Protein AF-0000000072572241 (afdb_homodimer)

InterPro domains:
  IPR006343 DnaB/C, C-terminal domain [PF07261] (126-196)
  IPR006343 DnaB/C, C-terminal domain [TIGR01446] (124-194)
  IPR034829 DnaD-like domain superfamily [G3DSA:1.10.10.630] (121-194)
  IPR034829 DnaD-like domain superfamily [SSF158499] (127-188)
  IPR036388 Winged helix-like DNA-binding domain superfamily [G3DSA:1.10.10.10] (2-120)
  IPR053162 DnaD [PTHR37293] (94-210)

Sequence (444 aa):
MNYYDEYSKGHLVLPNVILAHFSKLFPSAFDFLIWLYFFENQDIAPSEIAEKTGKKLSEVNLAIDNLSKFGAMKVTLIEIDGDMETFFDISPAFKHLDEILGGAVASSTPENEKVQEEGQLKELVSMFEAEMGMISPVQMEELRAWLFEDGYDFSLIKQALREAVLNRKVSLNYIKAILRNWKNDGVNSLQAIESRQMEREEAKRKKPQEDFYIPLDGPWNSMNYYDEYSKGHLVLPNVILAHFSKLFPSAFDFLIWLYFFENQDIAPSEIAEKTGKKLSEVNLAIDNLSKFGAMKVTLIEIDGDMETFFDISPAFKHLDEILGGAVASSTPENEKVQEEGQLKELVSMFEAEMGMISPVQMEELRAWLFEDGYDFSLIKQALREAVLNRKVSLNYIKAILRNWKNDGVNSLQAIESRQMEREEAKRKKPQEDFYIPLDGPWNS

Solvent-accessible surface area (backbone atoms only — not comparable to full-atom values): 23978 Å² total; per-residue (Å²): 40,19,55,24,56,48,49,60,62,34,67,37,75,40,52,38,52,54,61,63,40,30,48,82,54,36,96,41,44,55,34,42,50,55,51,47,50,39,70,69,34,57,81,64,50,62,63,56,51,12,62,30,55,69,48,51,51,67,56,45,51,48,31,52,51,49,32,37,74,73,47,24,26,45,70,35,39,34,77,56,97,87,38,80,44,82,44,63,35,59,62,40,32,55,52,50,48,35,51,65,40,34,71,52,49,60,84,23,55,75,60,47,59,41,44,58,51,40,45,52,50,49,52,50,50,52,57,49,30,75,74,68,40,86,75,48,73,68,53,48,51,51,55,47,35,38,56,73,68,68,70,41,46,69,69,55,53,52,47,32,49,49,53,20,54,75,68,72,45,79,44,71,69,52,31,50,51,48,48,53,55,35,54,58,40,16,64,47,33,56,55,44,53,53,46,50,53,51,44,50,54,48,46,60,68,60,49,68,80,74,75,79,75,74,79,75,80,68,83,64,79,122,35,22,55,18,51,47,50,62,62,34,66,36,74,40,51,38,52,54,60,61,40,29,47,81,53,37,94,40,44,53,34,41,51,56,50,48,51,39,70,69,35,58,79,65,48,64,62,56,52,12,63,32,55,70,47,52,51,67,57,45,52,50,31,52,50,50,32,36,73,74,48,25,26,46,71,35,38,33,78,57,96,88,38,81,44,81,45,63,35,58,61,41,31,54,52,51,48,34,51,64,40,30,68,52,60,53,84,28,59,76,59,46,61,39,44,60,52,38,44,51,49,49,52,51,49,52,58,48,29,75,73,69,40,85,74,48,73,68,54,48,51,50,54,47,35,38,56,74,67,68,70,41,47,69,68,56,54,51,48,31,49,50,52,20,54,75,68,71,46,76,44,71,69,52,32,50,52,49,47,53,54,35,54,59,39,16,63,46,32,55,54,44,52,52,46,51,52,50,45,53,53,48,46,60,67,60,50,69,79,73,75,78,75,74,76,73,75,64,80,63,80,115

pLDDT: mean 77.42, std 22.73, range [24.11, 98.69]

Nearest PDB structures (foldseek):
  1ub9-assembly1_A-2  TM=6.187E-01  e=2.017E-01  Pyrococcus horikoshii OT3
  3voe-assembly1_B  TM=4.696E-01  e=1.806E-01  Escherichia coli K-12
  3vod-assembly1_A  TM=4.590E-01  e=2.973E-01  Escherichia coli K-12
  5hli-assembly1_A  TM=5.088E-01  e=6.825E-01  Staphylococcus epidermidis
  1lnw-assembly7_A  TM=4.613E-01  e=9.515E-01  Pseudomonas aeruginosa

Secondary structure (DSSP, 8-state):
--HHHHHTT-EEEEEHHHHHTHHHH-S-HHHHHHHHHHHH-TT--HHHHHHHHT--HHHHHHHHHHHHHHTS-EEEEEEETTEEEEEEE-HHHHHHHHHHHHTT-S---TTSHHHHHHHHHHHHHHHHHHHH-SPPHHHHHHHHHHHHTS---HHHHHHHHHHHHHTT---HHHHHHHHHHHHHHHHHHHHHHHHHHHHHHHHHHHS---------------/--HHHHHTT-EEEEEHHHHHTHHHH-S-HHHHHHHHHHHH-TT--HHHHHHHHT--HHHHHHHHHHHHHHTS-EEEEEEETTEEEEEEE-HHHHHHHHHHHHSS-S---TTTHHHHHHHHHHHHHHHHHHHH-SPPHHHHHHHHHHHHTS---HHHHHHHHHHHHHTT---HHHHHHHHHHHHHHHHHHHHHHHHHHHHHHHHHHHS---------------

Structure (mmCIF, N/CA/C/O backbone):
data_AF-0000000072572241-model_v1
#
loop_
_entity.id
_entity.type
_entity.pdbx_description
1 polymer 'DNA replication protein DnaD'
#
loop_
_atom_site.group_PDB
_atom_site.id
_atom_site.type_symbol
_atom_site.label_atom_id
_atom_site.label_alt_id
_atom_site.label_comp_id
_atom_site.label_asym_id
_atom_site.label_entity_id
_atom_site.label_seq_id
_atom_site.pdbx_PDB_ins_code
_atom_site.Cartn_x
_atom_site.Cartn_y
_atom_site.Cartn_z
_atom_site.occupancy
_atom_site.B_iso_or_equiv
_atom_site.auth_seq_id
_atom_site.auth_comp_id
_atom_site.auth_asym_id
_atom_site.auth_atom_id
_atom_site.pdbx_PDB_model_num
ATOM 1 N N . MET A 1 1 ? 7.102 -11.891 20.156 1 24.27 1 MET A N 1
ATOM 2 C CA . MET A 1 1 ? 6.211 -10.82 19.734 1 24.27 1 MET A CA 1
ATOM 3 C C . MET A 1 1 ? 5.672 -11.086 18.328 1 24.27 1 MET A C 1
ATOM 5 O O . MET A 1 1 ? 6.445 -11.273 17.391 1 24.27 1 MET A O 1
ATOM 9 N N . ASN A 1 2 ? 4.477 -11.789 18.094 1 28.72 2 ASN A N 1
ATOM 10 C CA . ASN A 1 2 ? 3.883 -12.484 16.953 1 28.72 2 ASN A CA 1
ATOM 11 C C . ASN A 1 2 ? 3.588 -11.531 15.812 1 28.72 2 ASN A C 1
ATOM 13 O O . ASN A 1 2 ? 3.514 -10.312 16.016 1 28.72 2 ASN A O 1
ATOM 17 N N . TYR A 1 3 ? 3.865 -11.945 14.672 1 32.03 3 TYR A N 1
ATOM 18 C CA . TYR A 1 3 ? 3.482 -11.164 13.5 1 32.03 3 TYR A CA 1
ATOM 19 C C . TYR A 1 3 ? 2.137 -10.484 13.719 1 32.03 3 TYR A C 1
ATOM 21 O O . TYR A 1 3 ? 1.912 -9.367 13.242 1 32.03 3 TYR A O 1
ATOM 29 N N . TYR A 1 4 ? 1.261 -11.219 14.508 1 33.28 4 TYR A N 1
ATOM 30 C CA . TYR A 1 4 ? -0.062 -10.688 14.82 1 33.28 4 TYR A CA 1
ATOM 31 C C . TYR A 1 4 ? 0.042 -9.398 15.617 1 33.28 4 TYR A C 1
ATOM 33 O O . TYR A 1 4 ? -0.735 -8.461 15.406 1 33.28 4 TYR A O 1
ATOM 41 N N . ASP A 1 5 ? 0.922 -9.492 16.516 1 38.06 5 ASP A N 1
ATOM 42 C CA . ASP A 1 5 ? 0.99 -8.281 17.328 1 38.06 5 ASP A CA 1
ATOM 43 C C . ASP A 1 5 ? 1.421 -7.082 16.5 1 38.06 5 ASP A C 1
ATOM 45 O O . ASP A 1 5 ? 0.924 -5.973 16.688 1 38.06 5 ASP A O 1
ATOM 49 N N . GLU A 1 6 ? 2.285 -7.328 15.664 1 40.53 6 GLU A N 1
ATOM 50 C CA . GLU A 1 6 ? 2.746 -6.203 14.859 1 40.53 6 GLU A CA 1
ATOM 51 C C . GLU A 1 6 ? 1.791 -5.93 13.695 1 40.53 6 GLU A C 1
ATOM 53 O O . GLU A 1 6 ? 1.682 -4.797 13.227 1 40.53 6 GLU A O 1
ATOM 58 N N . TYR A 1 7 ? 1.025 -7.016 13.141 1 44.81 7 TYR A N 1
ATOM 59 C CA . TYR A 1 7 ? -0.105 -6.699 12.273 1 44.81 7 TYR A CA 1
ATOM 60 C C . TYR A 1 7 ? -1.14 -5.859 13.008 1 44.81 7 TYR A C 1
ATOM 62 O O . TYR A 1 7 ? -2.064 -5.32 12.398 1 44.81 7 TYR A O 1
ATOM 70 N N . SER A 1 8 ? -0.99 -5.996 14.32 1 44.56 8 SER A N 1
ATOM 71 C CA . SER A 1 8 ? -1.854 -5.125 15.109 1 44.56 8 SER A CA 1
ATOM 72 C C . SER A 1 8 ? -1.535 -3.654 14.859 1 44.56 8 SER A C 1
ATOM 74 O O . SER A 1 8 ? -2.271 -2.768 15.305 1 44.56 8 SER A O 1
ATOM 76 N N . LYS A 1 9 ? -0.398 -3.582 14.289 1 58.34 9 LYS A N 1
ATOM 77 C CA . LYS A 1 9 ? -0.035 -2.172 14.172 1 58.34 9 LYS A CA 1
ATOM 78 C C . LYS A 1 9 ? -0.797 -1.497 13.039 1 58.34 9 LYS A C 1
ATOM 80 O O . LYS A 1 9 ? -0.426 -0.408 12.594 1 58.34 9 LYS A O 1
ATOM 85 N N . GLY A 1 10 ? -1.725 -2.209 12.656 1 78.31 10 GLY A N 1
ATOM 86 C CA . GLY A 1 10 ? -2.639 -1.534 11.75 1 78.31 10 GLY A CA 1
ATOM 87 C C . GLY A 1 10 ? -2.352 -1.823 10.289 1 78.31 10 GLY A C 1
ATOM 88 O O . GLY A 1 10 ? -1.48 -2.635 9.969 1 78.31 10 GLY A O 1
ATOM 89 N N . HIS A 1 11 ? -3.203 -1.576 9.539 1 84 11 HIS A N 1
ATOM 90 C CA . HIS A 1 11 ? -3.113 -1.797 8.102 1 84 11 HIS A CA 1
ATOM 91 C C . HIS A 1 11 ? -3.238 -0.485 7.332 1 84 11 HIS A C 1
ATOM 93 O O . HIS A 1 11 ? -3.896 0.45 7.793 1 84 11 HIS A O 1
ATOM 99 N N . LEU A 1 12 ? -2.406 -0.467 6.309 1 87.06 12 LEU A N 1
ATOM 100 C CA . LEU A 1 12 ? -2.57 0.578 5.305 1 87.06 12 LEU A CA 1
ATOM 101 C C . LEU A 1 12 ? -3.553 0.143 4.223 1 87.06 12 LEU A C 1
ATOM 103 O O . LEU A 1 12 ? -3.383 -0.915 3.611 1 87.06 12 LEU A O 1
ATOM 107 N N . VAL A 1 13 ? -4.625 0.849 4.078 1 85.38 13 VAL A N 1
ATOM 108 C CA . VAL A 1 13 ? -5.633 0.531 3.07 1 85.38 13 VAL A CA 1
ATOM 109 C C . VAL A 1 13 ? -5.48 1.462 1.871 1 85.38 13 VAL A C 1
ATOM 111 O O . VAL A 1 13 ? -5.895 2.623 1.92 1 85.38 13 VAL A O 1
ATOM 114 N N . LEU A 1 14 ? -4.898 0.996 0.832 1 89.38 14 LEU A N 1
ATOM 115 C CA . LEU A 1 14 ? -4.574 1.768 -0.364 1 89.38 14 LEU A CA 1
ATOM 116 C C . LEU A 1 14 ? -5.551 1.452 -1.493 1 89.38 14 LEU A C 1
ATOM 118 O O . LEU A 1 14 ? -5.727 0.288 -1.86 1 89.38 14 LEU A O 1
ATOM 122 N N . PRO A 1 15 ? -6.203 2.436 -2.018 1 86.31 15 PRO A N 1
ATOM 123 C CA . PRO A 1 15 ? -7.039 2.154 -3.189 1 86.31 15 PRO A CA 1
ATOM 124 C C . PRO A 1 15 ? -6.242 1.55 -4.348 1 86.31 15 PRO A C 1
ATOM 126 O O . PRO A 1 15 ? -5.172 2.053 -4.695 1 86.31 15 PRO A O 1
ATOM 129 N N . ASN A 1 16 ? -6.762 0.508 -4.953 1 89.62 16 ASN A N 1
ATOM 130 C CA . ASN A 1 16 ? -6.051 -0.196 -6.02 1 89.62 16 ASN A CA 1
ATOM 131 C C . ASN A 1 16 ? -5.77 0.72 -7.207 1 89.62 16 ASN A C 1
ATOM 133 O O . ASN A 1 16 ? -4.785 0.528 -7.922 1 89.62 16 ASN A O 1
ATOM 137 N N . VAL A 1 17 ? -6.645 1.709 -7.348 1 90.69 17 VAL A N 1
ATOM 138 C CA . VAL A 1 17 ? -6.562 2.6 -8.5 1 90.69 17 VAL A CA 1
ATOM 139 C C . VAL A 1 17 ? -5.273 3.412 -8.438 1 90.69 17 VAL A C 1
ATOM 141 O O . VAL A 1 17 ? -4.805 3.928 -9.453 1 90.69 17 VAL A O 1
ATOM 144 N N . ILE A 1 18 ? -4.73 3.566 -7.254 1 93.44 18 ILE A N 1
ATOM 145 C CA . ILE A 1 18 ? -3.461 4.273 -7.102 1 93.44 18 ILE A CA 1
ATOM 146 C C . ILE A 1 18 ? -2.371 3.547 -7.887 1 93.44 18 ILE A C 1
ATOM 148 O O . ILE A 1 18 ? -1.65 4.164 -8.68 1 93.44 18 ILE A O 1
ATOM 152 N N . LEU A 1 19 ? -2.357 2.211 -7.773 1 96.06 19 LEU A N 1
ATOM 153 C CA . LEU A 1 19 ? -1.348 1.429 -8.477 1 96.06 19 LEU A CA 1
ATOM 154 C C . LEU A 1 19 ? -1.651 1.367 -9.969 1 96.06 19 LEU A C 1
ATOM 156 O O . LEU A 1 19 ? -0.734 1.372 -10.797 1 96.06 19 LEU A O 1
ATOM 160 N N . ALA A 1 20 ? -2.926 1.369 -10.266 1 94.19 20 ALA A N 1
ATOM 161 C CA . ALA A 1 20 ? -3.355 1.303 -11.656 1 94.19 20 ALA A CA 1
ATOM 162 C C . ALA A 1 20 ? -2.916 2.545 -12.43 1 94.19 20 ALA A C 1
ATOM 164 O O . ALA A 1 20 ? -2.664 2.479 -13.633 1 94.19 20 ALA A O 1
ATOM 165 N N . HIS A 1 21 ? -2.801 3.662 -11.727 1 94.12 21 HIS A N 1
ATOM 166 C CA . HIS A 1 21 ? -2.459 4.93 -12.359 1 94.12 21 HIS A CA 1
ATOM 167 C C . HIS A 1 21 ? -1.164 5.5 -11.789 1 94.12 21 HIS A C 1
ATOM 169 O O . HIS A 1 21 ? -0.988 6.719 -11.742 1 94.12 21 HIS A O 1
ATOM 175 N N . PHE A 1 22 ? -0.322 4.578 -11.375 1 97.38 22 PHE A N 1
ATOM 176 C CA . PHE A 1 22 ? 0.932 4.953 -10.734 1 97.38 22 PHE A CA 1
ATOM 177 C C . PHE A 1 22 ? 1.683 5.98 -11.578 1 97.38 22 PHE A C 1
ATOM 179 O O . PHE A 1 22 ? 2.084 7.027 -11.07 1 97.38 22 PHE A O 1
ATOM 186 N N . SER A 1 23 ? 1.847 5.723 -12.891 1 96.38 23 SER A N 1
ATOM 187 C CA . SER A 1 23 ? 2.709 6.531 -13.75 1 96.38 23 SER A CA 1
ATOM 188 C C . SER A 1 23 ? 2.156 7.945 -13.914 1 96.38 23 SER A C 1
ATOM 190 O O . SER A 1 23 ? 2.906 8.883 -14.195 1 96.38 23 SER A O 1
ATOM 192 N N . LYS A 1 24 ? 0.932 8.164 -13.703 1 95.56 24 LYS A N 1
ATOM 193 C CA . LYS A 1 24 ? 0.309 9.477 -13.836 1 95.56 24 LYS A CA 1
ATOM 194 C C . LYS A 1 24 ? 0.299 10.211 -12.5 1 95.56 24 LYS A C 1
ATOM 196 O O . LYS A 1 24 ? 0.096 11.43 -12.461 1 95.56 24 LYS A O 1
ATOM 201 N N . LEU A 1 25 ? 0.528 9.5 -11.414 1 96.25 25 LEU A N 1
ATOM 202 C CA . LEU A 1 25 ? 0.332 10.086 -10.094 1 96.25 25 LEU A CA 1
ATOM 203 C C . LEU A 1 25 ? 1.671 10.375 -9.422 1 96.25 25 LEU A C 1
ATOM 205 O O . LEU A 1 25 ? 1.752 11.227 -8.539 1 96.25 25 LEU A O 1
ATOM 209 N N . PHE A 1 26 ? 2.691 9.609 -9.852 1 97.5 26 PHE A N 1
ATOM 210 C CA . PHE A 1 26 ? 3.959 9.711 -9.141 1 97.5 26 PHE A CA 1
ATOM 211 C C . PHE A 1 26 ? 5.129 9.758 -10.109 1 97.5 26 PHE A C 1
ATOM 213 O O . PHE A 1 26 ? 5.113 9.078 -11.141 1 97.5 26 PHE A O 1
ATOM 220 N N . PRO A 1 27 ? 6.141 10.547 -9.773 1 96.06 27 PRO A N 1
ATOM 221 C CA . PRO A 1 27 ? 7.293 10.68 -10.672 1 96.06 27 PRO A CA 1
ATOM 222 C C . PRO A 1 27 ? 8.227 9.469 -10.617 1 96.06 27 PRO A C 1
ATOM 224 O O . PRO A 1 27 ? 8.938 9.195 -11.586 1 96.06 27 PRO A O 1
ATOM 227 N N . SER A 1 28 ? 8.312 8.82 -9.453 1 97.44 28 SER A N 1
ATOM 228 C CA . SER A 1 28 ? 9.188 7.656 -9.312 1 97.44 28 SER A CA 1
ATOM 229 C C . SER A 1 28 ? 8.672 6.711 -8.227 1 97.44 28 SER A C 1
ATOM 231 O O . SER A 1 28 ? 7.809 7.082 -7.434 1 97.44 28 SER A O 1
ATOM 233 N N . ALA A 1 29 ? 9.25 5.516 -8.211 1 98.5 29 ALA A N 1
ATOM 234 C CA . ALA A 1 29 ? 8.898 4.539 -7.18 1 98.5 29 ALA A CA 1
ATOM 235 C C . ALA A 1 29 ? 9.305 5.035 -5.793 1 98.5 29 ALA A C 1
ATOM 237 O O . ALA A 1 29 ? 8.594 4.812 -4.812 1 98.5 29 ALA A O 1
ATOM 238 N N . PHE A 1 30 ? 10.445 5.707 -5.77 1 98.62 30 PHE A N 1
ATOM 239 C CA . PHE A 1 30 ? 10.898 6.211 -4.477 1 98.62 30 PHE A CA 1
ATOM 240 C C . PHE A 1 30 ? 9.992 7.328 -3.984 1 98.62 30 PHE A C 1
ATOM 242 O O . PHE A 1 30 ? 9.648 7.383 -2.803 1 98.62 30 PHE A O 1
ATOM 249 N N . ASP A 1 31 ? 9.602 8.188 -4.863 1 98.56 31 ASP A N 1
ATOM 250 C CA . ASP A 1 31 ? 8.664 9.242 -4.496 1 98.56 31 ASP A CA 1
ATOM 251 C C . ASP A 1 31 ? 7.344 8.664 -3.992 1 98.56 31 ASP A C 1
ATOM 253 O O . ASP A 1 31 ? 6.789 9.133 -3 1 98.56 31 ASP A O 1
ATOM 257 N N . PHE A 1 32 ? 6.898 7.645 -4.66 1 98.69 32 PHE A N 1
ATOM 258 C CA . PHE A 1 32 ? 5.691 6.941 -4.234 1 98.69 32 PHE A CA 1
ATOM 259 C C . PHE A 1 32 ? 5.875 6.344 -2.844 1 98.69 32 PHE A C 1
ATOM 261 O O . PHE A 1 32 ? 4.973 6.422 -2.006 1 98.69 32 PHE A O 1
ATOM 268 N N . LEU A 1 33 ? 6.988 5.738 -2.59 1 98.69 33 LEU A N 1
ATOM 269 C CA . LEU A 1 33 ? 7.27 5.156 -1.282 1 98.69 33 LEU A CA 1
ATOM 270 C C . LEU A 1 33 ? 7.168 6.211 -0.186 1 98.69 33 LEU A C 1
ATOM 272 O O . LEU A 1 33 ? 6.562 5.969 0.859 1 98.69 33 LEU A O 1
ATOM 276 N N . ILE A 1 34 ? 7.789 7.406 -0.458 1 98.62 34 ILE A N 1
ATOM 277 C CA . ILE A 1 34 ? 7.738 8.508 0.496 1 98.62 34 ILE A CA 1
ATOM 278 C C . ILE A 1 34 ? 6.289 8.945 0.704 1 98.62 34 ILE A C 1
ATOM 280 O O . ILE A 1 34 ? 5.852 9.156 1.839 1 98.62 34 ILE A O 1
ATOM 284 N N . TRP A 1 35 ? 5.566 9.047 -0.398 1 97.94 35 TRP A N 1
ATOM 285 C CA . TRP A 1 35 ? 4.148 9.383 -0.349 1 97.94 35 TRP A CA 1
ATOM 286 C C . TRP A 1 35 ? 3.381 8.383 0.512 1 97.94 35 TRP A C 1
ATOM 288 O O . TRP A 1 35 ? 2.521 8.773 1.308 1 97.94 35 TRP A O 1
ATOM 298 N N . LEU A 1 36 ? 3.715 7.094 0.437 1 97.69 36 LEU A N 1
ATOM 299 C CA . LEU A 1 36 ? 3.051 6.023 1.177 1 97.69 36 LEU A CA 1
ATOM 300 C C . LEU A 1 36 ? 3.264 6.191 2.678 1 97.69 36 LEU A C 1
ATOM 302 O O . LEU A 1 36 ? 2.357 5.926 3.471 1 97.69 36 LEU A O 1
ATOM 306 N N . TYR A 1 37 ? 4.43 6.594 3.053 1 97.69 37 TYR A N 1
ATOM 307 C CA . TYR A 1 37 ? 4.707 6.809 4.469 1 97.69 37 TYR A CA 1
ATOM 308 C C . TYR A 1 37 ? 3.812 7.898 5.039 1 97.69 37 TYR A C 1
ATOM 310 O O . TYR A 1 37 ? 3.285 7.766 6.148 1 97.69 37 TYR A O 1
ATOM 318 N N . PHE A 1 38 ? 3.629 8.938 4.254 1 94.38 38 PHE A N 1
ATOM 319 C CA . PHE A 1 38 ? 2.746 10.008 4.691 1 94.38 38 PHE A CA 1
ATOM 320 C C . PHE A 1 38 ? 1.291 9.562 4.664 1 94.38 38 PHE A C 1
ATOM 322 O O . PHE A 1 38 ? 0.486 9.992 5.492 1 94.38 38 PHE A O 1
ATOM 329 N N . PHE A 1 39 ? 0.998 8.719 3.713 1 93.44 39 PHE A N 1
ATOM 330 C CA . PHE A 1 39 ? -0.343 8.148 3.641 1 93.44 39 PHE A CA 1
ATOM 331 C C . PHE A 1 39 ? -0.652 7.332 4.891 1 93.44 39 PHE A C 1
ATOM 333 O O . PHE A 1 39 ? -1.762 7.398 5.422 1 93.44 39 PHE A O 1
ATOM 340 N N . GLU A 1 40 ? 0.336 6.625 5.316 1 91.56 40 GLU A N 1
ATOM 341 C CA . GLU A 1 40 ? 0.192 5.816 6.523 1 91.56 40 GLU A CA 1
ATOM 342 C C . GLU A 1 40 ? 0.105 6.695 7.77 1 91.56 40 GLU A C 1
ATOM 344 O O . GLU A 1 40 ? -0.698 6.434 8.664 1 91.56 40 GLU A O 1
ATOM 349 N N . ASN A 1 41 ? 0.985 7.664 7.844 1 90.62 41 ASN A N 1
ATOM 350 C CA . ASN A 1 41 ? 1.089 8.57 8.977 1 90.62 41 ASN A CA 1
ATOM 351 C C . ASN A 1 41 ? 1.421 9.992 8.531 1 90.62 41 ASN A C 1
ATOM 353 O O . ASN A 1 41 ? 2.584 10.312 8.281 1 90.62 41 ASN A O 1
ATOM 357 N N . GLN A 1 42 ? 0.434 10.836 8.547 1 84.56 42 GLN A N 1
ATOM 358 C CA . GLN A 1 42 ? 0.583 12.195 8.039 1 84.56 42 GLN A CA 1
ATOM 359 C C . GLN A 1 42 ? 1.562 13 8.898 1 84.56 42 GLN A C 1
ATOM 361 O O . GLN A 1 42 ? 2.094 14.016 8.445 1 84.56 42 GLN A O 1
ATOM 366 N N . ASP A 1 43 ? 1.778 12.547 10.102 1 85.81 43 ASP A N 1
ATOM 367 C CA . ASP A 1 43 ? 2.586 13.32 11.039 1 85.81 43 ASP A CA 1
ATOM 368 C C . ASP A 1 43 ? 4.02 12.797 11.086 1 85.81 43 ASP A C 1
ATOM 370 O O . ASP A 1 43 ? 4.832 13.273 11.883 1 85.81 43 ASP A O 1
ATOM 374 N N . ILE A 1 44 ? 4.324 11.859 10.281 1 93.25 44 ILE A N 1
ATOM 375 C CA . ILE A 1 44 ? 5.652 11.258 10.336 1 93.25 44 ILE A CA 1
ATOM 376 C C . ILE A 1 44 ? 6.699 12.281 9.906 1 93.25 44 ILE A C 1
ATOM 378 O O . ILE A 1 44 ? 6.488 13.031 8.953 1 93.25 44 ILE A O 1
ATOM 382 N N . ALA A 1 45 ? 7.863 12.297 10.516 1 93.44 45 ALA A N 1
ATOM 383 C CA . ALA A 1 45 ? 8.961 13.203 10.172 1 93.44 45 ALA A CA 1
ATOM 384 C C . ALA A 1 45 ? 9.797 12.633 9.031 1 93.44 45 ALA A C 1
ATOM 386 O O . ALA A 1 45 ? 10.062 11.43 8.984 1 93.44 45 ALA A O 1
ATOM 387 N N . PRO A 1 46 ? 10.227 13.531 8.148 1 96.38 46 PRO A N 1
ATOM 388 C CA . PRO A 1 46 ? 11.117 13.07 7.078 1 96.38 46 PRO A CA 1
ATOM 389 C C . PRO A 1 46 ? 12.32 12.297 7.602 1 96.38 46 PRO A C 1
ATOM 391 O O . PRO A 1 46 ? 12.758 11.328 6.977 1 96.38 46 PRO A O 1
ATOM 394 N N . SER A 1 47 ? 12.836 12.695 8.773 1 96.94 47 SER A N 1
ATOM 395 C CA . SER A 1 47 ? 13.977 12 9.367 1 96.94 47 SER A CA 1
ATOM 396 C C . SER A 1 47 ? 13.617 10.562 9.734 1 96.94 47 SER A C 1
ATOM 398 O O . SER A 1 47 ? 14.438 9.656 9.594 1 96.94 47 SER A O 1
ATOM 400 N N . GLU A 1 48 ? 12.414 10.367 10.211 1 97.5 48 GLU A N 1
ATOM 401 C CA . GLU A 1 48 ? 11.945 9.023 10.547 1 97.5 48 GLU A CA 1
ATOM 402 C C . GLU A 1 48 ? 11.797 8.164 9.289 1 97.5 48 GLU A C 1
ATOM 404 O O . GLU A 1 48 ? 12.117 6.977 9.312 1 97.5 48 GLU A O 1
ATOM 409 N N . ILE A 1 49 ? 11.281 8.742 8.219 1 98 49 ILE A N 1
ATOM 410 C CA . ILE A 1 49 ? 11.156 8.031 6.953 1 98 49 ILE A CA 1
ATOM 411 C C . ILE A 1 49 ? 12.539 7.594 6.469 1 98 49 ILE A C 1
ATOM 413 O O . ILE A 1 49 ? 12.711 6.461 6.012 1 98 49 ILE A O 1
ATOM 417 N N . ALA A 1 50 ? 13.523 8.523 6.637 1 98.12 50 ALA A N 1
ATOM 418 C CA . ALA A 1 50 ? 14.898 8.211 6.25 1 98.12 50 ALA A CA 1
ATOM 419 C C . ALA A 1 50 ? 15.422 6.992 7.004 1 98.12 50 ALA A C 1
ATOM 421 O O . ALA A 1 50 ? 16.016 6.098 6.41 1 98.12 50 ALA A O 1
ATOM 422 N N . GLU A 1 51 ? 15.141 6.914 8.219 1 97.31 51 GLU A N 1
ATOM 423 C CA . GLU A 1 51 ? 15.578 5.797 9.047 1 97.31 51 GLU A CA 1
ATOM 424 C C . GLU A 1 51 ? 14.922 4.492 8.609 1 97.31 51 GLU A C 1
ATOM 426 O O . GLU A 1 51 ? 15.602 3.473 8.445 1 97.31 51 GLU A O 1
ATOM 431 N N . LYS A 1 52 ? 13.641 4.516 8.375 1 96.12 52 LYS A N 1
ATOM 432 C CA . LYS A 1 52 ? 12.883 3.318 8.023 1 96.12 52 LYS A CA 1
ATOM 433 C C . LYS A 1 52 ? 13.266 2.803 6.641 1 96.12 52 LYS A C 1
ATOM 435 O O . LYS A 1 52 ? 13.227 1.597 6.391 1 96.12 52 LYS A O 1
ATOM 440 N N . THR A 1 53 ? 13.625 3.701 5.727 1 97.88 53 THR A N 1
ATOM 441 C CA . THR A 1 53 ? 13.93 3.324 4.352 1 97.88 53 THR A CA 1
ATOM 442 C C . THR A 1 53 ? 15.414 3.023 4.188 1 97.88 53 THR A C 1
ATOM 444 O O . THR A 1 53 ? 15.836 2.453 3.178 1 97.88 53 THR A O 1
ATOM 447 N N . GLY A 1 54 ? 16.219 3.455 5.141 1 96.38 54 GLY A N 1
ATOM 448 C CA . GLY A 1 54 ? 17.656 3.303 5.031 1 96.38 54 GLY A CA 1
ATOM 449 C C . GLY A 1 54 ? 18.281 4.27 4.047 1 96.38 54 GLY A C 1
ATOM 450 O O . GLY A 1 54 ? 19.344 3.982 3.471 1 96.38 54 GLY A O 1
ATOM 451 N N . LYS A 1 55 ? 17.578 5.371 3.789 1 97.81 55 LYS A N 1
ATOM 452 C CA . LYS A 1 55 ? 18.078 6.391 2.869 1 97.81 55 LYS A CA 1
ATOM 453 C C . LYS A 1 55 ? 18.5 7.645 3.619 1 97.81 55 LYS A C 1
ATOM 455 O O . LYS A 1 55 ? 18.297 7.758 4.828 1 97.81 55 LYS A O 1
ATOM 460 N N . LYS A 1 56 ? 19.203 8.516 2.908 1 97.38 56 LYS A N 1
ATOM 461 C CA . LYS A 1 56 ? 19.609 9.789 3.492 1 97.38 56 LYS A CA 1
ATOM 462 C C . LYS A 1 56 ? 18.438 10.758 3.586 1 97.38 56 LYS A C 1
ATOM 464 O O . LYS A 1 56 ? 17.547 10.75 2.729 1 97.38 56 LYS A O 1
ATOM 469 N N . LEU A 1 57 ? 18.484 11.547 4.621 1 97.38 57 LEU A N 1
ATOM 470 C CA . LEU A 1 57 ? 17.453 12.562 4.785 1 97.38 57 LEU A CA 1
ATOM 471 C C . LEU A 1 57 ? 17.375 13.453 3.549 1 97.38 57 LEU A C 1
ATOM 473 O O . LEU A 1 57 ? 16.281 13.875 3.154 1 97.38 57 LEU A O 1
ATOM 477 N N . SER A 1 58 ? 18.469 13.703 2.924 1 97.38 58 SER A N 1
ATOM 478 C CA . SER A 1 58 ? 18.5 14.531 1.724 1 97.38 58 SER A CA 1
ATOM 479 C C . SER A 1 58 ? 17.703 13.891 0.591 1 97.38 58 SER A C 1
ATOM 481 O O . SER A 1 58 ? 17.031 14.594 -0.171 1 97.38 58 SER A O 1
ATOM 483 N N . GLU A 1 59 ? 17.75 12.586 0.49 1 97.44 59 GLU A N 1
ATOM 484 C CA . GLU A 1 59 ? 17.016 11.867 -0.537 1 97.44 59 GLU A CA 1
ATOM 485 C C . GLU A 1 59 ? 15.508 11.93 -0.28 1 97.44 59 GLU A C 1
ATOM 487 O O . GLU A 1 59 ? 14.719 12.086 -1.215 1 97.44 59 GLU A O 1
ATOM 492 N N . VAL A 1 60 ? 15.18 11.805 0.989 1 98.19 60 VAL A N 1
ATOM 493 C CA . VAL A 1 60 ? 13.773 11.891 1.367 1 98.19 60 VAL A CA 1
ATOM 494 C C . VAL A 1 60 ? 13.234 13.281 1.051 1 98.19 60 VAL A C 1
ATOM 496 O O . VAL A 1 60 ? 12.156 13.422 0.475 1 98.19 60 VAL A O 1
ATOM 499 N N . ASN A 1 61 ? 13.992 14.273 1.353 1 96.81 61 ASN A N 1
ATOM 500 C CA . ASN A 1 61 ? 13.578 15.648 1.087 1 96.81 61 ASN A CA 1
ATOM 501 C C . ASN A 1 61 ? 13.469 15.914 -0.41 1 96.81 61 ASN A C 1
ATOM 503 O O . ASN A 1 61 ? 12.594 16.672 -0.845 1 96.81 61 ASN A O 1
ATOM 507 N N . LEU A 1 62 ? 14.391 15.367 -1.091 1 97.44 62 LEU A N 1
ATOM 508 C CA . LEU A 1 62 ? 14.305 15.5 -2.541 1 97.44 62 LEU A CA 1
ATOM 509 C C . LEU A 1 62 ? 13.023 14.867 -3.072 1 97.44 62 LEU A C 1
ATOM 511 O O . LEU A 1 62 ? 12.383 15.422 -3.971 1 97.44 62 LEU A O 1
ATOM 515 N N . ALA A 1 63 ? 12.664 13.711 -2.566 1 98 63 ALA A N 1
ATOM 516 C CA . ALA A 1 63 ? 11.422 13.055 -2.969 1 98 63 ALA A CA 1
ATOM 517 C C . ALA A 1 63 ? 10.211 13.914 -2.633 1 98 63 ALA A C 1
ATOM 519 O O . ALA A 1 63 ? 9.273 14.023 -3.43 1 98 63 ALA A O 1
ATOM 520 N N . ILE A 1 64 ? 10.227 14.5 -1.504 1 97.25 64 ILE A N 1
ATOM 521 C CA . ILE A 1 64 ? 9.148 15.391 -1.078 1 97.25 64 ILE A CA 1
ATOM 522 C C . ILE A 1 64 ? 9.031 16.562 -2.055 1 97.25 64 ILE A C 1
ATOM 524 O O . ILE A 1 64 ? 7.93 16.906 -2.479 1 97.25 64 ILE A O 1
ATOM 528 N N . ASP A 1 65 ? 10.141 17.109 -2.455 1 95.75 65 ASP A N 1
ATOM 529 C CA . ASP A 1 65 ? 10.164 18.188 -3.434 1 95.75 65 ASP A CA 1
ATOM 530 C C . ASP A 1 65 ? 9.586 17.734 -4.77 1 95.75 65 ASP A C 1
ATOM 532 O O . ASP A 1 65 ? 8.781 18.438 -5.383 1 95.75 65 ASP A O 1
ATOM 536 N N . ASN A 1 66 ? 10.016 16.594 -5.18 1 97.12 66 ASN A N 1
ATOM 537 C CA . ASN A 1 66 ? 9.516 16.031 -6.43 1 97.12 66 ASN A CA 1
ATOM 538 C C . ASN A 1 66 ? 8 15.852 -6.395 1 97.12 66 ASN A C 1
ATOM 540 O O . ASN A 1 66 ? 7.309 16.203 -7.355 1 97.12 66 ASN A O 1
ATOM 544 N N . LEU A 1 67 ? 7.512 15.305 -5.316 1 97.06 67 LEU A N 1
ATOM 545 C CA . LEU A 1 67 ? 6.082 15.078 -5.148 1 97.06 67 LEU A CA 1
ATOM 546 C C . LEU A 1 67 ? 5.312 16.391 -5.195 1 97.06 67 LEU A C 1
ATOM 548 O O . LEU A 1 67 ? 4.238 16.469 -5.793 1 97.06 67 LEU A O 1
ATOM 552 N N . SER A 1 68 ? 5.863 17.359 -4.555 1 94.19 68 SER A N 1
ATOM 553 C CA . SER A 1 68 ? 5.25 18.688 -4.543 1 94.19 68 SER A CA 1
ATOM 554 C C . SER A 1 68 ? 5.203 19.281 -5.941 1 94.19 68 SER A C 1
ATOM 556 O O . SER A 1 68 ? 4.16 19.781 -6.379 1 94.19 68 SER A O 1
ATOM 558 N N . LYS A 1 69 ? 6.266 19.172 -6.672 1 94.62 69 LYS A N 1
ATOM 559 C CA . LYS A 1 69 ? 6.359 19.734 -8.016 1 94.62 69 LYS A CA 1
ATOM 560 C C . LYS A 1 69 ? 5.438 18.984 -8.984 1 94.62 69 LYS A C 1
ATOM 562 O O . LYS A 1 69 ? 4.832 19.609 -9.859 1 94.62 69 LYS A O 1
ATOM 567 N N . PHE A 1 70 ? 5.344 17.75 -8.797 1 94.81 70 PHE A N 1
ATOM 568 C CA . PHE A 1 70 ? 4.531 16.906 -9.672 1 94.81 70 PHE A CA 1
ATOM 569 C C . PHE A 1 70 ? 3.049 17.094 -9.375 1 94.81 70 PHE A C 1
ATOM 571 O O . PHE A 1 70 ? 2.199 16.703 -10.18 1 94.81 70 PHE A O 1
ATOM 578 N N . GLY A 1 71 ? 2.699 17.609 -8.164 1 92.25 71 GLY A N 1
ATOM 579 C CA . GLY A 1 71 ? 1.314 17.875 -7.793 1 92.25 71 GLY A CA 1
ATOM 580 C C . GLY A 1 71 ? 0.681 16.734 -7.02 1 92.25 71 GLY A C 1
ATOM 581 O O . GLY A 1 71 ? -0.545 16.625 -6.949 1 92.25 71 GLY A O 1
ATOM 582 N N . ALA A 1 72 ? 1.567 15.875 -6.41 1 94.31 72 ALA A N 1
ATOM 583 C CA . ALA A 1 72 ? 1.051 14.734 -5.664 1 94.31 72 ALA A CA 1
ATOM 584 C C . ALA A 1 72 ? 1.003 15.031 -4.168 1 94.31 72 ALA A C 1
ATOM 586 O O . ALA A 1 72 ? 0.386 14.281 -3.4 1 94.31 72 ALA A O 1
ATOM 587 N N . MET A 1 73 ? 1.632 16.141 -3.801 1 93.5 73 MET A N 1
ATOM 588 C CA . MET A 1 73 ? 1.662 16.547 -2.398 1 93.5 73 MET A CA 1
ATOM 589 C C . MET A 1 73 ? 1.792 18.062 -2.271 1 93.5 73 MET A C 1
ATOM 591 O O . MET A 1 73 ? 2.254 18.734 -3.199 1 93.5 73 MET A O 1
ATOM 595 N N . LYS A 1 74 ? 1.328 18.516 -1.167 1 89.81 74 LYS A N 1
ATOM 596 C CA . LYS A 1 74 ? 1.494 19.922 -0.833 1 89.81 74 LYS A CA 1
ATOM 597 C C . LYS A 1 74 ? 2.201 20.094 0.51 1 89.81 74 LYS A C 1
ATOM 599 O O . LYS A 1 74 ? 1.832 19.453 1.496 1 89.81 74 LYS A O 1
ATOM 604 N N . VAL A 1 75 ? 3.258 20.859 0.493 1 89.38 75 VAL A N 1
ATOM 605 C CA . VAL A 1 75 ? 3.99 21.156 1.718 1 89.38 75 VAL A CA 1
ATOM 606 C C . VAL A 1 75 ? 3.637 22.562 2.199 1 89.38 75 VAL A C 1
ATOM 608 O O . VAL A 1 75 ? 3.721 23.531 1.436 1 89.38 75 VAL A O 1
ATOM 611 N N . THR A 1 76 ? 3.189 22.672 3.422 1 86.5 76 THR A N 1
ATOM 612 C CA . THR A 1 76 ? 2.836 23.953 4.004 1 86.5 76 THR A CA 1
ATOM 613 C C . THR A 1 76 ? 3.689 24.25 5.238 1 86.5 76 THR A C 1
ATOM 615 O O . THR A 1 76 ? 3.869 23.375 6.094 1 86.5 76 THR A O 1
ATOM 618 N N . LEU A 1 77 ? 4.289 25.391 5.188 1 83.75 77 LEU A N 1
ATOM 619 C CA . LEU A 1 77 ? 5.039 25.859 6.352 1 83.75 77 LEU A CA 1
ATOM 620 C C . LEU A 1 77 ? 4.215 26.844 7.172 1 83.75 77 LEU A C 1
ATOM 622 O O . LEU A 1 77 ? 3.668 27.812 6.625 1 83.75 77 LEU A O 1
ATOM 626 N N . ILE A 1 78 ? 4.117 26.562 8.445 1 82.5 78 ILE A N 1
ATOM 627 C CA . ILE A 1 78 ? 3.379 27.484 9.305 1 82.5 78 ILE A CA 1
ATOM 628 C C . ILE A 1 78 ? 4.242 27.891 10.5 1 82.5 78 ILE A C 1
ATOM 630 O O . ILE A 1 78 ? 5.188 27.172 10.852 1 82.5 78 ILE A O 1
ATOM 634 N N . GLU A 1 79 ? 3.953 29.109 10.906 1 81.81 79 GLU A N 1
ATOM 635 C CA . GLU A 1 79 ? 4.641 29.609 12.094 1 81.81 79 GLU A CA 1
ATOM 636 C C . GLU A 1 79 ? 3.768 29.469 13.336 1 81.81 79 GLU A C 1
ATOM 638 O O . GLU A 1 79 ? 2.633 29.938 13.367 1 81.81 79 GLU A O 1
ATOM 643 N N . ILE A 1 80 ? 4.223 28.641 14.289 1 77 80 ILE A N 1
ATOM 644 C CA . ILE A 1 80 ? 3.543 28.469 15.57 1 77 80 ILE A CA 1
ATOM 645 C C . ILE A 1 80 ? 4.461 28.922 16.703 1 77 80 ILE A C 1
ATOM 647 O O . ILE A 1 80 ? 5.48 28.281 16.984 1 77 80 ILE A O 1
ATOM 651 N N . ASP A 1 81 ? 4.016 30 17.438 1 80.12 81 ASP A N 1
ATOM 652 C CA . ASP A 1 81 ? 4.777 30.547 18.562 1 80.12 81 ASP A CA 1
ATOM 653 C C . ASP A 1 81 ? 6.223 30.828 18.172 1 80.12 81 ASP A C 1
ATOM 655 O O . ASP A 1 81 ? 7.152 30.438 18.875 1 80.12 81 ASP A O 1
ATOM 659 N N . GLY A 1 82 ? 6.516 31.203 17 1 79.5 82 GLY A N 1
ATOM 660 C CA . GLY A 1 82 ? 7.84 31.594 16.547 1 79.5 82 GLY A CA 1
ATOM 661 C C . GLY A 1 82 ? 8.594 30.469 15.859 1 79.5 82 GLY A C 1
ATOM 662 O O . GLY A 1 82 ? 9.648 30.703 15.266 1 79.5 82 GLY A O 1
ATOM 663 N N . ASP A 1 83 ? 8.07 29.297 15.969 1 83.44 83 ASP A N 1
ATOM 664 C CA . ASP A 1 83 ? 8.727 28.156 15.344 1 83.44 83 ASP A CA 1
ATOM 665 C C . ASP A 1 83 ? 8.031 27.766 14.031 1 83.44 83 ASP A C 1
ATOM 667 O O . ASP A 1 83 ? 6.812 27.906 13.906 1 83.44 83 ASP A O 1
ATOM 671 N N . MET A 1 84 ? 8.914 27.375 13.133 1 84.38 84 MET A N 1
ATOM 672 C CA . MET A 1 84 ? 8.367 26.938 11.852 1 84.38 84 MET A CA 1
ATOM 673 C C . MET A 1 84 ? 8.062 25.453 11.867 1 84.38 84 MET A C 1
ATOM 675 O O . MET A 1 84 ? 8.898 24.641 12.297 1 84.38 84 MET A O 1
ATOM 679 N N . GLU A 1 85 ? 6.844 25.141 11.523 1 83.38 85 GLU A N 1
ATOM 680 C CA . GLU A 1 85 ? 6.445 23.75 11.406 1 83.38 85 GLU A CA 1
ATOM 681 C C . GLU A 1 85 ? 6.004 23.406 9.984 1 83.38 85 GLU A C 1
ATOM 683 O O . GLU A 1 85 ? 5.336 24.219 9.328 1 83.38 85 GLU A O 1
ATOM 688 N N . THR A 1 86 ? 6.453 22.203 9.562 1 87.06 86 THR A N 1
ATOM 689 C CA . THR A 1 86 ? 6.102 21.781 8.203 1 87.06 86 THR A CA 1
ATOM 690 C C . THR A 1 86 ? 4.98 20.75 8.234 1 87.06 86 THR A C 1
ATOM 692 O O . THR A 1 86 ? 5 19.828 9.047 1 87.06 86 THR A O 1
ATOM 695 N N . PHE A 1 87 ? 3.973 20.953 7.332 1 84.62 87 PHE A N 1
ATOM 696 C CA . PHE A 1 87 ? 2.877 20.016 7.152 1 84.62 87 PHE A CA 1
ATOM 697 C C . PHE A 1 87 ? 2.895 19.422 5.746 1 84.62 87 PHE A C 1
ATOM 699 O O . PHE A 1 87 ? 3.127 20.141 4.77 1 84.62 87 PHE A O 1
ATOM 706 N N . PHE A 1 88 ? 2.684 18.078 5.715 1 90.19 88 PHE A N 1
ATOM 707 C CA . PHE A 1 88 ? 2.707 17.344 4.449 1 90.19 88 PHE A CA 1
ATOM 708 C C . PHE A 1 88 ? 1.315 16.844 4.09 1 90.19 88 PHE A C 1
ATOM 710 O O . PHE A 1 88 ? 0.755 16 4.797 1 90.19 88 PHE A O 1
ATOM 717 N N . ASP A 1 89 ? 0.765 17.375 3.02 1 87.44 89 ASP A N 1
ATOM 718 C CA . ASP A 1 89 ? -0.567 17 2.549 1 87.44 89 ASP A CA 1
ATOM 719 C C . ASP A 1 89 ? -0.485 16.141 1.292 1 87.44 89 ASP A C 1
ATOM 721 O O . ASP A 1 89 ? -0.019 16.594 0.247 1 87.44 89 ASP A O 1
ATOM 725 N N . ILE A 1 90 ? -0.995 14.906 1.391 1 90.31 90 ILE A N 1
ATOM 726 C CA . ILE A 1 90 ? -0.882 14 0.25 1 90.31 90 ILE A CA 1
ATOM 727 C C . ILE A 1 90 ? -2.191 14 -0.536 1 90.31 90 ILE A C 1
ATOM 729 O O . ILE A 1 90 ? -2.316 13.297 -1.542 1 90.31 90 ILE A O 1
ATOM 733 N N . SER A 1 91 ? -3.215 14.789 -0.212 1 85.19 91 SER A N 1
ATOM 734 C CA . SER A 1 91 ? -4.551 14.773 -0.798 1 85.19 91 SER A CA 1
ATOM 735 C C . SER A 1 91 ? -4.512 15.148 -2.275 1 85.19 91 SER A C 1
ATOM 737 O O . SER A 1 91 ? -5.355 14.711 -3.057 1 85.19 91 SER A O 1
ATOM 739 N N . PRO A 1 92 ? -3.551 15.961 -2.686 1 88.25 92 PRO A N 1
ATOM 740 C CA . PRO A 1 92 ? -3.523 16.328 -4.105 1 88.25 92 PRO A CA 1
ATOM 741 C C . PRO A 1 92 ? -3.443 15.109 -5.023 1 88.25 92 PRO A C 1
ATOM 743 O O . PRO A 1 92 ? -3.977 15.133 -6.137 1 88.25 92 PRO A O 1
ATOM 746 N N . ALA A 1 93 ? -2.752 14.039 -4.605 1 90 93 ALA A N 1
ATOM 747 C CA . ALA A 1 93 ? -2.688 12.828 -5.422 1 90 93 ALA A CA 1
ATOM 748 C C . ALA A 1 93 ? -4.082 12.258 -5.668 1 90 93 ALA A C 1
ATOM 750 O O . ALA A 1 93 ? -4.387 11.805 -6.77 1 90 93 ALA A O 1
ATOM 751 N N . PHE A 1 94 ? -4.855 12.281 -4.684 1 85.81 94 PHE A N 1
ATOM 752 C CA . PHE A 1 94 ? -6.215 11.766 -4.805 1 85.81 94 PHE A CA 1
ATOM 753 C C . PHE A 1 94 ? -7.051 12.672 -5.707 1 85.81 94 PHE A C 1
ATOM 755 O O . PHE A 1 94 ? -7.891 12.188 -6.469 1 85.81 94 PHE A O 1
ATOM 762 N N . LYS A 1 95 ? -6.836 13.906 -5.535 1 82 95 LYS A N 1
ATOM 763 C CA . LYS A 1 95 ? -7.531 14.852 -6.41 1 82 95 LYS A CA 1
ATOM 764 C C . LYS A 1 95 ? -7.172 14.609 -7.875 1 82 95 LYS A C 1
ATOM 766 O O . LYS A 1 95 ? -8.047 14.609 -8.742 1 82 95 LYS A O 1
ATOM 771 N N . HIS A 1 96 ? -5.906 14.414 -8.078 1 87.88 96 HIS A N 1
ATOM 772 C CA . HIS A 1 96 ? -5.445 14.094 -9.43 1 87.88 96 HIS A CA 1
ATOM 773 C C . HIS A 1 96 ? -6.062 12.789 -9.922 1 87.88 96 HIS A C 1
ATOM 775 O O . HIS A 1 96 ? -6.438 12.688 -11.094 1 87.88 96 HIS A O 1
ATOM 781 N N . LEU A 1 97 ? -6.09 11.883 -9.102 1 87.5 97 LEU A N 1
ATOM 782 C CA . LEU A 1 97 ? -6.691 10.594 -9.438 1 87.5 97 LEU A CA 1
ATOM 783 C C . LEU A 1 97 ? -8.148 10.773 -9.844 1 87.5 97 LEU A C 1
ATOM 785 O O . LEU A 1 97 ? -8.602 10.172 -10.82 1 87.5 97 LEU A O 1
ATOM 789 N N . ASP A 1 98 ? -8.859 11.633 -9.117 1 81.81 98 ASP A N 1
ATOM 790 C CA . ASP A 1 98 ? -10.25 11.93 -9.445 1 81.81 98 ASP A CA 1
ATOM 791 C C . ASP A 1 98 ? -10.367 12.547 -10.828 1 81.81 98 ASP A C 1
ATOM 793 O O . ASP A 1 98 ? -11.305 12.242 -11.578 1 81.81 98 ASP A O 1
ATOM 797 N N . GLU A 1 99 ? -9.508 13.406 -11.094 1 84.62 99 GLU A N 1
ATOM 798 C CA . GLU A 1 99 ? -9.5 14.055 -12.398 1 84.62 99 GLU A CA 1
ATOM 799 C C . GLU A 1 99 ? -9.289 13.039 -13.523 1 84.62 99 GLU A C 1
ATOM 801 O O . GLU A 1 99 ? -9.914 13.133 -14.578 1 84.62 99 GLU A O 1
ATOM 806 N N . ILE A 1 100 ? -8.43 12.117 -13.219 1 85.38 100 ILE A N 1
ATOM 807 C CA . ILE A 1 100 ? -8.125 11.078 -14.203 1 85.38 100 ILE A CA 1
ATOM 808 C C . ILE A 1 100 ? -9.352 10.195 -14.414 1 85.38 100 ILE A C 1
ATOM 810 O O . ILE A 1 100 ? -9.672 9.82 -15.547 1 85.38 100 ILE A O 1
ATOM 814 N N . LEU A 1 101 ? -10 9.844 -13.305 1 79.81 101 LEU A N 1
ATOM 815 C CA . LEU A 1 101 ? -11.117 8.906 -13.352 1 79.81 101 LEU A CA 1
ATOM 816 C C . LEU A 1 101 ? -12.383 9.594 -13.852 1 79.81 101 LEU A C 1
ATOM 818 O O . LEU A 1 101 ? -13.281 8.945 -14.391 1 79.81 101 LEU A O 1
ATOM 822 N N . GLY A 1 102 ? -12.742 10.82 -13.148 1 68.25 102 GLY A N 1
ATOM 823 C CA . GLY A 1 102 ? -13.891 11.625 -13.547 1 68.25 102 GLY A CA 1
ATOM 824 C C . GLY A 1 102 ? -13.797 12.148 -14.969 1 68.25 102 GLY A C 1
ATOM 825 O O . GLY A 1 102 ? -14.781 12.609 -15.531 1 68.25 102 GLY A O 1
ATOM 826 N N . GLY A 1 103 ? -12.742 12.477 -15.367 1 49.41 103 GLY A N 1
ATOM 827 C CA . GLY A 1 103 ? -12.906 12.836 -16.766 1 49.41 103 GLY A CA 1
ATOM 828 C C . GLY A 1 103 ? -13.602 11.766 -17.578 1 49.41 103 GLY A C 1
ATOM 829 O O . GLY A 1 103 ? -14.094 12.039 -18.688 1 49.41 103 GLY A O 1
ATOM 830 N N . ALA A 1 104 ? -13.453 10.469 -17.297 1 38.75 104 ALA A N 1
ATOM 831 C CA . ALA A 1 104 ? -14.531 9.602 -17.766 1 38.75 104 ALA A CA 1
ATOM 832 C C . ALA A 1 104 ? -15.758 9.719 -16.859 1 38.75 104 ALA A C 1
ATOM 834 O O . ALA A 1 104 ? -15.922 8.93 -15.922 1 38.75 104 ALA A O 1
ATOM 835 N N . VAL A 1 105 ? -16.047 10.633 -16.234 1 33.91 105 VAL A N 1
ATOM 836 C CA . VAL A 1 105 ? -17.203 10.859 -15.367 1 33.91 105 VAL A CA 1
ATOM 837 C C . VAL A 1 105 ? -18.484 10.5 -16.109 1 33.91 105 VAL A C 1
ATOM 839 O O . VAL A 1 105 ? -19.016 11.297 -16.875 1 33.91 105 VAL A O 1
ATOM 842 N N . ALA A 1 106 ? -18.891 9.586 -16.734 1 31.72 106 ALA A N 1
ATOM 843 C CA . ALA A 1 106 ? -20.266 9.234 -16.438 1 31.72 106 ALA A CA 1
ATOM 844 C C . ALA A 1 106 ? -20.469 9.062 -14.93 1 31.72 106 ALA A C 1
ATOM 846 O O . ALA A 1 106 ? -19.5 8.969 -14.172 1 31.72 106 ALA A O 1
ATOM 847 N N . SER A 1 107 ? -21.469 8.164 -14.172 1 28.84 107 SER A N 1
ATOM 848 C CA . SER A 1 107 ? -22.156 7.938 -12.898 1 28.84 107 SER A CA 1
ATOM 849 C C . SER A 1 107 ? -21.172 7.48 -11.828 1 28.84 107 SER A C 1
ATOM 851 O O . SER A 1 107 ? -20.891 6.285 -11.695 1 28.84 107 SER A O 1
ATOM 853 N N . SER A 1 108 ? -20.047 7.809 -11.625 1 33.16 108 SER A N 1
ATOM 854 C CA . SER A 1 108 ? -19.281 7.344 -10.469 1 33.16 108 SER A CA 1
ATOM 855 C C . SER A 1 108 ? -20.094 7.465 -9.18 1 33.16 108 SER A C 1
ATOM 857 O O . SER A 1 108 ? -20.656 8.523 -8.891 1 33.16 108 SER A O 1
ATOM 859 N N . THR A 1 109 ? -20.734 6.531 -8.648 1 31.41 109 THR A N 1
ATOM 860 C CA . THR A 1 109 ? -21.656 6.605 -7.527 1 31.41 109 THR A CA 1
ATOM 861 C C . THR A 1 109 ? -21.016 7.305 -6.332 1 31.41 109 THR A C 1
ATOM 863 O O . THR A 1 109 ? -19.875 6.988 -5.961 1 31.41 109 THR A O 1
ATOM 866 N N . PRO A 1 110 ? -21.438 8.422 -5.715 1 34.38 110 PRO A N 1
ATOM 867 C CA . PRO A 1 110 ? -21.344 9.234 -4.5 1 34.38 110 PRO A CA 1
ATOM 868 C C . PRO A 1 110 ? -20.844 8.438 -3.295 1 34.38 110 PRO A C 1
ATOM 870 O O . PRO A 1 110 ? -20.438 9.031 -2.289 1 34.38 110 PRO A O 1
ATOM 873 N N . GLU A 1 111 ? -20.734 7.242 -3.232 1 34.16 111 GLU A N 1
ATOM 874 C CA . GLU A 1 111 ? -20.766 6.551 -1.948 1 34.16 111 GLU A CA 1
ATOM 875 C C . GLU A 1 111 ? -19.359 6.332 -1.399 1 34.16 111 GLU A C 1
ATOM 877 O O . GLU A 1 111 ? -19.125 6.484 -0.198 1 34.16 111 GLU A O 1
ATOM 882 N N . ASN A 1 112 ? -18.328 5.902 -2.197 1 37.69 112 ASN A N 1
ATOM 883 C CA . ASN A 1 112 ? -17.078 5.52 -1.557 1 37.69 112 ASN A CA 1
ATOM 884 C C . ASN A 1 112 ? -16.234 6.742 -1.195 1 37.69 112 ASN A C 1
ATOM 886 O O . ASN A 1 112 ? -15.586 6.766 -0.145 1 37.69 112 ASN A O 1
ATOM 890 N N . GLU A 1 113 ? -15.891 7.695 -2.176 1 43.22 113 GLU A N 1
ATOM 891 C CA . GLU A 1 113 ? -15.281 8.961 -1.761 1 43.22 113 GLU A CA 1
ATOM 892 C C . GLU A 1 113 ? -15.969 9.516 -0.518 1 43.22 113 GLU A C 1
ATOM 894 O O . GLU A 1 113 ? -15.328 10.164 0.315 1 43.22 113 GLU A O 1
ATOM 899 N N . LYS A 1 114 ? -17.172 9.133 -0.417 1 46.16 114 LYS A N 1
ATOM 900 C CA . LYS A 1 114 ? -17.969 9.57 0.735 1 46.16 114 LYS A CA 1
ATOM 901 C C . LYS A 1 114 ? -17.516 8.844 2.006 1 46.16 114 LYS A C 1
ATOM 903 O O . LYS A 1 114 ? -17.641 9.383 3.105 1 46.16 114 LYS A O 1
ATOM 908 N N . VAL A 1 115 ? -16.844 7.629 1.648 1 48.06 115 VAL A N 1
ATOM 909 C CA . VAL A 1 115 ? -16.547 6.891 2.869 1 48.06 115 VAL A CA 1
ATOM 910 C C . VAL A 1 115 ? -15.273 7.461 3.512 1 48.06 115 VAL A C 1
ATOM 912 O O . VAL A 1 115 ? -15.234 7.668 4.727 1 48.06 115 VAL A O 1
ATOM 915 N N . GLN A 1 116 ? -14.078 7.59 2.604 1 54.06 116 GLN A N 1
ATOM 916 C CA . GLN A 1 116 ? -12.906 8.172 3.238 1 54.06 116 GLN A CA 1
ATOM 917 C C . GLN A 1 116 ? -13.188 9.602 3.703 1 54.06 116 GLN A C 1
ATOM 919 O O . GLN A 1 116 ? -12.773 9.992 4.797 1 54.06 116 GLN A O 1
ATOM 924 N N . GLU A 1 117 ? -13.844 10.258 2.715 1 59.88 117 GLU A N 1
ATOM 925 C CA . GLU A 1 117 ? -14.242 11.609 3.09 1 59.88 117 GLU A CA 1
ATOM 926 C C . GLU A 1 117 ? -15.125 11.602 4.332 1 59.88 117 GLU A C 1
ATOM 928 O O . GLU A 1 117 ? -14.953 12.43 5.23 1 59.88 117 GLU A O 1
ATOM 933 N N . GLU A 1 118 ? -15.852 10.516 4.18 1 65.75 118 GLU A N 1
ATOM 934 C CA . GLU A 1 118 ? -16.766 10.43 5.312 1 65.75 118 GLU A CA 1
ATOM 935 C C . GLU A 1 118 ? -16.031 10.039 6.59 1 65.75 118 GLU A C 1
ATOM 937 O O . GLU A 1 118 ? -16.359 10.523 7.676 1 65.75 118 GLU A O 1
ATOM 942 N N . GLY A 1 119 ? -14.938 9.25 6.219 1 74.94 119 GLY A N 1
ATOM 943 C CA . GLY A 1 119 ? -14.172 8.852 7.387 1 74.94 119 GLY A CA 1
ATOM 944 C C . GLY A 1 119 ? -13.406 10 8.023 1 74.94 119 GLY A C 1
ATOM 945 O O . GLY A 1 119 ? -13.453 10.18 9.242 1 74.94 119 GLY A O 1
ATOM 946 N N . GLN A 1 120 ? -12.789 10.773 7.215 1 77.81 120 GLN A N 1
ATOM 947 C CA . GLN A 1 120 ? -12.039 11.914 7.73 1 77.81 120 GLN A CA 1
ATOM 948 C C . GLN A 1 120 ? -12.977 12.93 8.383 1 77.81 120 GLN A C 1
ATOM 950 O O . GLN A 1 120 ? -12.648 13.508 9.422 1 77.81 120 GLN A O 1
ATOM 955 N N . LEU A 1 121 ? -14.102 13.156 7.688 1 86.88 121 LEU A N 1
ATOM 956 C CA . LEU A 1 121 ? -15.062 14.102 8.242 1 86.88 121 LEU A CA 1
ATOM 957 C C . LEU A 1 121 ? -15.57 13.625 9.602 1 86.88 121 LEU A C 1
ATOM 959 O O . LEU A 1 121 ? -15.68 14.414 10.539 1 86.88 121 LEU A O 1
ATOM 963 N N . LYS A 1 122 ? -15.828 12.336 9.641 1 88.25 122 LYS A N 1
ATOM 964 C CA . LYS A 1 122 ? -16.297 11.758 10.898 1 88.25 122 LYS A CA 1
ATOM 965 C C . LYS A 1 122 ? -15.266 11.945 12.008 1 88.25 122 LYS A C 1
ATOM 967 O O . LYS A 1 122 ? -15.609 12.312 13.133 1 88.25 122 LYS A O 1
ATOM 972 N N . GLU A 1 123 ? -14.062 11.68 11.672 1 87.69 123 GLU A N 1
ATOM 973 C CA . GLU A 1 123 ? -12.984 11.852 12.641 1 87.69 123 GLU A CA 1
ATOM 974 C C . GLU A 1 123 ? -12.852 13.305 13.062 1 87.69 123 GLU A C 1
ATOM 976 O O . GLU A 1 123 ? -12.68 13.602 14.25 1 87.69 123 GLU A O 1
ATOM 981 N N . LEU A 1 124 ? -12.883 14.148 12.141 1 91.88 124 LEU A N 1
ATOM 982 C CA . LEU A 1 124 ? -12.773 15.578 12.422 1 91.88 124 LEU A CA 1
ATOM 983 C C . LEU A 1 124 ? -13.914 16.047 13.328 1 91.88 124 LEU A C 1
ATOM 985 O O . LEU A 1 124 ? -13.688 16.781 14.289 1 91.88 124 LEU A O 1
ATOM 989 N N . VAL A 1 125 ? -15.086 15.602 13.031 1 93.81 125 VAL A N 1
ATOM 990 C CA . VAL A 1 125 ? -16.266 15.961 13.805 1 93.81 125 VAL A CA 1
ATOM 991 C C . VAL A 1 125 ? -16.094 15.492 15.25 1 93.81 125 VAL A C 1
ATOM 993 O O . VAL A 1 125 ? -16.406 16.234 16.188 1 93.81 125 VAL A O 1
ATOM 996 N N . SER A 1 126 ? -15.602 14.336 15.375 1 94.62 126 SER A N 1
ATOM 997 C CA . SER A 1 126 ? -15.375 13.781 16.703 1 94.62 126 SER A CA 1
ATOM 998 C C . SER A 1 126 ? -14.391 14.633 17.5 1 94.62 126 SER A C 1
ATOM 1000 O O . SER A 1 126 ? -14.602 14.906 18.688 1 94.62 126 SER A O 1
ATOM 1002 N N . MET A 1 127 ? -13.383 15.062 16.891 1 94.38 127 MET A N 1
ATOM 1003 C CA . MET A 1 127 ? -12.359 15.883 17.531 1 94.38 127 MET A CA 1
ATOM 1004 C C . MET A 1 127 ? -12.922 17.234 17.953 1 94.38 127 MET A C 1
ATOM 1006 O O . MET A 1 127 ? -12.641 17.719 19.047 1 94.38 127 MET A O 1
ATOM 1010 N N . PHE A 1 128 ? -13.695 17.828 17.156 1 96.19 128 PHE A N 1
ATOM 1011 C CA . PHE A 1 128 ? -14.273 19.141 17.438 1 96.19 128 PHE A CA 1
ATOM 1012 C C . PHE A 1 128 ? -15.328 19.031 18.547 1 96.19 128 PHE A C 1
ATOM 1014 O O . PHE A 1 128 ? -15.406 19.906 19.406 1 96.19 128 PHE A O 1
ATOM 1021 N N . GLU A 1 129 ? -16.062 17.938 18.453 1 96.38 129 GLU A N 1
ATOM 1022 C CA . GLU A 1 129 ? -17.094 17.734 19.469 1 96.38 129 GLU A CA 1
ATOM 1023 C C . GLU A 1 129 ? -16.484 17.578 20.859 1 96.38 129 GLU A C 1
ATOM 1025 O O . GLU A 1 129 ? -17.062 18.016 21.859 1 96.38 129 GLU A O 1
ATOM 1030 N N . ALA A 1 130 ? -15.414 16.984 20.875 1 95.75 130 ALA A N 1
ATOM 1031 C CA . ALA A 1 130 ? -14.719 16.781 22.156 1 95.75 130 ALA A CA 1
ATOM 1032 C C . ALA A 1 130 ? -14.312 18.125 22.766 1 95.75 130 ALA A C 1
ATOM 1034 O O . ALA A 1 130 ? -14.211 18.234 24 1 95.75 130 ALA A O 1
ATOM 1035 N N . GLU A 1 131 ? -14.156 19.141 21.953 1 94.88 131 GLU A N 1
ATOM 1036 C CA . GLU A 1 131 ? -13.641 20.406 22.453 1 94.88 131 GLU A CA 1
ATOM 1037 C C . GLU A 1 131 ? -14.75 21.453 22.562 1 94.88 131 GLU A C 1
ATOM 1039 O O . GLU A 1 131 ? -14.688 22.344 23.422 1 94.88 131 GLU A O 1
ATOM 1044 N N . MET A 1 132 ? -15.766 21.391 21.734 1 94.69 132 MET A N 1
ATOM 1045 C CA . MET A 1 132 ? -16.703 22.516 21.703 1 94.69 132 MET A CA 1
ATOM 1046 C C . MET A 1 132 ? -18.141 22.016 21.844 1 94.69 132 MET A C 1
ATOM 1048 O O . MET A 1 132 ? -19.078 22.812 21.812 1 94.69 132 MET A O 1
ATOM 1052 N N . GLY A 1 133 ? -18.344 20.656 22.016 1 93.31 133 GLY A N 1
ATOM 1053 C CA . GLY A 1 133 ? -19.672 20.094 22.172 1 93.31 133 GLY A CA 1
ATOM 1054 C C . GLY A 1 133 ? -20.297 19.656 20.859 1 93.31 133 GLY A C 1
ATOM 1055 O O . GLY A 1 133 ? -19.609 19.516 19.844 1 93.31 133 GLY A O 1
ATOM 1056 N N . MET A 1 134 ? -21.578 19.484 20.844 1 94.56 134 MET A N 1
ATOM 1057 C CA . MET A 1 134 ? -22.328 18.969 19.688 1 94.56 134 MET A CA 1
ATOM 1058 C C . MET A 1 134 ? -22.141 19.844 18.469 1 94.56 134 MET A C 1
ATOM 1060 O O . MET A 1 134 ? -22.141 21.078 18.578 1 94.56 134 MET A O 1
ATOM 1064 N N . ILE A 1 135 ? -21.922 19.203 17.406 1 95.31 135 ILE A N 1
ATOM 1065 C CA . ILE A 1 135 ? -21.719 19.906 16.141 1 95.31 135 ILE A CA 1
ATOM 1066 C C . ILE A 1 135 ? -23.062 20.047 15.414 1 95.31 135 ILE A C 1
ATOM 1068 O O . ILE A 1 135 ? -23.688 19.047 15.062 1 95.31 135 ILE A O 1
ATOM 1072 N N . SER A 1 136 ? -23.469 21.297 15.18 1 94.69 136 SER A N 1
ATOM 1073 C CA . SER A 1 136 ? -24.719 21.578 14.477 1 94.69 136 SER A CA 1
ATOM 1074 C C . SER A 1 136 ? -24.578 21.297 12.984 1 94.69 136 SER A C 1
ATOM 1076 O O . SER A 1 136 ? -23.469 21.203 12.461 1 94.69 136 SER A O 1
ATOM 1078 N N . PRO A 1 137 ? -25.688 21.156 12.266 1 95.56 137 PRO A N 1
ATOM 1079 C CA . PRO A 1 137 ? -25.656 20.938 10.82 1 95.56 137 PRO A CA 1
ATOM 1080 C C . PRO A 1 137 ? -24.844 22 10.078 1 95.56 137 PRO A C 1
ATOM 1082 O O . PRO A 1 137 ? -24.094 21.672 9.156 1 95.56 137 PRO A O 1
ATOM 1085 N N . VAL A 1 138 ? -25.031 23.188 10.523 1 94.81 138 VAL A N 1
ATOM 1086 C CA . VAL A 1 138 ? -24.297 24.281 9.898 1 94.81 138 VAL A CA 1
ATOM 1087 C C . VAL A 1 138 ? -22.797 24.094 10.125 1 94.81 138 VAL A C 1
ATOM 1089 O O . VAL A 1 138 ? -22 24.297 9.203 1 94.81 138 VAL A O 1
ATOM 1092 N N . GLN A 1 139 ? -22.453 23.766 11.352 1 96.19 139 GLN A N 1
ATOM 1093 C CA . GLN A 1 139 ? -21.047 23.531 11.688 1 96.19 139 GLN A CA 1
ATOM 1094 C C . GLN A 1 139 ? -20.484 22.359 10.898 1 96.19 139 GLN A C 1
ATOM 1096 O O . GLN A 1 139 ? -19.328 22.391 10.477 1 96.19 139 GLN A O 1
ATOM 1101 N N . MET A 1 140 ? -21.25 21.406 10.766 1 94.69 140 MET A N 1
ATOM 1102 C CA . MET A 1 140 ? -20.844 20.234 9.984 1 94.69 140 MET A CA 1
ATOM 1103 C C . MET A 1 140 ? -20.516 20.625 8.547 1 94.69 140 MET A C 1
ATOM 1105 O O . MET A 1 140 ? -19.531 20.141 7.984 1 94.69 140 MET A O 1
ATOM 1109 N N . GLU A 1 141 ? -21.312 21.406 7.977 1 94.31 141 GLU A N 1
ATOM 1110 C CA . GLU A 1 141 ? -21.094 21.875 6.617 1 94.31 141 GLU A CA 1
ATOM 1111 C C . GLU A 1 141 ? -19.797 22.688 6.516 1 94.31 141 GLU A C 1
ATOM 1113 O O . GLU A 1 141 ? -19.109 22.656 5.492 1 94.31 141 GLU A O 1
ATOM 1118 N N . GLU A 1 142 ? -19.516 23.453 7.539 1 95.12 142 GLU A N 1
ATOM 1119 C CA . GLU A 1 142 ? -18.297 24.25 7.559 1 95.12 142 GLU A CA 1
ATOM 1120 C C . GLU A 1 142 ? -17.062 23.344 7.609 1 95.12 142 GLU A C 1
ATOM 1122 O O . GLU A 1 142 ? -16.094 23.578 6.875 1 95.12 142 GLU A O 1
ATOM 1127 N N . LEU A 1 143 ? -17.109 22.359 8.422 1 94.62 143 LEU A N 1
ATOM 1128 C CA . LEU A 1 143 ? -16 21.406 8.516 1 94.62 143 LEU A CA 1
ATOM 1129 C C . LEU A 1 143 ? -15.797 20.672 7.195 1 94.62 143 LEU A C 1
ATOM 1131 O O . LEU A 1 143 ? -14.656 20.469 6.77 1 94.62 143 LEU A O 1
ATOM 1135 N N . ARG A 1 144 ? -16.938 20.359 6.633 1 90.62 144 ARG A N 1
ATOM 1136 C CA . ARG A 1 144 ? -16.891 19.703 5.328 1 90.62 144 ARG A CA 1
ATOM 1137 C C . ARG A 1 144 ? -16.234 20.594 4.285 1 90.62 144 ARG A C 1
ATOM 1139 O O . ARG A 1 144 ? -15.422 20.141 3.479 1 90.62 144 ARG A O 1
ATOM 1146 N N . ALA A 1 145 ? -16.609 21.828 4.316 1 90.75 145 ALA A N 1
ATOM 1147 C CA . ALA A 1 145 ? -16.062 22.781 3.363 1 90.75 145 ALA A CA 1
ATOM 1148 C C . ALA A 1 145 ? -14.555 22.938 3.553 1 90.75 145 ALA A C 1
ATOM 1150 O O . ALA A 1 145 ? -13.812 23.031 2.578 1 90.75 145 ALA A O 1
ATOM 1151 N N . TRP A 1 146 ? -14.094 23 4.781 1 90.44 146 TRP A N 1
ATOM 1152 C CA . TRP A 1 146 ? -12.664 23.109 5.059 1 90.44 146 TRP A CA 1
ATOM 1153 C C . TRP A 1 146 ? -11.906 21.938 4.457 1 90.44 146 TRP A C 1
ATOM 1155 O O . TRP A 1 146 ? -10.883 22.125 3.797 1 90.44 146 TRP A O 1
ATOM 1165 N N . LEU A 1 147 ? -12.461 20.766 4.605 1 84.31 147 LEU A N 1
ATOM 1166 C CA . LEU A 1 147 ? -11.781 19.531 4.234 1 84.31 147 LEU A CA 1
ATOM 1167 C C . LEU A 1 147 ? -11.82 19.312 2.727 1 84.31 147 LEU A C 1
ATOM 1169 O O . LEU A 1 147 ? -10.852 18.828 2.137 1 84.31 147 LEU A O 1
ATOM 1173 N N . PHE A 1 148 ? -12.961 19.719 2.094 1 79.06 148 PHE A N 1
ATOM 1174 C CA . PHE A 1 148 ? -13.156 19.203 0.746 1 79.06 148 PHE A CA 1
ATOM 1175 C C . PHE A 1 148 ? -13.242 20.328 -0.267 1 79.06 148 PHE A C 1
ATOM 1177 O O . PHE A 1 148 ? -13.117 20.109 -1.473 1 79.06 148 PHE A O 1
ATOM 1184 N N . GLU A 1 149 ? -13.43 21.516 0.181 1 82.06 149 GLU A N 1
ATOM 1185 C CA . GLU A 1 149 ? -13.617 22.625 -0.752 1 82.06 149 GLU A CA 1
ATOM 1186 C C . GLU A 1 149 ? -12.516 23.672 -0.6 1 82.06 149 GLU A C 1
ATOM 1188 O O . GLU A 1 149 ? -11.977 24.156 -1.593 1 82.06 149 GLU A O 1
ATOM 1193 N N . ASP A 1 150 ? -12.125 24 0.624 1 84.94 150 ASP A N 1
ATOM 1194 C CA . ASP A 1 150 ? -11.234 25.125 0.894 1 84.94 150 ASP A CA 1
ATOM 1195 C C . ASP A 1 150 ? -9.773 24.703 0.759 1 84.94 150 ASP A C 1
ATOM 1197 O O . ASP A 1 150 ? -8.875 25.547 0.808 1 84.94 150 ASP A O 1
ATOM 1201 N N . GLY A 1 151 ? -9.508 23.453 0.727 1 76.12 151 GLY A N 1
ATOM 1202 C CA . GLY A 1 151 ? -8.164 23 0.45 1 76.12 151 GLY A CA 1
ATOM 1203 C C . GLY A 1 151 ? -7.328 22.812 1.702 1 76.12 151 GLY A C 1
ATOM 1204 O O . GLY A 1 151 ? -6.102 22.703 1.628 1 76.12 151 GLY A O 1
ATOM 1205 N N . TYR A 1 152 ? -7.973 22.844 2.844 1 83.56 152 TYR A N 1
ATOM 1206 C CA . TYR A 1 152 ? -7.242 22.547 4.07 1 83.56 152 TYR A CA 1
ATOM 1207 C C . TYR A 1 152 ? -7.141 21.031 4.285 1 83.56 152 TYR A C 1
ATOM 1209 O O . TYR A 1 152 ? -8.117 20.312 4.086 1 83.56 152 TYR A O 1
ATOM 1217 N N . ASP A 1 153 ? -5.949 20.641 4.602 1 79.75 153 ASP A N 1
ATOM 1218 C CA . ASP A 1 153 ? -5.832 19.203 4.875 1 79.75 153 ASP A CA 1
ATOM 1219 C C . ASP A 1 153 ? -6.223 18.891 6.316 1 79.75 153 ASP A C 1
ATOM 1221 O O . ASP A 1 153 ? -6.242 19.781 7.172 1 79.75 153 ASP A O 1
ATOM 1225 N N . PHE A 1 154 ? -6.543 17.734 6.555 1 83.31 154 PHE A N 1
ATOM 1226 C CA . PHE A 1 154 ? -7.008 17.234 7.844 1 83.31 154 PHE A CA 1
ATOM 1227 C C . PHE A 1 154 ? -6.039 17.625 8.953 1 83.31 154 PHE A C 1
ATOM 1229 O O . PHE A 1 154 ? -6.457 18.109 10.008 1 83.31 154 PHE A O 1
ATOM 1236 N N . SER A 1 155 ? -4.762 17.453 8.703 1 82.94 155 SER A N 1
ATOM 1237 C CA . SER A 1 155 ? -3.744 17.703 9.719 1 82.94 155 SER A CA 1
ATOM 1238 C C . SER A 1 155 ? -3.658 19.188 10.07 1 82.94 155 SER A C 1
ATOM 1240 O O . SER A 1 155 ? -3.445 19.547 11.234 1 82.94 155 SER A O 1
ATOM 1242 N N . LEU A 1 156 ? -3.834 20.016 9.141 1 85.94 156 LEU A N 1
ATOM 1243 C CA . LEU A 1 156 ? -3.811 21.453 9.383 1 85.94 156 LEU A CA 1
ATOM 1244 C C . LEU A 1 156 ? -4.996 21.875 10.242 1 85.94 156 LEU A C 1
ATOM 1246 O O . LEU A 1 156 ? -4.848 22.703 11.148 1 85.94 156 LEU A O 1
ATOM 1250 N N . ILE A 1 157 ? -6.121 21.344 9.891 1 90.75 157 ILE A N 1
ATOM 1251 C CA . ILE A 1 157 ? -7.324 21.672 10.648 1 90.75 157 ILE A CA 1
ATOM 1252 C C . ILE A 1 157 ? -7.176 21.188 12.086 1 90.75 157 ILE A C 1
ATOM 1254 O O . ILE A 1 157 ? -7.508 21.922 13.031 1 90.75 157 ILE A O 1
ATOM 1258 N N . LYS A 1 158 ? -6.645 20.016 12.18 1 90.12 158 LYS A N 1
ATOM 1259 C CA . LYS A 1 158 ? -6.383 19.453 13.508 1 90.12 158 LYS A CA 1
ATOM 1260 C C . LYS A 1 158 ? -5.434 20.359 14.297 1 90.12 158 LYS A C 1
ATOM 1262 O O . LYS A 1 158 ? -5.648 20.609 15.484 1 90.12 158 LYS A O 1
ATOM 1267 N N . GLN A 1 159 ? -4.469 20.812 13.672 1 89.06 159 GLN A N 1
ATOM 1268 C CA . GLN A 1 159 ? -3.494 21.688 14.328 1 89.06 159 GLN A CA 1
ATOM 1269 C C . GLN A 1 159 ? -4.125 23.016 14.727 1 89.06 159 GLN A C 1
ATOM 1271 O O . GLN A 1 159 ? -3.84 23.547 15.805 1 89.06 159 GLN A O 1
ATOM 1276 N N . ALA A 1 160 ? -4.879 23.578 13.867 1 92.94 160 ALA A N 1
ATOM 1277 C CA . ALA A 1 160 ? -5.566 24.828 14.18 1 92.94 160 ALA A CA 1
ATOM 1278 C C . ALA A 1 160 ? -6.473 24.672 15.391 1 92.94 160 ALA A C 1
ATOM 1280 O O . ALA A 1 160 ? -6.547 25.562 16.234 1 92.94 160 ALA A O 1
ATOM 1281 N N . LEU A 1 161 ? -7.16 23.547 15.453 1 94.88 161 LEU A N 1
ATOM 1282 C CA . LEU A 1 161 ? -7.977 23.25 16.625 1 94.88 161 LEU A CA 1
ATOM 1283 C C . LEU A 1 161 ? -7.121 23.203 17.891 1 94.88 161 LEU A C 1
ATOM 1285 O O . LEU A 1 161 ? -7.504 23.766 18.922 1 94.88 161 LEU A O 1
ATOM 1289 N N . ARG A 1 162 ? -6.039 22.578 17.734 1 92.44 162 ARG A N 1
ATOM 1290 C CA . ARG A 1 162 ? -5.125 22.484 18.875 1 92.44 162 ARG A CA 1
ATOM 1291 C C . ARG A 1 162 ? -4.68 23.875 19.312 1 92.44 162 ARG A C 1
ATOM 1293 O O . ARG A 1 162 ? -4.625 24.172 20.516 1 92.44 162 ARG A O 1
ATOM 1300 N N . GLU A 1 163 ? -4.336 24.719 18.422 1 91.69 163 GLU A N 1
ATOM 1301 C CA . GLU A 1 163 ? -3.941 26.094 18.734 1 91.69 163 GLU A CA 1
ATOM 1302 C C . GLU A 1 163 ? -5.062 26.844 19.438 1 91.69 163 GLU A C 1
ATOM 1304 O O . GLU A 1 163 ? -4.809 27.609 20.375 1 91.69 163 GLU A O 1
ATOM 1309 N N . ALA A 1 164 ? -6.234 26.641 18.969 1 95 164 ALA A N 1
ATOM 1310 C CA . ALA A 1 164 ? -7.387 27.297 19.578 1 95 164 ALA A CA 1
ATOM 1311 C 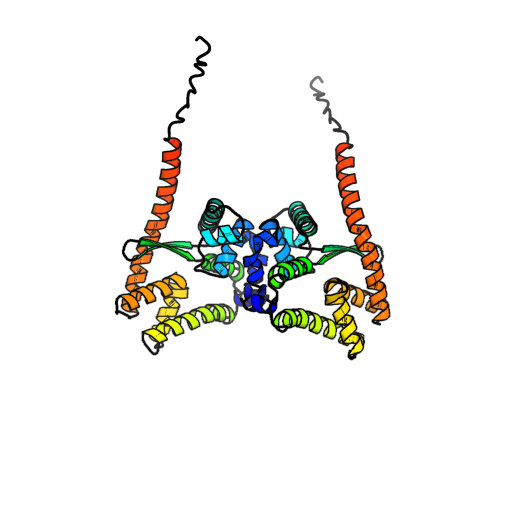C . ALA A 1 164 ? -7.586 26.828 21.016 1 95 164 ALA A C 1
ATOM 1313 O O . ALA A 1 164 ? -7.902 27.641 21.891 1 95 164 ALA A O 1
ATOM 1314 N N . VAL A 1 165 ? -7.367 25.562 21.219 1 94.44 165 VAL A N 1
ATOM 1315 C CA . VAL A 1 165 ? -7.488 24.984 22.547 1 94.44 165 VAL A CA 1
ATOM 1316 C C . VAL A 1 165 ? -6.43 25.594 23.469 1 94.44 165 VAL A C 1
ATOM 1318 O O . VAL A 1 165 ? -6.73 26 24.594 1 94.44 165 VAL A O 1
ATOM 1321 N N . LEU A 1 166 ? -5.297 25.688 22.984 1 91.81 166 LEU A N 1
ATOM 1322 C CA . LEU A 1 166 ? -4.188 26.234 23.766 1 91.81 166 LEU A CA 1
ATOM 1323 C C . LEU A 1 166 ? -4.438 27.703 24.109 1 91.81 166 LEU A C 1
ATOM 1325 O O . LEU A 1 166 ? -4.059 28.156 25.188 1 91.81 166 LEU A O 1
ATOM 1329 N N . ASN A 1 167 ? -5.039 28.359 23.297 1 92.38 167 ASN A N 1
ATOM 1330 C CA . ASN A 1 167 ? -5.355 29.766 23.484 1 92.38 167 ASN A CA 1
ATOM 1331 C C . ASN A 1 167 ? -6.672 29.953 24.25 1 92.38 167 ASN A C 1
ATOM 1333 O O . ASN A 1 167 ? -7.07 31.078 24.547 1 92.38 167 ASN A O 1
ATOM 1337 N N . ARG A 1 168 ? -7.32 28.859 24.484 1 94.5 168 ARG A N 1
ATOM 1338 C CA . ARG A 1 168 ? -8.594 28.828 25.203 1 94.5 168 ARG A CA 1
ATOM 1339 C C . ARG A 1 168 ? -9.664 29.594 24.438 1 94.5 168 ARG A C 1
ATOM 1341 O O . ARG A 1 168 ? -10.477 30.312 25.031 1 94.5 168 ARG A O 1
ATOM 1348 N N . LYS A 1 169 ? -9.578 29.578 23.141 1 94.81 169 LYS A N 1
ATOM 1349 C CA . LYS A 1 169 ? -10.547 30.203 22.234 1 94.81 169 LYS A CA 1
ATOM 1350 C C . LYS A 1 169 ? -10.977 29.219 21.156 1 94.81 169 LYS A C 1
ATOM 1352 O O . LYS A 1 169 ? -10.594 29.359 19.984 1 94.81 169 LYS A O 1
ATOM 1357 N N . VAL A 1 170 ? -11.977 28.391 21.547 1 94.88 170 VAL A N 1
ATOM 1358 C CA . VAL A 1 170 ? -12.383 27.359 20.594 1 94.88 170 VAL A CA 1
ATOM 1359 C C . VAL A 1 170 ? -13.703 27.766 19.938 1 94.88 170 VAL A C 1
ATOM 1361 O O . VAL A 1 170 ? -14.758 27.703 20.562 1 94.88 170 VAL A O 1
ATOM 1364 N N . SER A 1 171 ? -13.641 28.219 18.75 1 94.81 171 SER A N 1
ATOM 1365 C CA . SER A 1 171 ? -14.781 28.531 17.891 1 94.81 171 SER A CA 1
ATOM 1366 C C . SER A 1 171 ? -14.43 28.328 16.422 1 94.81 171 SER A C 1
ATOM 1368 O O . SER A 1 171 ? -13.273 28.469 16.031 1 94.81 171 SER A O 1
ATOM 1370 N N . LEU A 1 172 ? -15.398 27.969 15.664 1 96.44 172 LEU A N 1
ATOM 1371 C CA . LEU A 1 172 ? -15.133 27.766 14.242 1 96.44 172 LEU A CA 1
ATOM 1372 C C . LEU A 1 172 ? -14.594 29.031 13.602 1 96.44 172 LEU A C 1
ATOM 1374 O O . LEU A 1 172 ? -13.727 28.984 12.727 1 96.44 172 LEU A O 1
ATOM 1378 N N . ASN A 1 173 ? -15.117 30.125 14.086 1 96.06 173 ASN A N 1
ATOM 1379 C CA . ASN A 1 173 ? -14.664 31.406 13.555 1 96.06 173 ASN A CA 1
ATOM 1380 C C . ASN A 1 173 ? -13.188 31.641 13.859 1 96.06 173 ASN A C 1
ATOM 1382 O O . ASN A 1 173 ? -12.438 32.094 12.984 1 96.06 173 ASN A O 1
ATOM 1386 N N . TYR A 1 174 ? -12.812 31.359 15.023 1 96.62 174 TYR A N 1
ATOM 1387 C CA . TYR A 1 174 ? -11.422 31.562 15.422 1 96.62 174 TYR A CA 1
ATOM 1388 C C . TYR A 1 174 ? -10.508 30.578 14.695 1 96.62 174 TYR A C 1
ATOM 1390 O O . TYR A 1 174 ? -9.43 30.969 14.227 1 96.62 174 TYR A O 1
ATOM 1398 N N . ILE A 1 175 ? -10.945 29.406 14.586 1 96.31 175 ILE A N 1
ATOM 1399 C CA . ILE A 1 175 ? -10.148 28.391 13.914 1 96.31 175 ILE A CA 1
ATOM 1400 C C . ILE A 1 175 ? -10.008 28.734 12.43 1 96.31 175 ILE A C 1
ATOM 1402 O O . ILE A 1 175 ? -8.93 28.594 11.852 1 96.31 175 ILE A O 1
ATOM 1406 N N . LYS A 1 176 ? -11.094 29.219 11.891 1 95.19 176 LYS A N 1
ATOM 1407 C CA . LYS A 1 176 ? -11.062 29.688 10.508 1 95.19 176 LYS A CA 1
ATOM 1408 C C . LYS A 1 176 ? -10.031 30.797 10.312 1 95.19 176 LYS A C 1
ATOM 1410 O O . LYS A 1 176 ? -9.328 30.828 9.305 1 95.19 176 LYS A O 1
ATOM 1415 N N . ALA A 1 177 ? -9.883 31.656 11.234 1 93.81 177 ALA A N 1
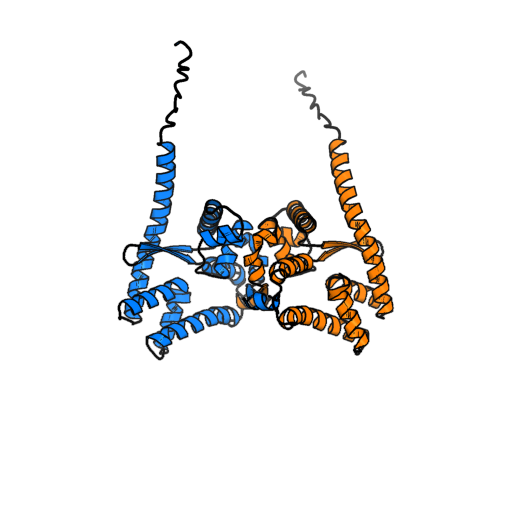ATOM 1416 C CA . ALA A 1 177 ? -8.914 32.75 11.18 1 93.81 177 ALA A CA 1
ATOM 1417 C C . ALA A 1 177 ? -7.484 32.219 11.227 1 93.81 177 ALA A C 1
ATOM 1419 O O . ALA A 1 177 ? -6.609 32.688 10.508 1 93.81 177 ALA A O 1
ATOM 1420 N N . ILE A 1 178 ? -7.309 31.25 12.062 1 91.69 178 ILE A N 1
ATOM 1421 C CA . ILE A 1 178 ? -6 30.609 12.18 1 91.69 178 ILE A CA 1
ATOM 1422 C C . ILE A 1 178 ? -5.613 29.984 10.844 1 91.69 178 ILE A C 1
ATOM 1424 O O . ILE A 1 178 ? -4.508 30.203 10.344 1 91.69 178 ILE A O 1
ATOM 1428 N N . LEU A 1 179 ? -6.578 29.312 10.297 1 91.44 179 LEU A N 1
ATOM 1429 C CA . LEU A 1 179 ? -6.355 28.625 9.031 1 91.44 179 LEU A CA 1
ATOM 1430 C C . LEU A 1 179 ? -6.043 29.609 7.918 1 91.44 179 LEU A C 1
ATOM 1432 O O . LEU A 1 179 ? -5.129 29.391 7.117 1 91.44 179 LEU A O 1
ATOM 1436 N N . ARG A 1 180 ? -6.742 30.641 7.867 1 89.19 180 ARG A N 1
ATOM 1437 C CA . ARG A 1 180 ?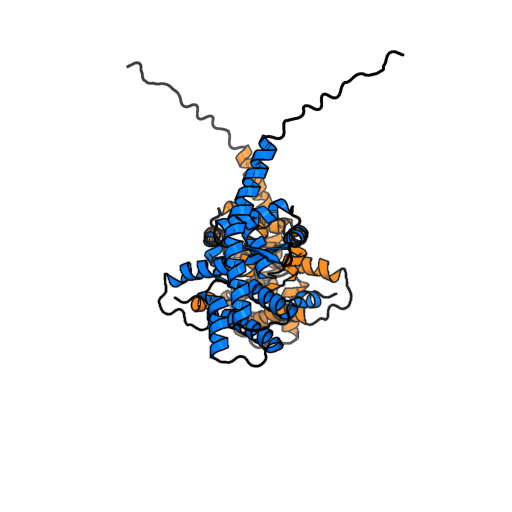 -6.535 31.656 6.852 1 89.19 180 ARG A CA 1
ATOM 1438 C C . ARG A 1 180 ? -5.148 32.281 6.973 1 89.19 180 ARG A C 1
ATOM 1440 O O . ARG A 1 180 ? -4.488 32.531 5.965 1 89.19 180 ARG A O 1
ATOM 1447 N N . ASN A 1 181 ? -4.742 32.531 8.203 1 86.12 181 ASN A N 1
ATOM 1448 C CA . ASN A 1 181 ? -3.412 33.062 8.445 1 86.12 181 ASN A CA 1
ATOM 1449 C C . ASN A 1 181 ? -2.318 32.125 7.957 1 86.12 181 ASN A C 1
ATOM 1451 O O . ASN A 1 181 ? -1.313 32.562 7.395 1 86.12 181 ASN A O 1
ATOM 1455 N N . TRP A 1 182 ? -2.541 30.922 8.188 1 81.81 182 TRP A N 1
ATOM 1456 C CA . TRP A 1 182 ? -1.57 29.906 7.781 1 81.81 182 TRP A CA 1
ATOM 1457 C C . TRP A 1 182 ? -1.527 29.766 6.266 1 81.81 182 TRP A C 1
ATOM 1459 O O . TRP A 1 182 ? -0.466 29.516 5.688 1 81.81 182 TRP A O 1
ATOM 1469 N N . LYS A 1 183 ? -2.623 29.672 5.676 1 76.38 183 LYS A N 1
ATOM 1470 C CA . LYS A 1 183 ? -2.682 29.594 4.219 1 76.38 183 LYS A CA 1
ATOM 1471 C C . LYS A 1 183 ? -1.914 30.75 3.574 1 76.38 183 LYS A C 1
ATOM 1473 O O . LYS A 1 183 ? -1.193 30.547 2.594 1 76.38 183 LYS A O 1
ATOM 1478 N N . ASN A 1 184 ? -2.031 31.797 4.094 1 65.81 184 ASN A N 1
ATOM 1479 C CA . ASN A 1 184 ? -1.331 33 3.6 1 65.81 184 ASN A CA 1
ATOM 1480 C C . ASN A 1 184 ? 0.173 32.875 3.836 1 65.81 184 ASN A C 1
ATOM 1482 O O . ASN A 1 184 ? 0.968 33.281 2.986 1 65.81 184 ASN A O 1
ATOM 1486 N N . ASP A 1 185 ? 0.477 32.281 4.875 1 59.31 185 ASP A N 1
ATOM 1487 C CA . ASP A 1 185 ? 1.888 32.094 5.211 1 59.31 185 ASP A CA 1
ATOM 1488 C C . ASP A 1 185 ? 2.518 30.984 4.371 1 59.31 185 ASP A C 1
ATOM 1490 O O . ASP A 1 185 ? 3.695 31.062 4.012 1 59.31 185 ASP A O 1
ATOM 1494 N N . GLY A 1 186 ? 1.894 29.797 4.188 1 55.62 186 GLY A N 1
ATOM 1495 C CA . GLY A 1 186 ? 2.334 28.688 3.363 1 55.62 186 GLY A CA 1
ATOM 1496 C C . GLY A 1 186 ? 2.674 29.094 1.941 1 55.62 186 GLY A C 1
ATOM 1497 O O . GLY A 1 186 ? 3.65 28.609 1.366 1 55.62 186 GLY A O 1
ATOM 1498 N N . VAL A 1 187 ? 1.796 29.906 1.325 1 50.22 187 VAL A N 1
ATOM 1499 C CA . VAL A 1 187 ? 2.104 30.516 0.034 1 50.22 187 VAL A CA 1
ATOM 1500 C C . VAL A 1 187 ? 3.434 31.25 0.116 1 50.22 187 VAL A C 1
ATOM 1502 O O . VAL A 1 187 ? 4.273 31.141 -0.782 1 50.22 187 VAL A O 1
ATOM 1505 N N . ASN A 1 188 ? 3.643 31.781 1.171 1 46.38 188 ASN A N 1
ATOM 1506 C CA . ASN A 1 188 ? 4.883 32.531 1.359 1 46.38 188 ASN A CA 1
ATOM 1507 C C . ASN A 1 188 ? 6.062 31.594 1.615 1 46.38 188 ASN A C 1
ATOM 1509 O O . ASN A 1 188 ? 7.184 31.859 1.177 1 46.38 188 ASN A O 1
ATOM 1513 N N . SER A 1 189 ? 5.809 30.547 2.236 1 48.41 189 SER A N 1
ATOM 1514 C CA . SER A 1 189 ? 6.875 29.625 2.613 1 48.41 189 SER A CA 1
ATOM 1515 C C . SER A 1 189 ? 7.375 28.844 1.405 1 48.41 189 SER A C 1
ATOM 1517 O O . SER A 1 189 ? 8.578 28.625 1.251 1 48.41 189 SER A O 1
ATOM 1519 N N . LEU A 1 190 ? 6.539 28.297 0.544 1 46.91 190 LEU A N 1
ATOM 1520 C CA . LEU A 1 190 ? 7.031 27.688 -0.684 1 46.91 190 LEU A CA 1
ATOM 1521 C C . LEU A 1 190 ? 7.934 28.641 -1.45 1 46.91 190 LEU A C 1
ATOM 1523 O O . LEU A 1 190 ? 8.984 28.234 -1.954 1 46.91 190 LEU A O 1
ATOM 1527 N N . GLN A 1 191 ? 7.594 29.859 -1.499 1 45.06 191 GLN A N 1
ATOM 1528 C CA . GLN A 1 191 ? 8.445 30.875 -2.105 1 45.06 191 GLN A CA 1
ATOM 1529 C C . GLN A 1 191 ? 9.734 31.062 -1.303 1 45.06 191 GLN A C 1
ATOM 1531 O O . GLN A 1 191 ? 10.812 31.219 -1.877 1 45.06 191 GLN A O 1
ATOM 1536 N N . ALA A 1 192 ? 9.617 30.922 -0.061 1 45.47 192 ALA A N 1
ATOM 1537 C CA . ALA A 1 192 ? 10.789 31.094 0.791 1 45.47 192 ALA A CA 1
ATOM 1538 C C . ALA A 1 192 ? 11.695 29.875 0.742 1 45.47 192 ALA A C 1
ATOM 1540 O O . ALA A 1 192 ? 12.922 30 0.714 1 45.47 192 ALA A O 1
ATOM 1541 N N . ILE A 1 193 ? 11.25 28.703 0.719 1 47.78 193 ILE A N 1
ATOM 1542 C CA . ILE A 1 193 ? 12.039 27.484 0.541 1 47.78 193 ILE A CA 1
ATOM 1543 C C . ILE A 1 193 ? 12.727 27.516 -0.824 1 47.78 193 ILE A C 1
ATOM 1545 O O . ILE A 1 193 ? 13.914 27.188 -0.937 1 47.78 193 ILE A O 1
ATOM 1549 N N . GLU A 1 194 ? 11.992 27.906 -1.809 1 45.81 194 GLU A N 1
ATOM 1550 C CA . GLU A 1 194 ? 12.625 28.094 -3.115 1 45.81 194 GLU A CA 1
ATOM 1551 C C . GLU A 1 194 ? 13.719 29.141 -3.055 1 45.81 194 GLU A C 1
ATOM 1553 O O . GLU A 1 194 ? 14.797 28.969 -3.621 1 45.81 194 GLU A O 1
ATOM 1558 N N . SER A 1 195 ? 13.461 30.109 -2.373 1 45.91 195 SER A N 1
ATOM 1559 C CA . SER A 1 195 ? 14.43 31.203 -2.268 1 45.91 195 SER A CA 1
ATOM 1560 C C . SER A 1 195 ? 15.633 30.781 -1.426 1 45.91 195 SER A C 1
ATOM 1562 O O . SER A 1 195 ? 16.766 31.109 -1.766 1 45.91 195 SER A O 1
ATOM 1564 N N . ARG A 1 196 ? 15.453 30.094 -0.358 1 46.94 196 ARG A N 1
ATOM 1565 C CA . ARG A 1 196 ? 16.562 29.625 0.473 1 46.94 196 ARG A CA 1
ATOM 1566 C C . ARG A 1 196 ? 17.359 28.547 -0.238 1 46.94 196 ARG A C 1
ATOM 1568 O O . ARG A 1 196 ? 18.578 28.469 -0.106 1 46.94 196 ARG A O 1
ATOM 1575 N N . GLN A 1 197 ? 16.734 27.719 -0.97 1 45.44 197 GLN A N 1
ATOM 1576 C CA . GLN A 1 197 ? 17.453 26.766 -1.813 1 45.44 197 GLN A CA 1
ATOM 1577 C C . GLN A 1 197 ? 18.281 27.484 -2.869 1 45.44 197 GLN A C 1
ATOM 1579 O O . GLN A 1 197 ? 19.422 27.094 -3.131 1 45.44 197 GLN A O 1
ATOM 1584 N N . MET A 1 198 ? 17.688 28.484 -3.432 1 45.97 198 MET A N 1
ATOM 1585 C CA . MET A 1 198 ? 18.438 29.297 -4.391 1 45.97 198 MET A CA 1
ATOM 1586 C C . MET A 1 198 ? 19.594 30.016 -3.709 1 45.97 198 MET A C 1
ATOM 1588 O O . MET A 1 198 ? 20.688 30.109 -4.266 1 45.97 198 MET A O 1
ATOM 1592 N N . GLU A 1 199 ? 19.438 30.438 -2.561 1 47.69 199 GLU A N 1
ATOM 1593 C CA . GLU A 1 199 ? 20.484 31.141 -1.816 1 47.69 199 GLU A CA 1
ATOM 1594 C C . GLU A 1 199 ? 21.562 30.172 -1.357 1 47.69 199 GLU A C 1
ATOM 1596 O O . GLU A 1 199 ? 22.75 30.5 -1.417 1 47.69 199 GLU A O 1
ATOM 1601 N N . ARG A 1 200 ? 21.188 29.062 -0.968 1 48.28 200 ARG A N 1
ATOM 1602 C CA . ARG A 1 200 ? 22.172 28.047 -0.583 1 48.28 200 ARG A CA 1
ATOM 1603 C C . ARG A 1 200 ? 22.953 27.547 -1.797 1 48.28 200 ARG A C 1
ATOM 1605 O O . ARG A 1 200 ? 24.156 27.281 -1.704 1 48.28 200 ARG A O 1
ATOM 1612 N N . GLU A 1 201 ? 22.297 27.406 -2.811 1 49.03 201 GLU A N 1
ATOM 1613 C CA . GLU A 1 201 ? 22.984 27.094 -4.062 1 49.03 201 GLU A CA 1
ATOM 1614 C C . GLU A 1 201 ? 23.891 28.234 -4.504 1 49.03 201 GLU A C 1
ATOM 1616 O O . GLU A 1 201 ? 25 28 -4.98 1 49.03 201 GLU A O 1
ATOM 1621 N N . GLU A 1 202 ? 23.484 29.422 -4.273 1 48.94 202 GLU A N 1
ATOM 1622 C CA . GLU A 1 202 ? 24.281 30.609 -4.605 1 48.94 202 GLU A CA 1
ATOM 1623 C C . GLU A 1 202 ? 25.422 30.797 -3.613 1 48.94 202 GLU A C 1
ATOM 1625 O O . GLU A 1 202 ? 26.516 31.203 -3.994 1 48.94 202 GLU A O 1
ATOM 1630 N N . ALA A 1 203 ? 25.188 30.562 -2.373 1 51.84 203 ALA A N 1
ATOM 1631 C CA . ALA A 1 203 ? 26.219 30.688 -1.349 1 51.84 203 ALA A CA 1
ATOM 1632 C C . ALA A 1 203 ? 27.297 29.609 -1.521 1 51.84 203 ALA A C 1
ATOM 1634 O O . ALA A 1 203 ? 28.484 29.859 -1.295 1 51.84 203 ALA A O 1
ATOM 1635 N N . LYS A 1 204 ? 26.953 28.438 -1.86 1 48.34 204 LYS A N 1
ATOM 1636 C CA . LYS A 1 204 ? 27.906 27.391 -2.188 1 48.34 204 LYS A CA 1
ATOM 1637 C C . LYS A 1 204 ? 28.703 27.734 -3.438 1 48.34 204 LYS A C 1
ATOM 1639 O O . LYS A 1 204 ? 29.859 27.312 -3.582 1 48.34 204 LYS A O 1
ATOM 1644 N N . ARG A 1 205 ? 28.062 28.359 -4.281 1 48.69 205 ARG A N 1
ATOM 1645 C CA . ARG A 1 205 ? 28.812 28.781 -5.453 1 48.69 205 ARG A CA 1
ATOM 1646 C C . ARG A 1 205 ? 29.828 29.859 -5.082 1 48.69 205 ARG A C 1
ATOM 1648 O O . ARG A 1 205 ? 30.844 30.031 -5.758 1 48.69 205 ARG A O 1
ATOM 1655 N N . LYS A 1 206 ? 29.328 30.641 -4.086 1 46.72 206 LYS A N 1
ATOM 1656 C CA . LYS A 1 206 ? 30.188 31.75 -3.678 1 46.72 206 LYS A CA 1
ATOM 1657 C C . LYS A 1 206 ? 31.203 31.297 -2.631 1 46.72 206 LYS A C 1
ATOM 1659 O O . LYS A 1 206 ? 32.062 32.062 -2.195 1 46.72 206 LYS A O 1
ATOM 1664 N N . LYS A 1 207 ? 30.859 30.25 -1.884 1 46.12 207 LYS A N 1
ATOM 1665 C CA . LYS A 1 207 ? 31.953 29.875 -0.972 1 46.12 207 LYS A CA 1
ATOM 1666 C C . LYS A 1 207 ? 33.25 29.594 -1.733 1 46.12 207 LYS A C 1
ATOM 1668 O O . LYS A 1 207 ? 33.25 28.766 -2.643 1 46.12 207 LYS A O 1
ATOM 1673 N N . PRO A 1 208 ? 34.094 30.422 -1.703 1 43.81 208 PRO A N 1
ATOM 1674 C CA . PRO A 1 208 ? 35.438 30.312 -2.271 1 43.81 208 PRO A CA 1
ATOM 1675 C C . PRO A 1 208 ? 36.125 29 -1.897 1 43.81 208 PRO A C 1
ATOM 1677 O O . PRO A 1 208 ? 35.844 28.438 -0.837 1 43.81 208 PRO A O 1
ATOM 1680 N N . GLN A 1 209 ? 36.406 28.094 -2.826 1 42.03 209 GLN A N 1
ATOM 1681 C CA . GLN A 1 209 ? 37.375 27.016 -2.748 1 42.03 209 GLN A CA 1
ATOM 1682 C C . GLN A 1 209 ? 38.594 27.406 -1.884 1 42.03 209 GLN A C 1
ATOM 1684 O O . GLN A 1 209 ? 39.375 28.25 -2.283 1 42.03 209 GLN A O 1
ATOM 1689 N N . GLU A 1 210 ? 38.406 27.812 -0.621 1 38.59 210 GLU A N 1
ATOM 1690 C CA . GLU A 1 210 ? 39.656 28.031 0.098 1 38.59 210 GLU A CA 1
ATOM 1691 C C . GLU A 1 210 ? 40.625 26.844 -0.082 1 38.59 210 GLU A C 1
ATOM 1693 O O . GLU A 1 210 ? 40.281 25.703 0.258 1 38.59 210 GLU A O 1
ATOM 1698 N N . ASP A 1 211 ? 41.438 26.875 -1.08 1 39.38 211 ASP A N 1
ATOM 1699 C CA . ASP A 1 211 ? 42.656 26.094 -1.337 1 39.38 211 ASP A CA 1
ATOM 1700 C C . ASP A 1 211 ? 43.469 25.922 -0.064 1 39.38 211 ASP A C 1
ATOM 1702 O O . ASP A 1 211 ? 43.938 26.906 0.509 1 39.38 211 ASP A O 1
ATOM 1706 N N . PHE A 1 212 ? 43.031 25.125 0.929 1 39.84 212 PHE A N 1
ATOM 1707 C CA . PHE A 1 212 ? 43.875 24.734 2.061 1 39.84 212 PHE A CA 1
ATOM 1708 C C . PHE A 1 212 ? 45.281 24.375 1.596 1 39.84 212 PHE A C 1
ATOM 1710 O O . PHE A 1 212 ? 45.469 23.344 0.944 1 39.84 212 PHE A O 1
ATOM 1717 N N . TYR A 1 213 ? 46.094 25.312 1.173 1 39.56 213 TYR A N 1
ATOM 1718 C CA . TYR A 1 213 ? 47.5 25.125 0.963 1 39.56 213 TYR A CA 1
ATOM 1719 C C . TYR A 1 213 ? 48.188 24.641 2.234 1 39.56 213 TYR A C 1
ATOM 1721 O O . TYR A 1 213 ? 48.25 25.359 3.236 1 39.56 213 TYR A O 1
ATOM 1729 N N . ILE A 1 214 ? 48.094 23.359 2.574 1 43.28 214 ILE A N 1
ATOM 1730 C CA . ILE A 1 214 ? 48.844 22.719 3.641 1 43.28 214 ILE A CA 1
ATOM 1731 C C . ILE A 1 214 ? 50.344 22.953 3.43 1 43.28 214 ILE A C 1
ATOM 1733 O O . ILE A 1 214 ? 50.906 22.531 2.412 1 43.28 214 ILE A O 1
ATOM 1737 N N . PRO A 1 215 ? 50.906 23.984 4.062 1 40.84 215 PRO A N 1
ATOM 1738 C CA . PRO A 1 215 ? 52.344 24.172 3.965 1 40.84 215 PRO A CA 1
ATOM 1739 C C . PRO A 1 215 ? 53.125 22.969 4.488 1 40.84 215 PRO A C 1
ATOM 1741 O O . PRO A 1 215 ? 52.781 22.406 5.535 1 40.84 215 PRO A O 1
ATOM 1744 N N . LEU A 1 216 ? 53.656 22.156 3.564 1 38.75 216 LEU A N 1
ATOM 1745 C CA . LEU A 1 216 ? 54.531 21 3.715 1 38.75 216 LEU A CA 1
ATOM 1746 C C . LEU A 1 216 ? 55.781 21.375 4.512 1 38.75 216 LEU A C 1
ATOM 1748 O O . LEU A 1 216 ? 56.781 20.641 4.5 1 38.75 216 LEU A O 1
ATOM 1752 N N . ASP A 1 217 ? 55.812 22.469 5.305 1 39.94 217 ASP A N 1
ATOM 1753 C CA . ASP A 1 217 ? 57.125 22.734 5.887 1 39.94 217 ASP A CA 1
ATOM 1754 C C . ASP A 1 217 ? 57.5 21.641 6.887 1 39.94 217 ASP A C 1
ATOM 1756 O O . ASP A 1 217 ? 56.812 21.422 7.871 1 39.94 217 ASP A O 1
ATOM 1760 N N . GLY A 1 218 ? 57.906 20.453 6.312 1 39.25 218 GLY A N 1
ATOM 1761 C CA . GLY A 1 218 ? 58.625 19.391 7.035 1 39.25 218 GLY A CA 1
ATOM 1762 C C . GLY A 1 218 ? 59.812 19.891 7.82 1 39.25 218 GLY A C 1
ATOM 1763 O O . GLY A 1 218 ? 60.625 20.672 7.309 1 39.25 218 GLY A O 1
ATOM 1764 N N . PRO A 1 219 ? 59.594 20.312 9.109 1 39.66 219 PRO A N 1
ATOM 1765 C CA . PRO A 1 219 ? 60.75 20.703 9.891 1 39.66 219 PRO A CA 1
ATOM 1766 C C . PRO A 1 219 ? 61.844 19.625 9.914 1 39.66 219 PRO A C 1
ATOM 1768 O O . PRO A 1 219 ? 61.656 18.562 10.523 1 39.66 219 PRO A O 1
ATOM 1771 N N . TRP A 1 220 ? 62.312 19.047 8.773 1 35.19 220 TRP A N 1
ATOM 1772 C CA . TRP A 1 220 ? 63.406 18.094 8.883 1 35.19 220 TRP A CA 1
ATOM 1773 C C . TRP A 1 220 ? 64.625 18.734 9.578 1 35.19 220 TRP A C 1
ATOM 1775 O O . TRP A 1 220 ? 65.438 18.031 10.172 1 35.19 220 TRP A O 1
ATOM 1785 N N . ASN A 1 221 ? 65.062 20.016 9.273 1 34.97 221 ASN A N 1
ATOM 1786 C CA . ASN A 1 221 ? 66.562 20.156 9.445 1 34.97 221 ASN A CA 1
ATOM 1787 C C . ASN A 1 221 ? 66.938 20.203 10.922 1 34.97 221 ASN A C 1
ATOM 1789 O O . ASN A 1 221 ? 68.062 20.047 11.266 1 34.97 221 ASN A O 1
ATOM 1793 N N . SER A 1 222 ? 66.125 20.453 11.906 1 26.86 222 SER A N 1
ATOM 1794 C CA . SER A 1 222 ? 67.125 20.578 13 1 26.86 222 SER A CA 1
ATOM 1795 C C . SER A 1 222 ? 67.625 19.203 13.414 1 26.86 222 SER A C 1
ATOM 1797 O O . SER A 1 222 ? 66.938 18.203 13.312 1 26.86 222 SER A O 1
ATOM 1799 N N . MET B 1 1 ? -17.656 8.594 -14.43 1 24.11 1 MET B N 1
ATOM 1800 C CA . MET B 1 1 ? -17.25 7.363 -13.758 1 24.11 1 MET B CA 1
ATOM 1801 C C . MET B 1 1 ? -16.547 7.668 -12.438 1 24.11 1 MET B C 1
ATOM 1803 O O . MET B 1 1 ? -15.578 8.422 -12.398 1 24.11 1 MET B O 1
ATOM 1807 N N . ASN B 1 2 ? -17.25 7.738 -11.219 1 28.17 2 ASN B N 1
ATOM 1808 C CA . ASN B 1 2 ? -17 8.32 -9.906 1 28.17 2 ASN B CA 1
ATOM 1809 C C . ASN B 1 2 ? -15.805 7.656 -9.219 1 28.17 2 ASN B C 1
ATOM 1811 O O . ASN B 1 2 ? -15.406 6.551 -9.586 1 28.17 2 ASN B O 1
ATOM 1815 N N . TYR B 1 3 ? -15 8.414 -8.648 1 31.42 3 TYR B N 1
ATOM 1816 C CA . TYR B 1 3 ? -13.93 7.855 -7.824 1 31.42 3 TYR B CA 1
ATOM 1817 C C . TYR B 1 3 ? -14.398 6.609 -7.086 1 31.42 3 TYR B C 1
ATOM 1819 O O . TYR B 1 3 ? -13.609 5.688 -6.844 1 31.42 3 TYR B O 1
ATOM 1827 N N . TYR B 1 4 ? -15.742 6.625 -6.734 1 32.88 4 TYR B N 1
ATOM 1828 C CA . TYR B 1 4 ? -16.359 5.488 -6.059 1 32.88 4 TYR B CA 1
ATOM 1829 C C . TYR B 1 4 ? -16.297 4.238 -6.926 1 32.88 4 TYR B C 1
ATOM 1831 O O . TYR B 1 4 ? -16.062 3.139 -6.422 1 32.88 4 TYR B O 1
ATOM 1839 N N . ASP B 1 5 ? -16.562 4.48 -8.109 1 37.06 5 ASP B N 1
ATOM 1840 C CA . ASP B 1 5 ? -16.578 3.281 -8.938 1 37.06 5 ASP B CA 1
ATOM 1841 C C . ASP B 1 5 ? -15.188 2.662 -9.039 1 37.06 5 ASP B C 1
ATOM 1843 O O . ASP B 1 5 ? -15.047 1.438 -9.055 1 37.06 5 ASP B O 1
ATOM 1847 N N . GLU B 1 6 ? -14.266 3.467 -9.117 1 39.38 6 GLU B N 1
ATOM 1848 C CA . GLU B 1 6 ? -12.914 2.918 -9.25 1 39.38 6 GLU B CA 1
ATOM 1849 C C . GLU B 1 6 ? -12.344 2.516 -7.895 1 39.38 6 GLU B C 1
ATOM 1851 O O . GLU B 1 6 ? -11.516 1.608 -7.809 1 39.38 6 GLU B O 1
ATOM 1856 N N . TYR B 1 7 ? -12.758 3.203 -6.695 1 44.16 7 TYR B N 1
ATOM 1857 C CA . TYR B 1 7 ? -12.484 2.609 -5.391 1 44.16 7 TYR B CA 1
ATOM 1858 C C . TYR B 1 7 ? -13.164 1.252 -5.254 1 44.16 7 TYR B C 1
ATOM 1860 O O . TYR B 1 7 ? -12.867 0.491 -4.332 1 44.16 7 TYR B O 1
ATOM 1868 N N . SER B 1 8 ? -14.172 1.118 -6.098 1 43.88 8 SER B N 1
ATOM 1869 C CA . SER B 1 8 ? -14.773 -0.208 -6.16 1 43.88 8 SER B CA 1
ATOM 1870 C C . SER B 1 8 ? -13.766 -1.259 -6.605 1 43.88 8 SER B C 1
ATOM 1872 O O . SER B 1 8 ? -14.039 -2.459 -6.535 1 43.88 8 SER B O 1
ATOM 1874 N N . LYS B 1 9 ? -12.773 -0.679 -7.145 1 58.22 9 LYS B N 1
ATOM 1875 C CA . LYS B 1 9 ? -11.875 -1.69 -7.691 1 58.22 9 LYS B CA 1
ATOM 1876 C C . LYS B 1 9 ? -11.039 -2.332 -6.594 1 58.22 9 LYS B C 1
ATOM 1878 O O . LYS B 1 9 ? -10.047 -3.008 -6.879 1 58.22 9 LYS B O 1
ATOM 1883 N N . GLY B 1 10 ? -11.484 -2.043 -5.477 1 78.44 10 GLY B N 1
ATOM 1884 C CA . GLY B 1 10 ? -10.898 -2.816 -4.395 1 78.44 10 GLY B CA 1
ATOM 1885 C C . GLY B 1 10 ? -9.758 -2.098 -3.697 1 78.44 10 GLY B C 1
ATOM 1886 O O . GLY B 1 10 ? -9.461 -0.941 -4.008 1 78.44 10 GLY B O 1
ATOM 1887 N N . HIS B 1 11 ? -9.453 -2.49 -2.654 1 84.06 11 HIS B N 1
ATOM 1888 C CA . HIS B 1 11 ? -8.391 -1.925 -1.831 1 84.06 11 HIS B CA 1
ATOM 1889 C C . HIS B 1 11 ? -7.277 -2.941 -1.59 1 84.06 11 HIS B C 1
ATOM 1891 O O . HIS B 1 11 ? -7.531 -4.148 -1.556 1 84.06 11 HIS B O 1
ATOM 1897 N N . LEU B 1 12 ? -6.105 -2.35 -1.638 1 87 12 LEU B N 1
ATOM 1898 C CA . LEU B 1 12 ? -4.941 -3.096 -1.166 1 87 12 LEU B CA 1
ATOM 1899 C C . LEU B 1 12 ? -4.734 -2.889 0.33 1 87 12 LEU B C 1
ATOM 1901 O O . LEU B 1 12 ? -4.641 -1.752 0.798 1 87 12 LEU B O 1
ATOM 1905 N N . VAL B 1 13 ? -4.809 -3.934 1.085 1 85.5 13 VAL B N 1
ATOM 1906 C CA . VAL B 1 13 ? -4.617 -3.859 2.529 1 85.5 13 VAL B CA 1
ATOM 1907 C C . VAL B 1 13 ? -3.211 -4.324 2.893 1 85.5 13 VAL B C 1
ATOM 1909 O O . VAL B 1 13 ? -2.934 -5.523 2.918 1 85.5 13 VAL B O 1
ATOM 1912 N N . LEU B 1 14 ? -2.34 -3.426 3.143 1 89.5 14 LEU B N 1
ATOM 1913 C CA . LEU B 1 14 ? -0.928 -3.68 3.408 1 89.5 14 LEU B CA 1
ATOM 1914 C C . LEU B 1 14 ? -0.627 -3.566 4.898 1 89.5 14 LEU B C 1
ATOM 1916 O O . LEU B 1 14 ? -0.931 -2.547 5.523 1 89.5 14 LEU B O 1
ATOM 1920 N N . PRO B 1 15 ? -0.083 -4.582 5.484 1 86.56 15 PRO B N 1
ATOM 1921 C CA . PRO B 1 15 ? 0.333 -4.43 6.883 1 86.56 15 PRO B CA 1
ATOM 1922 C C . PRO B 1 15 ? 1.331 -3.289 7.078 1 86.56 15 PRO B C 1
ATOM 1924 O O . PRO B 1 15 ? 2.303 -3.18 6.328 1 86.56 15 PRO B O 1
ATOM 1927 N N . ASN B 1 16 ? 1.118 -2.477 8.078 1 89.81 16 ASN B N 1
ATOM 1928 C CA . ASN B 1 16 ? 1.96 -1.309 8.305 1 89.81 16 ASN B CA 1
ATOM 1929 C C . ASN B 1 16 ? 3.412 -1.705 8.562 1 89.81 16 ASN B C 1
ATOM 1931 O O . ASN B 1 16 ? 4.332 -0.942 8.258 1 89.81 16 ASN B O 1
ATOM 1935 N N . VAL B 1 17 ? 3.557 -2.904 9.102 1 90.88 17 VAL B N 1
ATOM 1936 C CA . VAL B 1 17 ? 4.879 -3.379 9.5 1 90.88 17 VAL B CA 1
ATOM 1937 C C . VAL B 1 17 ? 5.766 -3.533 8.266 1 90.88 17 VAL B C 1
ATOM 1939 O O . VAL B 1 17 ? 6.992 -3.537 8.367 1 90.88 17 VAL B O 1
ATOM 1942 N N . ILE B 1 18 ? 5.156 -3.707 7.117 1 93.56 18 ILE B N 1
ATOM 1943 C CA . ILE B 1 18 ? 5.914 -3.805 5.875 1 93.56 18 ILE B CA 1
ATOM 1944 C C . ILE B 1 18 ? 6.703 -2.516 5.648 1 93.56 18 ILE B C 1
ATOM 1946 O O . ILE B 1 18 ? 7.914 -2.555 5.406 1 93.56 18 ILE B O 1
ATOM 1950 N N . LEU B 1 19 ? 6.043 -1.375 5.879 1 96.12 19 LEU B N 1
ATOM 1951 C CA . LEU B 1 19 ? 6.707 -0.091 5.688 1 96.12 19 LEU B CA 1
ATOM 1952 C C . LEU B 1 19 ? 7.707 0.178 6.809 1 96.12 19 LEU B C 1
ATOM 1954 O O . LEU B 1 19 ? 8.766 0.761 6.574 1 96.12 19 LEU B O 1
ATOM 1958 N N . ALA B 1 20 ? 7.344 -0.301 7.973 1 94.31 20 ALA B N 1
ATOM 1959 C CA . ALA B 1 20 ? 8.203 -0.106 9.133 1 94.31 20 ALA B CA 1
ATOM 1960 C C . ALA B 1 20 ? 9.547 -0.813 8.953 1 94.31 20 ALA B C 1
ATOM 1962 O O . ALA B 1 20 ? 10.57 -0.365 9.469 1 94.31 20 ALA B O 1
ATOM 1963 N N . HIS B 1 21 ? 9.539 -1.902 8.188 1 94.25 21 HIS B N 1
ATOM 1964 C CA . HIS B 1 21 ? 10.742 -2.709 8 1 94.25 21 HIS B CA 1
ATOM 1965 C C . HIS B 1 21 ? 11.133 -2.773 6.527 1 94.25 21 HIS B C 1
ATOM 1967 O O . HIS B 1 21 ? 11.711 -3.766 6.074 1 94.25 21 HIS B O 1
ATOM 1973 N N . PHE B 1 22 ? 10.797 -1.704 5.848 1 97.38 22 PHE B N 1
ATOM 1974 C CA . PHE B 1 22 ? 11.031 -1.636 4.41 1 97.38 22 PHE B CA 1
ATOM 1975 C C . PHE B 1 22 ? 12.469 -2.006 4.074 1 97.38 22 PHE B C 1
ATOM 1977 O O . PHE B 1 22 ? 12.711 -2.865 3.225 1 97.38 22 PHE B O 1
ATOM 1984 N N . SER B 1 23 ? 13.461 -1.399 4.773 1 96.38 23 SER B N 1
ATOM 1985 C CA . SER B 1 23 ? 14.867 -1.527 4.414 1 96.38 23 SER B CA 1
ATOM 1986 C C . SER B 1 23 ? 15.359 -2.957 4.609 1 96.38 23 SER B C 1
ATOM 1988 O O . SER B 1 23 ? 16.328 -3.379 3.971 1 96.38 23 SER B O 1
ATOM 1990 N N . LYS B 1 24 ? 14.734 -3.734 5.402 1 95.56 24 LYS B N 1
ATOM 1991 C CA . LYS B 1 24 ? 15.133 -5.117 5.656 1 95.56 24 LYS B CA 1
ATOM 1992 C C . LYS B 1 24 ? 14.414 -6.074 4.711 1 95.56 24 LYS B C 1
ATOM 1994 O O . LYS B 1 24 ? 14.82 -7.227 4.555 1 95.56 24 LYS B O 1
ATOM 1999 N N . LEU B 1 25 ? 13.359 -5.613 4.055 1 96.25 25 LEU B N 1
ATOM 2000 C CA . LEU B 1 25 ? 12.492 -6.512 3.301 1 96.25 25 LEU B CA 1
ATOM 2001 C C . LEU B 1 25 ? 12.703 -6.34 1.801 1 96.25 25 LEU B C 1
ATOM 2003 O O . LEU B 1 25 ? 12.422 -7.254 1.021 1 96.25 25 LEU B O 1
ATOM 2007 N N . PHE B 1 26 ? 13.172 -5.121 1.44 1 97.56 26 PHE B N 1
ATOM 2008 C CA . PHE B 1 26 ? 13.234 -4.828 0.013 1 97.56 26 PHE B CA 1
ATOM 2009 C C . PHE B 1 26 ? 14.539 -4.129 -0.34 1 97.56 26 PHE B C 1
ATOM 2011 O O . PHE B 1 26 ? 15.031 -3.301 0.427 1 97.56 26 PHE B O 1
ATOM 2018 N N . PRO B 1 27 ? 15.07 -4.449 -1.496 1 96.06 27 PRO B N 1
ATOM 2019 C CA . PRO B 1 27 ? 16.344 -3.854 -1.902 1 96.06 27 PRO B CA 1
ATOM 2020 C C . PRO B 1 27 ? 16.203 -2.41 -2.379 1 96.06 27 PRO B C 1
ATOM 2022 O O . PRO B 1 27 ? 17.156 -1.632 -2.305 1 96.06 27 PRO B O 1
ATOM 2025 N N . SER B 1 28 ? 15.047 -2.084 -2.984 1 97.44 28 SER B N 1
ATOM 2026 C CA . SER B 1 28 ? 14.828 -0.727 -3.471 1 97.44 28 SER B CA 1
ATOM 2027 C C . SER B 1 28 ? 13.344 -0.381 -3.482 1 97.44 28 SER B C 1
ATOM 2029 O O . SER B 1 28 ? 12.492 -1.266 -3.355 1 97.44 28 SER B O 1
ATOM 2031 N N . ALA B 1 29 ? 13.07 0.903 -3.662 1 98.44 29 ALA B N 1
ATOM 2032 C CA . ALA B 1 29 ? 11.688 1.356 -3.76 1 98.44 29 ALA B CA 1
ATOM 2033 C C . ALA B 1 29 ? 11.008 0.782 -5 1 98.44 29 ALA B C 1
ATOM 2035 O O . ALA B 1 29 ? 9.82 0.437 -4.961 1 98.44 29 ALA B O 1
ATOM 2036 N N . PHE B 1 30 ? 11.789 0.695 -6.059 1 98.62 30 PHE B N 1
ATOM 2037 C CA . PHE B 1 30 ? 11.203 0.153 -7.281 1 98.62 30 PHE B CA 1
ATOM 2038 C C . PHE B 1 30 ? 10.898 -1.331 -7.121 1 98.62 30 PHE B C 1
ATOM 2040 O O . PHE B 1 30 ? 9.844 -1.802 -7.555 1 98.62 30 PHE B O 1
ATOM 2047 N N . ASP B 1 31 ? 11.781 -2.053 -6.516 1 98.56 31 ASP B N 1
ATOM 2048 C CA . ASP B 1 31 ? 11.531 -3.465 -6.246 1 98.56 31 ASP B CA 1
ATOM 2049 C C . ASP B 1 31 ? 10.289 -3.646 -5.379 1 98.56 31 ASP B C 1
ATOM 2051 O O . ASP B 1 31 ? 9.469 -4.531 -5.637 1 98.56 31 ASP B O 1
ATOM 2055 N N . PHE B 1 32 ? 10.164 -2.807 -4.398 1 98.62 32 PHE B N 1
ATOM 2056 C CA . PHE B 1 32 ? 8.977 -2.818 -3.543 1 98.62 32 PHE B CA 1
ATOM 2057 C C . PHE B 1 32 ? 7.719 -2.543 -4.355 1 98.62 32 PHE B C 1
ATOM 2059 O O . PHE B 1 32 ? 6.691 -3.195 -4.16 1 98.62 32 PHE B O 1
ATOM 2066 N N . LEU B 1 33 ? 7.766 -1.586 -5.23 1 98.69 33 LEU B N 1
ATOM 2067 C CA . LEU B 1 33 ? 6.625 -1.262 -6.078 1 98.69 33 LEU B CA 1
ATOM 2068 C C . LEU B 1 33 ? 6.184 -2.477 -6.887 1 98.69 33 LEU B C 1
ATOM 2070 O O . LEU B 1 33 ? 4.992 -2.775 -6.969 1 98.69 33 LEU B O 1
ATOM 2074 N N . ILE B 1 34 ? 7.195 -3.18 -7.484 1 98.62 34 ILE B N 1
ATOM 2075 C CA . ILE B 1 34 ? 6.906 -4.383 -8.258 1 98.62 34 ILE B CA 1
ATOM 2076 C C . ILE B 1 34 ? 6.281 -5.441 -7.359 1 98.62 34 ILE B C 1
ATOM 2078 O O . ILE B 1 34 ? 5.289 -6.074 -7.73 1 98.62 34 ILE B O 1
ATOM 2082 N N . TRP B 1 35 ? 6.855 -5.594 -6.188 1 98 35 TRP B N 1
ATOM 2083 C CA . TRP B 1 35 ? 6.32 -6.516 -5.188 1 98 35 TRP B CA 1
ATOM 2084 C C . TRP B 1 35 ? 4.867 -6.184 -4.863 1 98 35 TRP B C 1
ATOM 2086 O O . TRP B 1 35 ? 4.027 -7.078 -4.75 1 98 35 TRP B O 1
ATOM 2096 N N . LEU B 1 36 ? 4.512 -4.895 -4.766 1 97.69 36 LEU B N 1
ATOM 2097 C CA . LEU B 1 36 ? 3.172 -4.43 -4.43 1 97.69 36 LEU B CA 1
ATOM 2098 C C . LEU B 1 36 ? 2.17 -4.828 -5.508 1 97.69 36 LEU B C 1
ATOM 2100 O O . LEU B 1 36 ? 1.026 -5.176 -5.199 1 97.69 36 LEU B O 1
ATOM 2104 N N . TYR B 1 37 ? 2.584 -4.758 -6.73 1 97.69 37 TYR B N 1
ATOM 2105 C CA . TYR B 1 37 ? 1.697 -5.152 -7.816 1 97.69 37 TYR B CA 1
ATOM 2106 C C . TYR B 1 37 ? 1.322 -6.625 -7.707 1 97.69 37 TYR B C 1
ATOM 2108 O O . TYR B 1 37 ? 0.162 -6.992 -7.906 1 97.69 37 TYR B O 1
ATOM 2116 N N . PHE B 1 38 ? 2.303 -7.426 -7.348 1 94.5 38 PHE B N 1
ATOM 2117 C CA . PHE B 1 38 ? 2.029 -8.844 -7.168 1 94.5 38 PHE B CA 1
ATOM 2118 C C . PHE B 1 38 ? 1.199 -9.086 -5.914 1 94.5 38 PHE B C 1
ATOM 2120 O O . PHE B 1 38 ? 0.383 -10.008 -5.867 1 94.5 38 PHE B O 1
ATOM 2127 N N . PHE B 1 39 ? 1.447 -8.258 -4.934 1 93.44 39 PHE B N 1
ATOM 2128 C CA . PHE B 1 39 ? 0.651 -8.328 -3.713 1 93.44 39 PHE B CA 1
ATOM 2129 C C . PHE B 1 39 ? -0.816 -8.039 -4.008 1 93.44 39 PHE B C 1
ATOM 2131 O O . PHE B 1 39 ? -1.704 -8.711 -3.469 1 93.44 39 PHE B O 1
ATOM 2138 N N . GLU B 1 40 ? -1.018 -7.094 -4.871 1 91.62 40 GLU B N 1
ATOM 2139 C CA . GLU B 1 40 ? -2.375 -6.738 -5.27 1 91.62 40 GLU B CA 1
ATOM 2140 C C . GLU B 1 40 ? -3 -7.828 -6.137 1 91.62 40 GLU B C 1
ATOM 2142 O O . GLU B 1 40 ? -4.18 -8.156 -5.973 1 91.62 40 GLU B O 1
ATOM 2147 N N . ASN B 1 41 ? -2.236 -8.297 -7.09 1 90.81 41 ASN B N 1
ATOM 2148 C CA . ASN B 1 41 ? -2.678 -9.305 -8.047 1 90.81 41 ASN B CA 1
ATOM 2149 C C . ASN B 1 41 ? -1.562 -10.297 -8.375 1 90.81 41 ASN B C 1
ATOM 2151 O O . ASN B 1 41 ? -0.702 -10.008 -9.211 1 90.81 41 ASN B O 1
ATOM 2155 N N . GLN B 1 42 ? -1.658 -11.469 -7.82 1 84.69 42 GLN B N 1
ATOM 2156 C CA . GLN B 1 42 ? -0.604 -12.469 -7.961 1 84.69 42 GLN B CA 1
ATOM 2157 C C . GLN B 1 42 ? -0.479 -12.938 -9.406 1 84.69 42 GLN B C 1
ATOM 2159 O O . GLN B 1 42 ? 0.552 -13.484 -9.805 1 84.69 42 GLN B O 1
ATOM 2164 N N . ASP B 1 43 ? -1.508 -12.727 -10.172 1 86.06 43 ASP B N 1
ATOM 2165 C CA . ASP B 1 43 ? -1.543 -13.266 -11.531 1 86.06 43 ASP B CA 1
ATOM 2166 C C . ASP B 1 43 ? -1.159 -12.203 -12.555 1 86.06 43 ASP B C 1
ATOM 2168 O O . ASP B 1 43 ? -1.204 -12.445 -13.758 1 86.06 43 ASP B O 1
ATOM 2172 N N . ILE B 1 44 ? -0.809 -11.07 -12.102 1 93.31 44 ILE B N 1
ATOM 2173 C CA . ILE B 1 44 ? -0.514 -9.977 -13.031 1 93.31 44 ILE B CA 1
ATOM 2174 C C . ILE B 1 44 ? 0.739 -10.312 -13.836 1 93.31 44 ILE B C 1
ATOM 2176 O O . ILE B 1 44 ? 1.711 -10.844 -13.289 1 93.31 44 ILE B O 1
ATOM 2180 N N . ALA B 1 45 ? 0.792 -9.953 -15.102 1 93.62 45 ALA B N 1
ATOM 2181 C CA . ALA B 1 45 ? 1.946 -10.18 -15.969 1 93.62 45 ALA B CA 1
ATOM 2182 C C . ALA B 1 45 ? 2.971 -9.055 -15.82 1 93.62 45 ALA B C 1
ATOM 2184 O O . ALA B 1 45 ? 2.604 -7.883 -15.719 1 93.62 45 ALA B O 1
ATOM 2185 N N . PRO B 1 46 ? 4.25 -9.445 -15.844 1 96.38 46 PRO B N 1
ATOM 2186 C CA . PRO B 1 46 ? 5.289 -8.414 -15.797 1 96.38 46 PRO B CA 1
ATOM 2187 C C . PRO B 1 46 ? 5.09 -7.336 -16.859 1 96.38 46 PRO B C 1
ATOM 2189 O O . PRO B 1 46 ? 5.355 -6.156 -16.609 1 96.38 46 PRO B O 1
ATOM 2192 N N . SER B 1 47 ? 4.574 -7.73 -18.031 1 96.94 47 SER B N 1
ATOM 2193 C CA . SER B 1 47 ? 4.328 -6.766 -19.109 1 96.94 47 SER B CA 1
ATOM 2194 C C . SER B 1 47 ? 3.254 -5.762 -18.703 1 96.94 47 SER B C 1
ATOM 2196 O O . SER B 1 47 ? 3.34 -4.582 -19.047 1 96.94 47 SER B O 1
ATOM 2198 N N . GLU B 1 48 ? 2.252 -6.223 -18 1 97.5 48 GLU B N 1
ATOM 2199 C CA . GLU B 1 48 ? 1.196 -5.34 -17.516 1 97.5 48 GLU B CA 1
ATOM 2200 C C . GLU B 1 48 ? 1.731 -4.363 -16.469 1 97.5 48 GLU B C 1
ATOM 2202 O O . GLU B 1 48 ? 1.345 -3.193 -16.453 1 97.5 48 GLU B O 1
ATOM 2207 N N . ILE B 1 49 ? 2.592 -4.844 -15.586 1 98 49 ILE B N 1
ATOM 2208 C CA . ILE B 1 49 ? 3.213 -3.984 -14.586 1 98 49 ILE B CA 1
ATOM 2209 C C . ILE B 1 49 ? 4.023 -2.891 -15.273 1 98 49 ILE B C 1
ATOM 2211 O O . ILE B 1 49 ? 3.969 -1.725 -14.883 1 98 49 ILE B O 1
ATOM 2215 N N . ALA B 1 50 ? 4.746 -3.301 -16.359 1 98.12 50 ALA B N 1
ATOM 2216 C CA . ALA B 1 50 ? 5.531 -2.342 -17.125 1 98.12 50 ALA B CA 1
ATOM 2217 C C . ALA B 1 50 ? 4.648 -1.23 -17.688 1 98.12 50 ALA B C 1
ATOM 2219 O O . ALA B 1 50 ? 4.996 -0.051 -17.594 1 98.12 50 ALA B O 1
ATOM 2220 N N . GLU B 1 51 ? 3.553 -1.564 -18.156 1 97.31 51 GLU B N 1
ATOM 2221 C CA . GLU B 1 51 ? 2.613 -0.596 -18.719 1 97.31 51 GLU B CA 1
ATOM 2222 C C . GLU B 1 51 ? 2.096 0.356 -17.656 1 97.31 51 GLU B C 1
ATOM 2224 O O . GLU B 1 51 ? 2.08 1.573 -17.844 1 97.31 51 GLU B O 1
ATOM 2229 N N . LYS B 1 52 ? 1.701 -0.171 -16.516 1 96.06 52 LYS B N 1
ATOM 2230 C CA . LYS B 1 52 ? 1.107 0.621 -15.438 1 96.06 52 LYS B CA 1
ATOM 2231 C C . LYS B 1 52 ? 2.137 1.556 -14.812 1 96.06 52 LYS B C 1
ATOM 2233 O O . LYS B 1 52 ? 1.795 2.648 -14.359 1 96.06 52 LYS B O 1
ATOM 2238 N N . THR B 1 53 ? 3.4 1.144 -14.773 1 97.88 53 THR B N 1
ATOM 2239 C CA . THR B 1 53 ? 4.445 1.923 -14.125 1 97.88 53 THR B CA 1
ATOM 2240 C C . THR B 1 53 ? 5.113 2.869 -15.117 1 97.88 53 THR B C 1
ATOM 2242 O O . THR B 1 53 ? 5.844 3.781 -14.719 1 97.88 53 THR B O 1
ATOM 2245 N N . GLY B 1 54 ? 4.918 2.627 -16.391 1 96.38 54 GLY B N 1
ATOM 2246 C CA . GLY B 1 54 ? 5.59 3.412 -17.422 1 96.38 54 GLY B CA 1
ATOM 2247 C C . GLY B 1 54 ? 7.062 3.074 -17.562 1 96.38 54 GLY B C 1
ATOM 2248 O O . GLY B 1 54 ? 7.859 3.916 -17.969 1 96.38 54 GLY B O 1
ATOM 2249 N N . LYS B 1 55 ? 7.426 1.868 -17.109 1 97.88 55 LYS B N 1
ATOM 2250 C CA . LYS B 1 55 ? 8.812 1.413 -17.203 1 97.88 55 LYS B CA 1
ATOM 2251 C C . LYS B 1 55 ? 8.969 0.335 -18.266 1 97.88 55 LYS B C 1
ATOM 2253 O O . LYS B 1 55 ? 7.973 -0.135 -18.828 1 97.88 55 LYS B O 1
ATOM 2258 N N . LYS B 1 56 ? 10.203 0.042 -18.609 1 97.44 56 LYS B N 1
ATOM 2259 C CA . LYS B 1 56 ? 10.484 -1.022 -19.562 1 97.44 56 LYS B CA 1
ATOM 2260 C C . LYS B 1 56 ? 10.305 -2.396 -18.938 1 97.44 56 LYS B C 1
ATOM 2262 O O . LYS B 1 56 ? 10.578 -2.578 -17.75 1 97.44 56 LYS B O 1
ATOM 2267 N N . LEU B 1 57 ? 9.867 -3.307 -19.75 1 97.44 57 LEU B N 1
ATOM 2268 C CA . LEU B 1 57 ? 9.719 -4.68 -19.281 1 97.44 57 LEU B CA 1
ATOM 2269 C C . LEU B 1 57 ? 11.031 -5.203 -18.703 1 97.44 57 LEU B C 1
ATOM 2271 O O . LEU B 1 57 ? 11.031 -5.949 -17.734 1 97.44 57 LEU B O 1
ATOM 2275 N N . SER B 1 58 ? 12.109 -4.797 -19.25 1 97.38 58 SER B N 1
ATOM 2276 C CA . SER B 1 58 ? 13.422 -5.219 -18.766 1 97.38 58 SER B CA 1
ATOM 2277 C C . SER B 1 58 ? 13.672 -4.75 -17.344 1 97.38 58 SER B C 1
ATOM 2279 O O . SER B 1 58 ? 14.266 -5.473 -16.531 1 97.38 58 SER B O 1
ATOM 2281 N N . GLU B 1 59 ? 13.203 -3.57 -17.031 1 97.44 59 GLU B N 1
ATOM 2282 C CA . GLU B 1 59 ? 13.352 -3.025 -15.68 1 97.44 59 GLU B CA 1
ATOM 2283 C C . GLU B 1 59 ? 12.5 -3.799 -14.672 1 97.44 59 GLU B C 1
ATOM 2285 O O . GLU B 1 59 ? 12.938 -4.059 -13.547 1 97.44 59 GLU B O 1
ATOM 2290 N N . VAL B 1 60 ? 11.312 -4.125 -15.117 1 98.19 60 VAL B N 1
ATOM 2291 C CA . VAL B 1 60 ? 10.422 -4.902 -14.266 1 98.19 60 VAL B CA 1
ATOM 2292 C C . VAL B 1 60 ? 11.039 -6.273 -13.984 1 98.19 60 VAL B C 1
ATOM 2294 O O . VAL B 1 60 ? 11.055 -6.73 -12.844 1 98.19 60 VAL B O 1
ATOM 2297 N N . ASN B 1 61 ? 11.57 -6.875 -14.977 1 96.75 61 ASN B N 1
ATOM 2298 C CA . ASN B 1 61 ? 12.188 -8.188 -14.82 1 96.75 61 ASN B CA 1
ATOM 2299 C C . ASN B 1 61 ? 13.422 -8.125 -13.93 1 96.75 61 ASN B C 1
ATOM 2301 O O . ASN B 1 61 ? 13.695 -9.055 -13.164 1 96.75 61 ASN B O 1
ATOM 2305 N N . LEU B 1 62 ? 14.125 -7.086 -14.125 1 97.5 62 LEU B N 1
ATOM 2306 C CA . LEU B 1 62 ? 15.281 -6.898 -13.25 1 97.5 62 LEU B CA 1
ATOM 2307 C C . LEU B 1 62 ? 14.836 -6.789 -11.789 1 97.5 62 LEU B C 1
ATOM 2309 O O . LEU B 1 62 ? 15.484 -7.34 -10.898 1 97.5 62 LEU B O 1
ATOM 2313 N N . ALA B 1 63 ? 13.773 -6.059 -11.539 1 98 63 ALA B N 1
ATOM 2314 C CA . ALA B 1 63 ? 13.242 -5.934 -10.18 1 98 63 ALA B CA 1
ATOM 2315 C C . ALA B 1 63 ? 12.805 -7.289 -9.633 1 98 63 ALA B C 1
ATOM 2317 O O . ALA B 1 63 ? 13.055 -7.605 -8.469 1 98 63 ALA B O 1
ATOM 2318 N N . ILE B 1 64 ? 12.195 -8.047 -10.445 1 97.25 64 ILE B N 1
ATOM 2319 C CA . ILE B 1 64 ? 11.766 -9.391 -10.062 1 97.25 64 ILE B CA 1
ATOM 2320 C C . ILE B 1 64 ? 12.977 -10.234 -9.68 1 97.25 64 ILE B C 1
ATOM 2322 O O . ILE B 1 64 ? 12.961 -10.922 -8.648 1 97.25 64 ILE B O 1
ATOM 2326 N N . ASP B 1 65 ? 14.023 -10.125 -10.43 1 95.81 65 ASP B N 1
ATOM 2327 C CA . ASP B 1 65 ? 15.266 -10.836 -10.133 1 95.81 65 ASP B CA 1
ATOM 2328 C C . ASP B 1 65 ? 15.852 -10.375 -8.797 1 95.81 65 ASP B C 1
ATOM 2330 O O . ASP B 1 65 ? 16.266 -11.203 -7.98 1 95.81 65 ASP B O 1
ATOM 2334 N N . ASN B 1 66 ? 15.867 -9.109 -8.625 1 97.12 66 ASN B N 1
ATOM 2335 C CA . ASN B 1 66 ? 16.375 -8.555 -7.379 1 97.12 66 ASN B CA 1
ATOM 2336 C C . ASN B 1 66 ? 15.578 -9.062 -6.176 1 97.12 66 ASN B C 1
ATOM 2338 O O . ASN B 1 66 ? 16.156 -9.438 -5.156 1 97.12 66 ASN B O 1
ATOM 2342 N N . LEU B 1 67 ? 14.289 -9.047 -6.297 1 97.06 67 LEU B N 1
ATOM 2343 C CA . LEU B 1 67 ? 13.414 -9.516 -5.227 1 97.06 67 LEU B CA 1
ATOM 2344 C C . LEU B 1 67 ? 13.672 -10.984 -4.91 1 97.06 67 LEU B C 1
ATOM 2346 O O . LEU B 1 67 ? 13.688 -11.375 -3.742 1 97.06 67 LEU B O 1
ATOM 2350 N N . SER B 1 68 ? 13.844 -11.727 -5.93 1 94.12 68 SER B N 1
ATOM 2351 C CA . SER B 1 68 ? 14.133 -13.148 -5.762 1 94.12 68 SER B CA 1
ATOM 2352 C C . SER B 1 68 ? 15.469 -13.367 -5.051 1 94.12 68 SER B C 1
ATOM 2354 O O . SER B 1 68 ? 15.547 -14.141 -4.098 1 94.12 68 SER B O 1
ATOM 2356 N N . LYS B 1 69 ? 16.469 -12.641 -5.426 1 94.56 69 LYS B N 1
ATOM 2357 C CA . LYS B 1 69 ? 17.797 -12.766 -4.844 1 94.56 69 LYS B CA 1
ATOM 2358 C C . LYS B 1 69 ? 17.812 -12.289 -3.393 1 94.56 69 LYS B C 1
ATOM 2360 O O . LYS B 1 69 ? 18.484 -12.883 -2.549 1 94.56 69 LYS B O 1
ATOM 2365 N N . PHE B 1 70 ? 17.078 -11.305 -3.143 1 94.75 70 PHE B N 1
ATOM 2366 C CA . PHE B 1 70 ? 17.031 -10.711 -1.811 1 94.75 70 PHE B CA 1
ATOM 2367 C C . PHE B 1 70 ? 16.219 -11.586 -0.865 1 94.75 70 PHE B C 1
ATOM 2369 O O . PHE B 1 70 ? 16.281 -11.422 0.355 1 94.75 70 P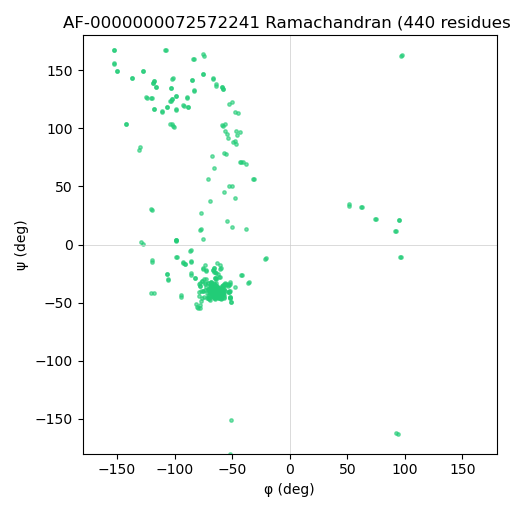HE B O 1
ATOM 2376 N N . GLY B 1 71 ? 15.336 -12.469 -1.421 1 92.25 71 GLY B N 1
ATOM 2377 C CA . GLY B 1 71 ? 14.531 -13.383 -0.614 1 92.25 71 GLY B CA 1
ATOM 2378 C C . GLY B 1 71 ? 13.148 -12.844 -0.311 1 92.25 71 GLY B C 1
ATOM 2379 O O . GLY B 1 71 ? 12.492 -13.305 0.625 1 92.25 71 GLY B O 1
ATOM 2380 N N . ALA B 1 72 ? 12.695 -11.875 -1.151 1 94.31 72 ALA B N 1
ATOM 2381 C CA . ALA B 1 72 ? 11.383 -11.273 -0.919 1 94.31 72 ALA B CA 1
ATOM 2382 C C . ALA B 1 72 ? 10.328 -11.898 -1.821 1 94.31 72 ALA B C 1
ATOM 2384 O O . ALA B 1 72 ? 9.133 -11.695 -1.616 1 94.31 72 ALA B O 1
ATOM 2385 N N . MET B 1 73 ? 1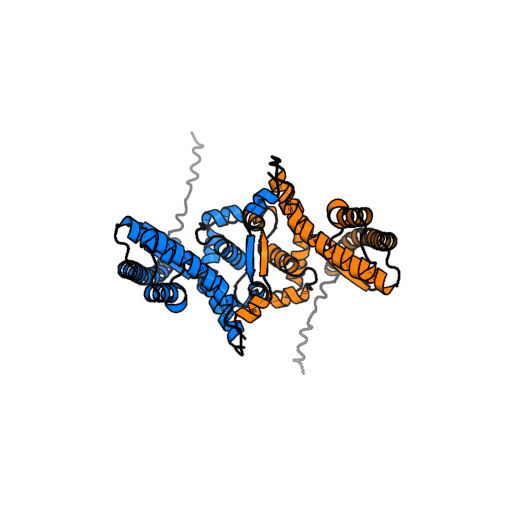0.812 -12.68 -2.787 1 93.56 73 MET B N 1
ATOM 2386 C CA . MET B 1 73 ? 9.906 -13.352 -3.721 1 93.56 73 MET B CA 1
ATOM 2387 C C . MET B 1 73 ? 10.531 -14.641 -4.25 1 93.56 73 MET B C 1
ATOM 2389 O O . MET B 1 73 ? 11.75 -14.797 -4.223 1 93.56 73 MET B O 1
ATOM 2393 N N . LYS B 1 74 ? 9.664 -15.484 -4.648 1 90 74 LYS B N 1
ATOM 2394 C CA . LYS B 1 74 ? 10.094 -16.719 -5.305 1 90 74 LYS B CA 1
ATOM 2395 C C . LYS B 1 74 ? 9.438 -16.875 -6.676 1 90 74 LYS B C 1
ATOM 2397 O O . LYS B 1 74 ? 8.227 -16.719 -6.809 1 90 74 LYS B O 1
ATOM 2402 N N . VAL B 1 75 ? 10.266 -17.078 -7.656 1 89.5 75 VAL B N 1
ATOM 2403 C CA . VAL B 1 75 ? 9.773 -17.312 -9.008 1 89.5 75 VAL B CA 1
ATOM 2404 C C . VAL B 1 75 ? 9.852 -18.797 -9.344 1 89.5 75 VAL B C 1
ATOM 2406 O O . VAL B 1 75 ? 10.906 -19.422 -9.188 1 89.5 75 VAL B O 1
ATOM 2409 N N . THR B 1 76 ? 8.734 -19.359 -9.742 1 86.81 76 THR B N 1
ATOM 2410 C CA . THR B 1 76 ? 8.68 -20.781 -10.109 1 86.81 76 THR B CA 1
ATOM 2411 C C . THR B 1 76 ? 8.227 -20.938 -11.562 1 86.81 76 THR B C 1
ATOM 2413 O O . THR B 1 76 ? 7.254 -20.312 -11.992 1 86.81 76 THR B O 1
ATOM 2416 N N . LEU B 1 77 ? 9.039 -21.656 -12.281 1 84.06 77 LEU B N 1
ATOM 2417 C CA . LEU B 1 77 ? 8.672 -22 -13.648 1 84.06 77 LEU B CA 1
ATOM 2418 C C . LEU B 1 77 ? 8.094 -23.406 -13.719 1 84.06 77 LEU B C 1
ATOM 2420 O O . LEU B 1 77 ? 8.688 -24.359 -13.203 1 84.06 77 LEU B O 1
ATOM 2424 N N . ILE B 1 78 ? 6.938 -23.516 -14.32 1 82.81 78 ILE B N 1
ATOM 2425 C CA . ILE B 1 78 ? 6.332 -24.828 -14.461 1 82.81 78 ILE B CA 1
ATOM 2426 C C . ILE B 1 78 ? 5.973 -25.078 -15.922 1 82.81 78 ILE B C 1
ATOM 2428 O O . ILE B 1 78 ? 5.812 -24.141 -16.703 1 82.81 78 ILE B O 1
ATOM 2432 N N . GLU B 1 79 ? 6.055 -26.375 -16.219 1 81.94 79 GLU B N 1
ATOM 2433 C CA . GLU B 1 79 ? 5.652 -26.781 -17.562 1 81.94 79 GLU B CA 1
ATOM 2434 C C . GLU B 1 79 ? 4.23 -27.328 -17.578 1 81.94 79 GLU B C 1
ATOM 2436 O O . GLU B 1 79 ? 3.906 -28.25 -16.828 1 81.94 79 GLU B O 1
ATOM 2441 N N . ILE B 1 80 ? 3.324 -26.641 -18.297 1 77.19 80 ILE B N 1
ATOM 2442 C CA . ILE B 1 80 ? 1.946 -27.078 -18.484 1 77.19 80 ILE B CA 1
ATOM 2443 C C . ILE B 1 80 ? 1.673 -27.328 -19.953 1 77.19 80 ILE B C 1
ATOM 2445 O O . ILE B 1 80 ? 1.631 -26.391 -20.766 1 77.19 80 ILE B O 1
ATOM 2449 N N . ASP B 1 81 ? 1.365 -28.625 -20.297 1 80.19 81 ASP B N 1
ATOM 2450 C CA . ASP B 1 81 ? 1.061 -29.031 -21.672 1 80.19 81 ASP B CA 1
ATOM 2451 C C . ASP B 1 81 ? 2.145 -28.547 -22.625 1 80.19 81 ASP B C 1
ATOM 2453 O O . ASP B 1 81 ? 1.84 -27.969 -23.672 1 80.19 81 ASP B O 1
ATOM 2457 N N . GLY B 1 82 ? 3.359 -28.484 -22.281 1 79.69 82 GLY B N 1
ATOM 2458 C CA . GLY B 1 82 ? 4.477 -28.141 -23.141 1 79.69 82 GLY B CA 1
ATOM 2459 C C . GLY B 1 82 ? 4.859 -26.672 -23.062 1 79.69 82 GLY B C 1
ATOM 2460 O O . GLY B 1 82 ? 5.902 -26.266 -23.578 1 79.69 82 GLY B O 1
ATOM 2461 N N . ASP B 1 83 ? 4.027 -25.891 -22.422 1 83.38 83 ASP B N 1
ATOM 2462 C CA . ASP B 1 83 ? 4.316 -24.469 -22.297 1 83.38 83 ASP B CA 1
ATOM 2463 C C . ASP B 1 83 ? 4.859 -24.141 -20.906 1 83.38 83 ASP B C 1
ATOM 2465 O O . ASP B 1 83 ? 4.469 -24.766 -19.922 1 83.38 83 ASP B O 1
ATOM 2469 N N . MET B 1 84 ? 5.793 -23.219 -20.984 1 84.44 84 MET B N 1
ATOM 2470 C CA . MET B 1 84 ? 6.355 -22.781 -19.703 1 84.44 84 MET B CA 1
ATOM 2471 C C . MET B 1 84 ? 5.559 -21.625 -19.125 1 84.44 84 MET B C 1
ATOM 2473 O O . MET B 1 84 ? 5.258 -20.656 -19.828 1 84.44 84 MET B O 1
ATOM 2477 N N . GLU B 1 85 ? 5.145 -21.812 -17.891 1 83.5 85 GLU B N 1
ATOM 2478 C CA . GLU B 1 85 ? 4.445 -20.734 -17.188 1 83.5 85 GLU B CA 1
ATOM 2479 C C . GLU B 1 85 ? 5.207 -20.312 -15.938 1 83.5 85 GLU B C 1
ATOM 2481 O O . GLU B 1 85 ? 5.766 -21.156 -15.227 1 83.5 85 GLU B O 1
ATOM 2486 N N . THR B 1 86 ? 5.215 -18.953 -15.75 1 87.38 86 THR B N 1
ATOM 2487 C CA . THR B 1 86 ? 5.93 -18.438 -14.586 1 87.38 86 THR B CA 1
ATOM 2488 C C . THR B 1 86 ? 4.953 -18.031 -13.484 1 87.38 86 THR B C 1
ATOM 2490 O O . THR B 1 86 ? 3.926 -17.406 -13.758 1 87.38 86 THR B O 1
ATOM 2493 N N . PHE B 1 87 ? 5.289 -18.453 -12.227 1 84.81 87 PHE B N 1
ATOM 2494 C CA . PHE B 1 87 ? 4.527 -18.062 -11.047 1 84.81 87 PHE B CA 1
ATOM 2495 C C . PHE B 1 87 ? 5.375 -17.219 -10.102 1 84.81 87 PHE B C 1
ATOM 2497 O O . PHE B 1 87 ? 6.555 -17.516 -9.891 1 84.81 87 PHE B O 1
ATOM 2504 N N . PHE B 1 88 ? 4.727 -16.125 -9.602 1 90.25 88 PHE B N 1
ATOM 2505 C CA . PHE B 1 88 ? 5.406 -15.195 -8.711 1 90.25 88 PHE B CA 1
ATOM 2506 C C . PHE B 1 88 ? 4.836 -15.281 -7.301 1 90.25 88 PHE B C 1
ATOM 2508 O O . PHE B 1 88 ? 3.664 -14.961 -7.078 1 90.25 88 PHE B O 1
ATOM 2515 N N . ASP B 1 89 ? 5.652 -15.727 -6.371 1 87.69 89 ASP B N 1
ATOM 2516 C CA . ASP B 1 89 ? 5.262 -15.875 -4.973 1 87.69 89 ASP B CA 1
ATOM 2517 C C . ASP B 1 89 ? 5.895 -14.789 -4.105 1 87.69 89 ASP B C 1
ATOM 2519 O O . ASP B 1 89 ? 7.121 -14.734 -3.969 1 87.69 89 ASP B O 1
ATOM 2523 N N . ILE B 1 90 ? 5.051 -13.977 -3.482 1 90.44 90 ILE B N 1
ATOM 2524 C CA . ILE B 1 90 ? 5.59 -12.867 -2.695 1 90.44 90 ILE B CA 1
ATOM 2525 C C . ILE B 1 90 ? 5.609 -13.25 -1.217 1 90.44 90 ILE B C 1
ATOM 2527 O O . ILE B 1 90 ? 6.027 -12.461 -0.37 1 90.44 90 ILE B O 1
ATOM 2531 N N . SER B 1 91 ? 5.25 -14.461 -0.8 1 85.38 91 SER B N 1
ATOM 2532 C CA . SER B 1 91 ? 5.098 -14.891 0.584 1 85.38 91 SER B CA 1
ATOM 2533 C C . SER B 1 91 ? 6.43 -14.859 1.325 1 85.38 91 SER B C 1
ATOM 2535 O O . SER B 1 91 ? 6.465 -14.664 2.543 1 85.38 91 SER B O 1
ATOM 2537 N N . PRO B 1 92 ? 7.527 -15.047 0.632 1 88.31 92 PRO B N 1
ATOM 2538 C CA . PRO B 1 92 ? 8.805 -15.016 1.352 1 88.31 92 PRO B CA 1
ATOM 2539 C C . PRO B 1 92 ? 9.023 -13.711 2.107 1 88.31 92 PRO B C 1
ATOM 2541 O O . PRO B 1 92 ? 9.664 -13.703 3.164 1 88.31 92 PRO B O 1
ATOM 2544 N N . ALA B 1 93 ? 8.555 -12.578 1.576 1 90.19 93 ALA B N 1
ATOM 2545 C CA . ALA B 1 93 ? 8.695 -11.305 2.283 1 90.19 93 ALA B CA 1
ATOM 2546 C C . ALA B 1 93 ? 8.008 -11.359 3.645 1 90.19 93 ALA B C 1
ATOM 2548 O O . ALA B 1 93 ? 8.531 -10.844 4.633 1 90.19 93 ALA B O 1
ATOM 2549 N N . PHE B 1 94 ? 6.879 -11.938 3.67 1 86.12 94 PHE B N 1
ATOM 2550 C CA . PHE B 1 94 ? 6.137 -12.055 4.922 1 86.12 94 PHE B CA 1
ATOM 2551 C C . PHE B 1 94 ? 6.855 -12.992 5.887 1 86.12 94 PHE B C 1
ATOM 2553 O O . PHE B 1 94 ? 6.859 -12.758 7.098 1 86.12 94 PHE B O 1
ATOM 2560 N N . LYS B 1 95 ? 7.379 -14.016 5.324 1 82.12 95 LYS B N 1
ATOM 2561 C CA . LYS B 1 95 ? 8.156 -14.938 6.156 1 82.12 95 LYS B CA 1
ATOM 2562 C C . LYS B 1 95 ? 9.352 -14.227 6.789 1 82.12 95 LYS B C 1
ATOM 2564 O O . LYS B 1 95 ? 9.633 -14.406 7.973 1 82.12 95 LYS B O 1
ATOM 2569 N N . HIS B 1 96 ? 10 -13.469 5.969 1 87.94 96 HIS B N 1
ATOM 2570 C CA . HIS B 1 96 ? 11.117 -12.672 6.473 1 87.94 96 HIS B CA 1
ATOM 2571 C C . HIS B 1 96 ? 10.656 -11.695 7.547 1 87.94 96 HIS B C 1
ATOM 2573 O O . HIS B 1 96 ? 11.344 -11.492 8.547 1 87.94 96 HIS B O 1
ATOM 2579 N N . LEU B 1 97 ? 9.594 -11.094 7.301 1 87.62 97 LEU B N 1
ATOM 2580 C CA . LEU B 1 97 ? 9.031 -10.164 8.266 1 87.62 97 LEU B CA 1
ATOM 2581 C C . LEU B 1 97 ? 8.758 -10.859 9.602 1 87.62 97 LEU B C 1
ATOM 2583 O O . LEU B 1 97 ? 9.055 -10.305 10.664 1 87.62 97 LEU B O 1
ATOM 2587 N N . ASP B 1 98 ? 8.25 -12.078 9.516 1 82.06 98 ASP B N 1
ATOM 2588 C CA . ASP B 1 98 ? 7.996 -12.867 10.719 1 82.06 98 ASP B CA 1
ATOM 2589 C C . ASP B 1 98 ? 9.297 -13.133 11.484 1 82.06 98 ASP B C 1
ATOM 2591 O O . ASP B 1 98 ? 9.312 -13.102 12.719 1 82.06 98 ASP B O 1
ATOM 2595 N N . GLU B 1 99 ? 10.266 -13.438 10.773 1 84.81 99 GLU B N 1
ATOM 2596 C CA . GLU B 1 99 ? 11.57 -13.688 11.383 1 84.81 99 GLU B CA 1
ATOM 2597 C C . GLU B 1 99 ? 12.094 -12.453 12.109 1 84.81 99 GLU B C 1
ATOM 2599 O O . GLU B 1 99 ? 12.672 -12.555 13.188 1 84.81 99 GLU B O 1
ATOM 2604 N N . ILE B 1 100 ? 11.844 -11.344 11.477 1 85.5 100 ILE B N 1
ATOM 2605 C CA . ILE B 1 100 ? 12.289 -10.078 12.047 1 85.5 100 ILE B CA 1
ATOM 2606 C C . ILE B 1 100 ? 11.516 -9.789 13.328 1 85.5 100 ILE B C 1
ATOM 2608 O O . ILE B 1 100 ? 12.086 -9.336 14.32 1 85.5 100 ILE B O 1
ATOM 2612 N N . LEU B 1 101 ? 10.203 -10 13.289 1 80.12 101 LEU B N 1
ATOM 2613 C CA . LEU B 1 101 ? 9.328 -9.656 14.406 1 80.12 101 LEU B CA 1
ATOM 2614 C C . LEU B 1 101 ? 9.438 -10.68 15.523 1 80.12 101 LEU B C 1
ATOM 2616 O O . LEU B 1 101 ? 9.164 -10.367 16.688 1 80.12 101 LEU B O 1
ATOM 2620 N N . GLY B 1 102 ? 9.336 -12.039 15.078 1 67.31 102 GLY B N 1
ATOM 2621 C CA . GLY B 1 102 ? 9.469 -13.133 16.031 1 67.31 102 GLY B CA 1
ATOM 2622 C C . GLY B 1 102 ? 10.859 -13.227 16.641 1 67.31 102 GLY B C 1
ATOM 2623 O O . GLY B 1 102 ? 11.062 -13.953 17.609 1 67.31 102 GLY B O 1
ATOM 2624 N N . GLY B 1 103 ? 11.836 -12.961 15.883 1 50.53 103 GLY B N 1
ATOM 2625 C CA . GLY B 1 103 ? 13.039 -13.094 16.688 1 50.53 103 GLY B CA 1
ATOM 2626 C C . GLY B 1 103 ? 12.945 -12.375 18.031 1 50.53 103 GLY B C 1
ATOM 2627 O O . GLY B 1 103 ? 13.828 -12.508 18.875 1 50.53 103 GLY B O 1
ATOM 2628 N N . ALA B 1 104 ? 12.32 -11.211 18.203 1 39.62 104 ALA B N 1
ATOM 2629 C CA . ALA B 1 104 ? 11.875 -10.953 19.578 1 39.62 104 ALA B CA 1
ATOM 2630 C C . ALA B 1 104 ? 10.711 -11.867 19.953 1 39.62 104 ALA B C 1
ATOM 2632 O O . ALA B 1 104 ? 9.562 -11.609 19.578 1 39.62 104 ALA B O 1
ATOM 2633 N N . VAL B 1 105 ? 10.703 -13.102 19.906 1 34.06 105 VAL B N 1
ATOM 2634 C CA . VAL B 1 105 ? 9.805 -14.195 20.266 1 34.06 105 VAL B CA 1
ATOM 2635 C C . VAL B 1 105 ? 9.078 -13.883 21.562 1 34.06 105 VAL B C 1
ATOM 2637 O O . VAL B 1 105 ? 9.547 -14.242 22.656 1 34.06 105 VAL B O 1
ATOM 2640 N N . ALA B 1 106 ? 8.891 -12.961 22.25 1 31.55 106 ALA B N 1
ATOM 2641 C CA . ALA B 1 106 ? 7.789 -13.164 23.188 1 31.55 106 ALA B CA 1
ATOM 2642 C C . ALA B 1 106 ? 6.527 -13.625 22.453 1 31.55 106 ALA B C 1
ATOM 2644 O O . ALA B 1 106 ? 6.402 -13.438 21.25 1 31.55 106 ALA B O 1
ATOM 2645 N N . SER B 1 107 ? 5.195 -13.938 23.047 1 28.75 107 SER B N 1
ATOM 2646 C CA . SER B 1 107 ? 3.9 -14.562 22.797 1 28.75 107 SER B CA 1
ATOM 2647 C C . SER B 1 107 ? 3.207 -13.953 21.578 1 28.75 107 SER B C 1
ATOM 2649 O O . SER B 1 107 ? 2.596 -12.883 21.688 1 28.75 107 SER B O 1
ATOM 2651 N N . SER B 1 108 ? 3.639 -13.703 20.531 1 33.44 108 SER B N 1
ATOM 2652 C CA . SER B 1 108 ? 2.805 -13.242 19.438 1 33.44 108 SER B CA 1
ATOM 2653 C C . SER B 1 108 ? 1.513 -14.047 19.344 1 33.44 108 SER B C 1
ATOM 2655 O O . SER B 1 108 ? 1.543 -15.281 19.312 1 33.44 108 SER B O 1
ATOM 2657 N N . THR B 1 109 ? 0.458 -13.688 19.828 1 31.75 109 THR B N 1
ATOM 2658 C CA . THR B 1 109 ? -0.775 -14.461 19.875 1 31.75 109 THR B CA 1
ATOM 2659 C C . THR B 1 109 ? -1.124 -15.023 18.5 1 31.75 109 THR B C 1
ATOM 2661 O O . THR B 1 109 ? -1.08 -14.305 17.5 1 31.75 109 THR B O 1
ATOM 2664 N N . PRO B 1 110 ? -1.304 -16.312 18.188 1 35 110 PRO B N 1
ATOM 2665 C CA . PRO B 1 110 ? -1.856 -17.234 17.203 1 35 110 PRO B CA 1
ATOM 2666 C C . PRO B 1 110 ? -2.928 -16.594 16.328 1 35 110 PRO B C 1
ATOM 2668 O O . PRO B 1 110 ? -3.244 -17.109 15.25 1 35 110 PRO B O 1
ATOM 2671 N N . GLU B 1 111 ? -3.455 -15.539 16.531 1 34.34 111 GLU B N 1
ATOM 2672 C CA . GLU B 1 111 ? -4.777 -15.25 15.984 1 34.34 111 GLU B CA 1
ATOM 2673 C C . GLU B 1 111 ? -4.672 -14.523 14.648 1 34.34 111 GLU B C 1
ATOM 2675 O O . GLU B 1 111 ? -5.43 -14.812 13.719 1 34.34 111 GLU B O 1
ATOM 2680 N N . ASN B 1 112 ? -3.799 -13.484 14.469 1 37.06 112 ASN B N 1
ATOM 2681 C CA . ASN B 1 112 ? -3.902 -12.703 13.242 1 37.06 112 ASN B CA 1
ATOM 2682 C C . ASN B 1 112 ? -3.266 -13.43 12.055 1 37.06 112 ASN B C 1
ATOM 2684 O O . ASN B 1 112 ? -3.777 -13.367 10.938 1 37.06 112 ASN B O 1
ATOM 2688 N N . GLU B 1 113 ? -1.935 -13.867 12.141 1 43 113 GLU B N 1
ATOM 2689 C CA . GLU B 1 113 ? -1.425 -14.758 11.102 1 43 113 GLU B CA 1
ATOM 2690 C C . GLU B 1 113 ? -2.459 -15.82 10.727 1 43 113 GLU B C 1
ATOM 2692 O O . GLU B 1 113 ? -2.527 -16.234 9.57 1 43 113 GLU B O 1
ATOM 2697 N N . LYS B 1 114 ? -3.256 -16.062 11.664 1 46.41 114 LYS B N 1
ATOM 2698 C CA . LYS B 1 114 ? -4.32 -17.047 11.461 1 46.41 114 LYS B CA 1
ATOM 2699 C C . LYS B 1 114 ? -5.41 -16.484 10.547 1 46.41 114 LYS B C 1
ATOM 2701 O O . LYS B 1 114 ? -6.098 -17.234 9.859 1 46.41 114 LYS B O 1
ATOM 2706 N N . VAL B 1 115 ? -5.363 -15.047 10.578 1 48.09 115 VAL B N 1
ATOM 2707 C CA . VAL B 1 115 ? -6.492 -14.523 9.82 1 48.09 115 VAL B CA 1
ATOM 2708 C C . VAL B 1 115 ? -6.176 -14.562 8.32 1 48.09 115 VAL B C 1
ATOM 2710 O O . VAL B 1 115 ? -7.012 -14.977 7.516 1 48.09 115 VAL B O 1
ATOM 2713 N N . GLN B 1 116 ? -4.891 -13.883 7.914 1 53.75 116 GLN B N 1
ATOM 2714 C CA . GLN B 1 116 ? -4.598 -13.984 6.488 1 53.75 116 GLN B CA 1
ATOM 2715 C C . GLN B 1 116 ? -4.457 -15.445 6.059 1 53.75 116 GLN B C 1
ATOM 2717 O O . GLN B 1 116 ? -4.953 -15.836 5 1 53.75 116 GLN B O 1
ATOM 2722 N N . GLU B 1 117 ? -3.695 -16.094 6.98 1 59.66 117 GLU B N 1
ATOM 2723 C CA . GLU B 1 117 ? -3.582 -17.516 6.727 1 59.66 117 GLU B CA 1
ATOM 2724 C C . GLU B 1 117 ? -4.953 -18.188 6.68 1 59.66 117 GLU B C 1
ATOM 2726 O O . GLU B 1 117 ? -5.219 -19.016 5.812 1 59.66 117 GLU B O 1
ATOM 2731 N N . GLU B 1 118 ? -5.641 -17.5 7.586 1 65.75 118 GLU B N 1
ATOM 2732 C CA . GLU B 1 118 ? -6.977 -18.094 7.652 1 65.75 118 GLU B CA 1
ATOM 2733 C C . GLU B 1 118 ? -7.809 -17.719 6.43 1 65.75 118 GLU B C 1
ATOM 2735 O O . GLU B 1 118 ? -8.594 -18.516 5.93 1 65.75 118 GLU B O 1
ATOM 2740 N N . GLY B 1 119 ? -7.375 -16.453 5.988 1 75.06 119 GLY B N 1
ATOM 2741 C CA . GLY B 1 119 ? -8.117 -16.031 4.812 1 75.06 119 GLY B CA 1
ATOM 2742 C C . GLY B 1 119 ? -7.781 -16.828 3.568 1 75.06 119 GLY B C 1
ATOM 2743 O O . GLY B 1 119 ? -8.68 -17.281 2.857 1 75.06 119 GLY B O 1
ATOM 2744 N N . GLN B 1 120 ? -6.527 -17.031 3.357 1 77.94 120 GLN B N 1
ATOM 2745 C CA . GLN B 1 120 ? -6.105 -17.812 2.197 1 77.94 120 GLN B CA 1
ATOM 2746 C C . GLN B 1 120 ? -6.586 -19.25 2.297 1 77.94 120 GLN B C 1
ATOM 2748 O O . GLN B 1 120 ? -7.004 -19.844 1.3 1 77.94 120 GLN B O 1
ATOM 2753 N N . LEU B 1 121 ? -6.445 -19.781 3.525 1 86.94 121 LEU B N 1
ATOM 2754 C CA . LEU B 1 121 ? -6.898 -21.141 3.719 1 86.94 121 LEU B CA 1
ATOM 2755 C C . LEU B 1 121 ? -8.391 -21.266 3.443 1 86.94 121 LEU B C 1
ATOM 2757 O O . LEU B 1 121 ? -8.836 -22.21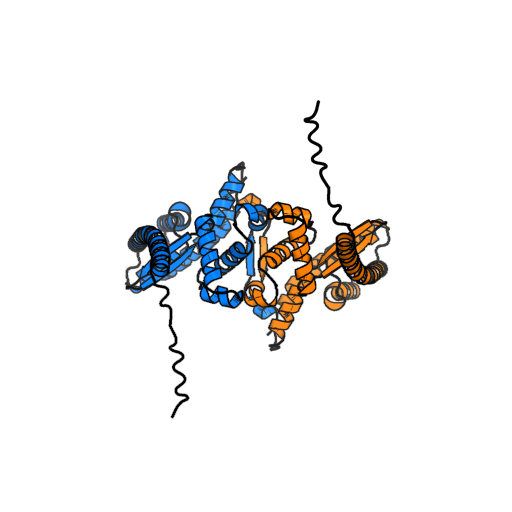9 2.783 1 86.94 121 LEU B O 1
ATOM 2761 N N . LYS B 1 122 ? -9.102 -20.281 3.943 1 88.31 122 LYS B N 1
ATOM 2762 C CA . LYS B 1 122 ? -10.547 -20.266 3.719 1 88.31 122 LYS B CA 1
ATOM 2763 C C . LYS B 1 122 ? -10.867 -20.234 2.229 1 88.31 122 LYS B C 1
ATOM 2765 O O . LYS B 1 122 ? -11.742 -20.969 1.76 1 88.31 122 LYS B O 1
ATOM 2770 N N . GLU B 1 123 ? -10.188 -19.375 1.562 1 87.81 123 GLU B N 1
ATOM 2771 C CA . GLU B 1 123 ? -10.391 -19.266 0.121 1 87.81 123 GLU B CA 1
ATOM 2772 C C . GLU B 1 123 ? -10.031 -20.578 -0.587 1 87.81 123 GLU B C 1
ATOM 2774 O O . GLU B 1 123 ? -10.758 -21.031 -1.473 1 87.81 123 GLU B O 1
ATOM 2779 N N . LEU B 1 124 ? -8.953 -21.125 -0.238 1 91.88 124 LEU B N 1
ATOM 2780 C CA . LEU B 1 124 ? -8.508 -22.375 -0.833 1 91.88 124 LEU B CA 1
ATOM 2781 C C . LEU B 1 124 ? -9.523 -23.484 -0.583 1 91.88 124 LEU B C 1
ATOM 2783 O O . LEU B 1 124 ? -9.859 -24.234 -1.496 1 91.88 124 LEU B O 1
ATOM 2787 N N . VAL B 1 125 ? -10.008 -23.562 0.604 1 93.94 125 VAL B N 1
ATOM 2788 C CA . VAL B 1 125 ? -10.984 -24.578 0.99 1 93.94 125 VAL B CA 1
ATOM 2789 C C . VAL B 1 125 ? -12.242 -24.422 0.137 1 93.94 125 VAL B C 1
ATOM 2791 O O . VAL B 1 125 ? -12.789 -25.406 -0.357 1 93.94 125 VAL B O 1
ATOM 2794 N N . SER B 1 126 ? -12.625 -23.219 -0.043 1 94.62 126 SER B N 1
ATOM 2795 C CA . SER B 1 126 ? -13.805 -22.953 -0.855 1 94.62 126 SER B CA 1
ATOM 2796 C C . SER B 1 126 ? -13.617 -23.438 -2.289 1 94.62 126 SER B C 1
ATOM 2798 O O . SER B 1 126 ? -14.516 -24.047 -2.873 1 94.62 126 SER B O 1
ATOM 2800 N N . MET B 1 127 ? -12.5 -23.219 -2.828 1 94.5 127 MET B N 1
ATOM 2801 C CA . MET B 1 127 ? -12.188 -23.625 -4.199 1 94.5 127 MET B CA 1
ATOM 2802 C C . MET B 1 127 ? -12.18 -25.141 -4.332 1 94.5 127 MET B C 1
ATOM 2804 O O . MET B 1 127 ? -12.703 -25.688 -5.305 1 94.5 127 MET B O 1
ATOM 2808 N N . PHE B 1 128 ? -11.641 -25.828 -3.418 1 96.25 128 PHE B N 1
ATOM 2809 C CA . PHE B 1 128 ? -11.547 -27.281 -3.453 1 96.25 128 PHE B CA 1
ATOM 2810 C C . PHE B 1 128 ? -12.922 -27.922 -3.248 1 96.25 128 PHE B C 1
ATOM 2812 O O . PHE B 1 128 ? -13.258 -28.906 -3.902 1 96.25 128 PHE B O 1
ATOM 2819 N N . GLU B 1 129 ? -13.664 -27.266 -2.361 1 96.38 129 GLU B N 1
ATOM 2820 C CA . GLU B 1 129 ? -15 -27.781 -2.094 1 96.38 129 GLU B CA 1
ATOM 2821 C C . GLU B 1 129 ? -15.891 -27.703 -3.334 1 96.38 129 GLU B C 1
ATOM 2823 O O . GLU B 1 129 ? -16.734 -28.562 -3.564 1 96.38 129 GLU B O 1
ATOM 2828 N N . ALA B 1 130 ? -15.695 -26.703 -4.031 1 95.75 130 ALA B N 1
ATOM 2829 C CA . ALA B 1 130 ? -16.469 -26.516 -5.258 1 95.75 130 ALA B CA 1
ATOM 2830 C C . ALA B 1 130 ? -16.188 -27.641 -6.254 1 95.75 130 ALA B C 1
ATOM 2832 O O . ALA B 1 130 ? -17.047 -27.969 -7.07 1 95.75 130 ALA B O 1
ATOM 2833 N N . GLU B 1 131 ? -15.039 -28.266 -6.16 1 94.81 131 GLU B N 1
ATOM 2834 C CA . GLU B 1 131 ? -14.641 -29.25 -7.16 1 94.81 131 GLU B CA 1
ATOM 2835 C C . GLU B 1 131 ? -14.766 -30.672 -6.613 1 94.81 131 GLU B C 1
ATOM 2837 O O . GLU B 1 131 ? -15.023 -31.609 -7.371 1 94.81 131 GLU B O 1
ATOM 2842 N N . MET B 1 132 ? -14.586 -30.891 -5.316 1 94.75 132 MET B N 1
ATOM 2843 C CA . MET B 1 132 ? -14.484 -32.25 -4.836 1 94.75 132 MET B CA 1
ATOM 2844 C C . MET B 1 132 ? -15.461 -32.5 -3.688 1 94.75 132 MET B C 1
ATOM 2846 O O . MET B 1 132 ? -15.508 -33.594 -3.135 1 94.75 132 MET B O 1
ATOM 2850 N N . GLY B 1 133 ? -16.266 -31.453 -3.289 1 93.25 133 GLY B N 1
ATOM 2851 C CA . GLY B 1 133 ? -17.219 -31.609 -2.207 1 93.25 133 GLY B CA 1
ATOM 2852 C C . GLY B 1 133 ? -16.672 -31.188 -0.855 1 93.25 133 GLY B C 1
ATOM 2853 O O . GLY B 1 133 ? -15.648 -30.516 -0.779 1 93.25 133 GLY B O 1
ATOM 2854 N N . MET B 1 134 ? -17.312 -31.594 0.196 1 94.44 134 MET B N 1
ATOM 2855 C CA . MET B 1 134 ? -16.969 -31.203 1.562 1 94.44 134 MET B CA 1
ATOM 2856 C C . MET B 1 134 ? -15.547 -31.594 1.918 1 94.44 134 MET B C 1
ATOM 2858 O O . MET B 1 134 ? -15.102 -32.688 1.564 1 94.44 134 MET B O 1
ATOM 2862 N N . ILE B 1 135 ? -14.891 -30.703 2.523 1 95.38 135 ILE B N 1
ATOM 2863 C CA . ILE B 1 135 ? -13.508 -30.938 2.93 1 95.38 135 ILE B CA 1
ATOM 2864 C C . ILE B 1 135 ? -13.469 -31.484 4.355 1 95.38 135 ILE B C 1
ATOM 2866 O O . ILE B 1 135 ? -13.914 -30.812 5.293 1 95.38 135 ILE B O 1
ATOM 2870 N N . SER B 1 136 ? -12.93 -32.656 4.504 1 94.69 136 SER B N 1
ATOM 2871 C CA . SER B 1 136 ? -12.812 -33.281 5.816 1 94.69 136 SER B CA 1
ATOM 2872 C C . SER B 1 136 ? -11.711 -32.656 6.645 1 94.69 136 SER B C 1
ATOM 2874 O O . SER B 1 136 ? -10.844 -31.953 6.102 1 94.69 136 SER B O 1
ATOM 2876 N N . PRO B 1 137 ? -11.688 -32.875 7.941 1 95.56 137 PRO B N 1
ATOM 2877 C CA . PRO B 1 137 ? -10.641 -32.312 8.797 1 95.56 137 PRO B CA 1
ATOM 2878 C C . PRO B 1 137 ? -9.234 -32.719 8.344 1 95.56 137 PRO B C 1
ATOM 2880 O O . PRO B 1 137 ? -8.32 -31.875 8.367 1 95.56 137 PRO B O 1
ATOM 2883 N N . VAL B 1 138 ? -9.164 -33.906 7.941 1 94.88 138 VAL B N 1
ATOM 2884 C CA . VAL B 1 138 ? -7.867 -34.406 7.473 1 94.88 138 VAL B CA 1
ATOM 2885 C C . VAL B 1 138 ? -7.453 -33.625 6.215 1 94.88 138 VAL B C 1
ATOM 2887 O O . VAL B 1 138 ? -6.293 -33.25 6.074 1 94.88 138 VAL B O 1
ATOM 2890 N N . GLN B 1 139 ? -8.406 -33.5 5.312 1 96.19 139 GLN B N 1
ATOM 2891 C CA . GLN B 1 139 ? -8.141 -32.75 4.082 1 96.19 139 GLN B CA 1
ATOM 2892 C C . GLN B 1 139 ? -7.789 -31.297 4.379 1 96.19 139 GLN B C 1
ATOM 2894 O O . GLN B 1 139 ? -6.922 -30.719 3.721 1 96.19 139 GLN B O 1
ATOM 2899 N N . MET B 1 140 ? -8.43 -30.766 5.301 1 94.69 140 MET B N 1
ATOM 2900 C CA . MET B 1 140 ? -8.156 -29.406 5.723 1 94.69 140 MET B CA 1
ATOM 2901 C C . MET B 1 140 ? -6.711 -29.266 6.199 1 94.69 140 MET B C 1
ATOM 2903 O O . MET B 1 140 ? -6.039 -28.281 5.875 1 94.69 140 MET B O 1
ATOM 2907 N N . GLU B 1 141 ? -6.285 -30.156 6.953 1 94.38 141 GLU B N 1
ATOM 2908 C CA . GLU B 1 141 ? -4.914 -30.156 7.457 1 94.38 141 GLU B CA 1
ATOM 2909 C C . GLU B 1 141 ? -3.908 -30.266 6.316 1 94.38 141 GLU B C 1
ATOM 2911 O O . GLU B 1 141 ? -2.818 -29.703 6.383 1 94.38 141 GLU B O 1
ATOM 2916 N N . GLU B 1 142 ? -4.25 -31.047 5.324 1 95.12 142 GLU B N 1
ATOM 2917 C CA . GLU B 1 142 ? -3.371 -31.203 4.168 1 95.12 142 GLU B CA 1
ATOM 2918 C C . GLU B 1 142 ? -3.246 -29.891 3.395 1 95.12 142 GLU B C 1
ATOM 2920 O O . GLU B 1 142 ? -2.145 -29.484 3.018 1 95.12 142 GLU B O 1
ATOM 2925 N N . LEU B 1 143 ? -4.344 -29.234 3.203 1 94.69 143 LEU B N 1
ATOM 2926 C CA . LEU B 1 143 ? -4.336 -27.938 2.518 1 94.69 143 LEU B CA 1
ATOM 2927 C C . LEU B 1 143 ? -3.535 -26.906 3.303 1 94.69 143 LEU B C 1
ATOM 2929 O O . LEU B 1 143 ? -2.785 -26.125 2.719 1 94.69 143 LEU B O 1
ATOM 2933 N N . ARG B 1 144 ? -3.738 -27 4.59 1 90.81 144 ARG B N 1
ATOM 2934 C CA . ARG B 1 144 ? -2.984 -26.109 5.469 1 90.81 144 ARG B CA 1
ATOM 2935 C C . ARG B 1 144 ? -1.485 -26.359 5.344 1 90.81 144 ARG B C 1
ATOM 2937 O O . ARG B 1 144 ? -0.696 -25.406 5.289 1 90.81 144 ARG B O 1
ATOM 2944 N N . ALA B 1 145 ? -1.147 -27.594 5.316 1 91.06 145 ALA B N 1
ATOM 2945 C CA . ALA B 1 145 ? 0.262 -27.953 5.207 1 91.06 145 ALA B CA 1
ATOM 2946 C C . ALA B 1 145 ? 0.852 -27.469 3.885 1 91.06 145 ALA B C 1
ATOM 2948 O O . ALA B 1 145 ? 1.992 -27 3.84 1 91.06 145 ALA B O 1
ATOM 2949 N N . TRP B 1 146 ? 0.125 -27.609 2.801 1 90.56 146 TRP B N 1
ATOM 2950 C CA . TRP B 1 146 ? 0.589 -27.141 1.501 1 90.56 146 TRP B CA 1
ATOM 2951 C C . TRP B 1 146 ? 0.89 -25.641 1.543 1 90.56 146 TRP B C 1
ATOM 2953 O O . TRP B 1 146 ? 1.946 -25.203 1.083 1 90.56 146 TRP B O 1
ATOM 2963 N N . LEU B 1 147 ? 0.016 -24.906 2.184 1 84.38 147 LEU B N 1
ATOM 2964 C CA . LEU B 1 147 ? 0.069 -23.453 2.17 1 84.38 147 LEU B CA 1
ATOM 2965 C C . LEU B 1 147 ? 1.14 -22.938 3.127 1 84.38 147 LEU B C 1
ATOM 2967 O O . LEU B 1 147 ? 1.823 -21.953 2.83 1 84.38 147 LEU B O 1
ATOM 2971 N N . PHE B 1 148 ? 1.307 -23.641 4.285 1 79.25 148 PHE B N 1
ATOM 2972 C CA . PHE B 1 148 ? 2.045 -22.969 5.348 1 79.25 148 PHE B CA 1
ATOM 2973 C C . PHE B 1 148 ? 3.295 -23.766 5.723 1 79.25 148 PHE B C 1
ATOM 2975 O O . PHE B 1 148 ? 4.195 -23.234 6.379 1 79.25 148 PHE B O 1
ATOM 2982 N N . GLU B 1 149 ? 3.379 -24.953 5.301 1 82.44 149 GLU B N 1
ATOM 2983 C CA . GLU B 1 149 ? 4.504 -25.781 5.727 1 82.44 149 GLU B CA 1
ATOM 2984 C C . GLU B 1 149 ? 5.332 -26.25 4.527 1 82.44 149 GLU B C 1
ATOM 2986 O O . GLU B 1 149 ? 6.562 -26.203 4.562 1 82.44 149 GLU B O 1
ATOM 2991 N N . ASP B 1 150 ? 4.691 -26.641 3.447 1 85.19 150 ASP B N 1
ATOM 2992 C CA . ASP B 1 150 ? 5.363 -27.281 2.326 1 85.19 150 ASP B CA 1
ATOM 2993 C C . ASP B 1 150 ? 5.941 -26.25 1.362 1 85.19 150 ASP B C 1
ATOM 2995 O O . ASP B 1 150 ? 6.68 -26.594 0.438 1 85.19 150 ASP B O 1
ATOM 2999 N N . GLY B 1 151 ? 5.531 -25.047 1.463 1 76.56 151 GLY B N 1
ATOM 3000 C CA . GLY B 1 151 ? 6.145 -23.984 0.686 1 76.56 151 GLY B CA 1
ATOM 3001 C C . GLY B 1 151 ? 5.457 -23.734 -0.644 1 76.56 151 GLY B C 1
ATOM 3002 O O . GLY B 1 151 ? 6.016 -23.094 -1.53 1 76.56 151 GLY B O 1
ATOM 3003 N N . TYR B 1 152 ? 4.293 -24.312 -0.809 1 83.88 152 TYR B N 1
ATOM 3004 C CA . TYR B 1 152 ? 3.527 -24.016 -2.012 1 83.88 152 TYR B CA 1
ATOM 3005 C C . TYR B 1 152 ? 2.744 -22.719 -1.848 1 83.88 152 TYR B C 1
ATOM 3007 O O . TYR B 1 152 ? 2.137 -22.484 -0.8 1 83.88 152 TYR B O 1
ATOM 3015 N N . ASP B 1 153 ? 2.861 -21.906 -2.855 1 79.94 153 ASP B N 1
ATOM 3016 C CA . ASP B 1 153 ? 2.074 -20.688 -2.754 1 79.94 153 ASP B CA 1
ATOM 3017 C C . ASP B 1 153 ? 0.636 -20.922 -3.211 1 79.94 153 ASP B C 1
ATOM 3019 O O . ASP B 1 153 ? 0.351 -21.891 -3.91 1 79.94 153 ASP B O 1
ATOM 3023 N N . PHE B 1 154 ? -0.208 -20.109 -2.828 1 83.5 154 PHE B N 1
ATOM 3024 C CA . PHE B 1 154 ? -1.64 -20.188 -3.096 1 83.5 154 PHE B CA 1
ATOM 3025 C C . PHE B 1 154 ? -1.904 -20.359 -4.586 1 83.5 154 PHE B C 1
ATOM 3027 O O . PHE B 1 154 ? -2.701 -21.203 -4.988 1 83.5 154 PHE B O 1
ATOM 3034 N N . SER B 1 155 ? -1.202 -19.578 -5.398 1 82.94 155 SER B N 1
ATOM 3035 C CA . SER B 1 155 ? -1.437 -19.578 -6.84 1 82.94 155 SER B CA 1
ATOM 3036 C C . SER B 1 155 ? -1.029 -20.906 -7.465 1 82.94 155 SER B C 1
ATOM 3038 O O . SER B 1 155 ? -1.687 -21.391 -8.391 1 82.94 155 SER B O 1
ATOM 3040 N N . LEU B 1 156 ? -0.02 -21.5 -6.992 1 86.12 156 LEU B N 1
ATOM 3041 C CA . LEU B 1 156 ? 0.427 -22.797 -7.496 1 86.12 156 LEU B CA 1
ATOM 3042 C C . LEU B 1 156 ? -0.588 -23.875 -7.172 1 86.12 156 LEU B C 1
ATOM 3044 O O . LEU B 1 156 ? -0.872 -24.734 -8.008 1 86.12 156 LEU B O 1
ATOM 3048 N N . ILE B 1 157 ? -1.051 -23.844 -5.961 1 90.88 157 ILE B N 1
ATOM 3049 C CA . ILE B 1 157 ? -2.037 -24.828 -5.535 1 90.88 157 ILE B CA 1
ATOM 3050 C C . ILE B 1 157 ? -3.307 -24.672 -6.371 1 90.88 157 ILE B C 1
ATOM 3052 O O . ILE B 1 157 ? -3.869 -25.672 -6.836 1 90.88 157 ILE B O 1
ATOM 3056 N N . LYS B 1 158 ? -3.656 -23.438 -6.559 1 90.12 158 LYS B N 1
ATOM 3057 C CA . LYS B 1 158 ? -4.812 -23.156 -7.398 1 90.12 158 LYS B CA 1
ATOM 3058 C C . LYS B 1 158 ? -4.617 -23.703 -8.812 1 90.12 158 LYS B C 1
ATOM 3060 O O . LYS B 1 158 ? -5.535 -24.281 -9.391 1 90.12 158 LYS B O 1
ATOM 3065 N N . GLN B 1 159 ? -3.488 -23.516 -9.305 1 89.12 159 GLN B N 1
ATOM 3066 C CA . GLN B 1 159 ? -3.186 -23.984 -10.648 1 89.12 159 GLN B CA 1
ATOM 3067 C C . GLN B 1 159 ? -3.205 -25.516 -10.711 1 89.12 159 GLN B C 1
ATOM 3069 O O . GLN B 1 159 ? -3.691 -26.094 -11.688 1 89.12 159 GLN B O 1
ATOM 3074 N N . ALA B 1 160 ? -2.637 -26.141 -9.758 1 93.12 160 ALA B N 1
ATOM 3075 C CA . ALA B 1 160 ? -2.639 -27.609 -9.711 1 93.12 160 ALA B CA 1
ATOM 3076 C C . ALA B 1 160 ? -4.062 -28.156 -9.664 1 93.12 160 ALA B C 1
ATOM 3078 O O . ALA B 1 160 ? -4.371 -29.156 -10.312 1 93.12 160 ALA B O 1
ATOM 3079 N N . LEU B 1 161 ? -4.902 -27.484 -8.891 1 94.94 161 LEU B N 1
ATOM 3080 C CA . LEU B 1 161 ? -6.312 -27.859 -8.859 1 94.94 161 LEU B CA 1
ATOM 3081 C C . LEU B 1 161 ? -6.938 -27.734 -10.25 1 94.94 161 LEU B C 1
ATOM 3083 O O . LEU B 1 161 ? -7.668 -28.625 -10.68 1 94.94 161 LEU B O 1
ATOM 3087 N N . ARG B 1 162 ? -6.617 -26.672 -10.852 1 92.5 162 ARG B N 1
ATOM 3088 C CA . ARG B 1 162 ? -7.133 -26.453 -12.203 1 92.5 162 ARG B CA 1
ATOM 3089 C C . ARG B 1 162 ? -6.676 -27.578 -13.141 1 92.5 162 ARG B C 1
ATOM 3091 O O . ARG B 1 162 ? -7.465 -28.078 -13.945 1 92.5 162 ARG B O 1
ATOM 3098 N N . GLU B 1 163 ? -5.461 -27.953 -13.086 1 91.75 163 GLU B N 1
ATOM 3099 C CA . GLU B 1 163 ? -4.922 -29.031 -13.906 1 91.75 163 GLU B CA 1
A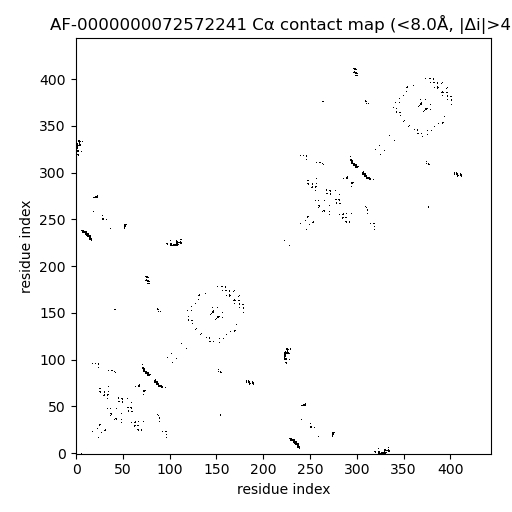TOM 3100 C C . GLU B 1 163 ? -5.648 -30.344 -13.625 1 91.75 163 GLU B C 1
ATOM 3102 O O . GLU B 1 163 ? -5.938 -31.109 -14.547 1 91.75 163 GLU B O 1
ATOM 3107 N N . ALA B 1 164 ? -5.891 -30.578 -12.391 1 95.12 164 ALA B N 1
ATOM 3108 C CA . ALA B 1 164 ? -6.598 -31.797 -12 1 95.12 164 ALA B CA 1
ATOM 3109 C C . ALA B 1 164 ? -8.016 -31.812 -12.57 1 95.12 164 ALA B C 1
ATOM 3111 O O . ALA B 1 164 ? -8.492 -32.844 -13.031 1 95.12 164 ALA B O 1
ATOM 3112 N N . VAL B 1 165 ? -8.633 -30.672 -12.547 1 94.5 165 VAL B N 1
ATOM 3113 C CA . VAL B 1 165 ? -9.984 -30.531 -13.086 1 94.5 165 VAL B CA 1
ATOM 3114 C C . VAL B 1 165 ? -9.969 -30.797 -14.594 1 94.5 165 VAL B C 1
ATOM 3116 O O . VAL B 1 165 ? -10.805 -31.547 -15.102 1 94.5 165 VAL B O 1
ATOM 3119 N N . LEU B 1 166 ? -9.047 -30.281 -15.219 1 91.81 166 LEU B N 1
ATOM 3120 C CA . LEU B 1 166 ? -8.922 -30.438 -16.672 1 91.81 166 LEU B CA 1
ATOM 3121 C C . LEU B 1 166 ? -8.672 -31.906 -17.031 1 91.81 166 LEU B C 1
ATOM 3123 O O . LEU B 1 166 ? -9.148 -32.375 -18.062 1 91.81 166 LEU B O 1
ATOM 3127 N N . ASN B 1 167 ? -7.996 -32.562 -16.25 1 92.56 167 ASN B N 1
ATOM 3128 C CA . ASN B 1 167 ? -7.68 -33.969 -16.453 1 92.56 167 ASN B CA 1
ATOM 3129 C C . ASN B 1 167 ? -8.781 -34.875 -15.906 1 92.56 167 ASN B C 1
ATOM 3131 O O . ASN B 1 167 ? -8.703 -36.094 -16.047 1 92.56 167 ASN B O 1
ATOM 3135 N N . ARG B 1 168 ? -9.742 -34.25 -15.273 1 94.44 168 ARG B N 1
ATOM 3136 C CA . ARG B 1 168 ? -10.875 -34.969 -14.688 1 94.44 168 ARG B CA 1
ATOM 3137 C C . ARG B 1 168 ? -10.414 -35.938 -13.594 1 94.44 168 ARG B C 1
ATOM 3139 O O . ARG B 1 168 ? -10.938 -37.031 -13.477 1 94.44 168 ARG B O 1
ATOM 3146 N N . LYS B 1 169 ? -9.375 -35.562 -12.906 1 94.81 169 LYS B N 1
ATOM 3147 C CA . LYS B 1 169 ? -8.828 -36.312 -11.781 1 94.81 169 LYS B CA 1
ATOM 3148 C C . LYS B 1 169 ? -8.594 -35.438 -10.578 1 94.81 169 LYS B C 1
ATOM 3150 O O . LYS B 1 169 ? -7.453 -35.094 -10.234 1 94.81 169 LYS B O 1
ATOM 3155 N N . VAL B 1 170 ? -9.719 -35.219 -9.844 1 94.94 170 VAL B N 1
ATOM 3156 C CA . VAL B 1 170 ? -9.602 -34.281 -8.727 1 94.94 170 VAL B CA 1
ATOM 3157 C C . VAL B 1 170 ? -9.5 -35.062 -7.418 1 94.94 170 VAL B C 1
ATOM 3159 O O . VAL B 1 170 ? -10.492 -35.625 -6.938 1 94.94 170 VAL B O 1
ATOM 3162 N N . SER B 1 171 ? -8.352 -35.156 -6.887 1 94.81 171 SER B N 1
ATOM 3163 C CA . SER B 1 171 ? -8.055 -35.719 -5.578 1 94.81 171 SER B CA 1
ATOM 3164 C C . SER B 1 171 ? -6.836 -35.062 -4.949 1 94.81 171 SER B C 1
ATOM 3166 O O . SER B 1 171 ? -5.949 -34.562 -5.66 1 94.81 171 SER B O 1
ATOM 3168 N N . LEU B 1 172 ? -6.82 -35 -3.67 1 96.5 172 LEU B N 1
ATOM 3169 C CA . LEU B 1 172 ? -5.676 -34.375 -3.012 1 96.5 172 LEU B CA 1
ATOM 3170 C C . LEU B 1 172 ? -4.383 -35.094 -3.373 1 96.5 172 LEU B C 1
ATOM 3172 O O . LEU B 1 172 ? -3.336 -34.469 -3.535 1 96.5 172 LEU B O 1
ATOM 3176 N N . ASN B 1 173 ? -4.527 -36.375 -3.498 1 96.06 173 ASN B N 1
ATOM 3177 C CA . ASN B 1 173 ? -3.354 -37.156 -3.855 1 96.06 173 ASN B CA 1
ATOM 3178 C C . ASN B 1 173 ? -2.826 -36.781 -5.238 1 96.06 173 ASN B C 1
ATOM 3180 O O . ASN B 1 173 ? -1.618 -36.656 -5.426 1 96.06 173 ASN B O 1
ATOM 3184 N N . TYR B 1 174 ? -3.699 -36.656 -6.137 1 96.69 174 TYR B N 1
ATOM 3185 C CA . TYR B 1 174 ? -3.309 -36.312 -7.496 1 96.69 174 TYR B CA 1
ATOM 3186 C C . TYR B 1 174 ? -2.746 -34.906 -7.551 1 96.69 174 TYR B C 1
ATOM 3188 O O . TYR B 1 174 ? -1.737 -34.656 -8.211 1 96.69 174 TYR B O 1
ATOM 3196 N N . ILE B 1 175 ? -3.371 -34.031 -6.863 1 96.31 175 ILE B N 1
ATOM 3197 C CA . ILE B 1 175 ? -2.932 -32.656 -6.848 1 96.31 175 ILE B CA 1
ATOM 3198 C C . ILE B 1 175 ? -1.56 -32.562 -6.184 1 96.31 175 ILE B C 1
ATOM 3200 O O . ILE B 1 175 ? -0.686 -31.812 -6.656 1 96.31 175 ILE B O 1
ATOM 3204 N N . LYS B 1 176 ? -1.405 -33.312 -5.152 1 95.19 176 LYS B N 1
ATOM 3205 C CA . LYS B 1 176 ? -0.106 -33.375 -4.488 1 95.19 176 LYS B CA 1
ATOM 3206 C C . LYS B 1 176 ? 0.982 -33.844 -5.445 1 95.19 176 LYS B C 1
ATOM 3208 O O . LYS B 1 176 ? 2.104 -33.344 -5.422 1 95.19 176 LYS B O 1
ATOM 3213 N N . ALA B 1 177 ? 0.706 -34.75 -6.301 1 93.88 177 ALA B N 1
ATOM 3214 C CA . ALA B 1 177 ? 1.654 -35.25 -7.289 1 93.88 177 ALA B CA 1
ATOM 3215 C C . ALA B 1 177 ? 2.021 -34.188 -8.297 1 93.88 177 ALA B C 1
ATOM 3217 O O . ALA B 1 177 ? 3.188 -34.031 -8.68 1 93.88 177 ALA B O 1
ATOM 3218 N N . ILE B 1 178 ? 1.036 -33.469 -8.688 1 91.75 178 ILE B N 1
ATOM 3219 C CA . ILE B 1 178 ? 1.254 -32.344 -9.617 1 91.75 178 ILE B CA 1
ATOM 3220 C C . ILE B 1 178 ? 2.199 -31.328 -8.992 1 91.75 178 ILE B C 1
ATOM 3222 O O . ILE B 1 178 ? 3.178 -30.922 -9.617 1 91.75 178 ILE B O 1
ATOM 3226 N N . LEU B 1 179 ? 1.909 -31.047 -7.758 1 91.5 179 LEU B N 1
ATOM 3227 C CA . LEU B 1 179 ? 2.697 -30.047 -7.035 1 91.5 179 LEU B CA 1
ATOM 3228 C C . LEU B 1 179 ? 4.141 -30.516 -6.871 1 91.5 179 LEU B C 1
ATOM 3230 O O . LEU B 1 179 ? 5.074 -29.734 -7.059 1 91.5 179 LEU B O 1
ATOM 3234 N N . ARG B 1 180 ? 4.305 -31.703 -6.547 1 89.31 180 ARG B N 1
ATOM 3235 C CA . ARG B 1 180 ? 5.637 -32.281 -6.371 1 89.31 180 ARG B CA 1
ATOM 3236 C C . ARG B 1 180 ? 6.43 -32.219 -7.672 1 89.31 180 ARG B C 1
ATOM 3238 O O . ARG B 1 180 ? 7.629 -31.922 -7.668 1 89.31 180 ARG B O 1
ATOM 3245 N N . ASN B 1 181 ? 5.758 -32.531 -8.758 1 86.31 181 ASN B N 1
ATOM 3246 C CA . ASN B 1 181 ? 6.398 -32.469 -10.062 1 86.31 181 ASN B CA 1
ATOM 3247 C C . ASN B 1 181 ? 6.852 -31.062 -10.398 1 86.31 181 ASN B C 1
ATOM 3249 O O . ASN B 1 181 ? 7.934 -30.875 -10.961 1 86.31 181 ASN B O 1
ATOM 3253 N N . TRP B 1 182 ? 6.055 -30.172 -10.062 1 82.06 182 TRP B N 1
ATOM 3254 C CA . TRP B 1 182 ? 6.359 -28.766 -10.336 1 82.06 182 TRP B CA 1
ATOM 3255 C C . TRP B 1 182 ? 7.504 -28.281 -9.453 1 82.06 182 TRP B C 1
ATOM 3257 O O . TRP B 1 182 ? 8.32 -27.453 -9.883 1 82.06 182 TRP B O 1
ATOM 3267 N N . LYS B 1 183 ? 7.438 -28.562 -8.242 1 76.5 183 LYS B N 1
ATOM 3268 C CA . LYS B 1 183 ? 8.516 -28.188 -7.332 1 76.5 183 LYS B CA 1
ATOM 3269 C C . LYS B 1 183 ? 9.867 -28.688 -7.84 1 76.5 183 LYS B C 1
ATOM 3271 O O . LYS B 1 183 ? 10.867 -27.969 -7.789 1 76.5 183 LYS B O 1
ATOM 3276 N N . ASN B 1 184 ? 9.859 -29.766 -8.297 1 65.88 184 ASN B N 1
ATOM 3277 C CA . ASN B 1 184 ? 11.07 -30.375 -8.852 1 65.88 184 ASN B CA 1
ATOM 3278 C C . ASN B 1 184 ? 11.516 -29.672 -10.133 1 65.88 184 ASN B C 1
ATOM 3280 O O . ASN B 1 184 ? 12.711 -29.469 -10.352 1 65.88 184 ASN B O 1
ATOM 3284 N N . ASP B 1 185 ? 10.562 -29.234 -10.82 1 59.44 185 ASP B N 1
ATOM 3285 C CA . ASP B 1 185 ? 10.859 -28.547 -12.062 1 59.44 185 ASP B CA 1
ATOM 3286 C C . ASP B 1 185 ? 11.312 -27.109 -11.797 1 59.44 185 ASP B C 1
ATOM 3288 O O . ASP B 1 185 ? 12.148 -26.562 -12.523 1 59.44 185 ASP B O 1
ATOM 3292 N N . GLY B 1 186 ? 10.672 -26.328 -10.914 1 55.62 186 GLY B N 1
ATOM 3293 C CA . GLY B 1 186 ? 11.047 -24.984 -10.492 1 55.62 186 GLY B CA 1
ATOM 3294 C C . GLY B 1 186 ? 12.484 -24.875 -10.031 1 55.62 186 GLY B C 1
ATOM 3295 O O . GLY B 1 186 ? 13.172 -23.891 -10.336 1 55.62 186 GLY B O 1
ATOM 3296 N N . VAL B 1 187 ? 12.914 -25.844 -9.188 1 50.47 187 VAL B N 1
ATOM 3297 C CA . VAL B 1 187 ? 14.328 -25.953 -8.828 1 50.47 187 VAL B CA 1
ATOM 3298 C C . VAL B 1 187 ? 15.18 -26.016 -10.094 1 50.47 187 VAL B C 1
ATOM 3300 O O . VAL B 1 187 ? 16.219 -25.359 -10.195 1 50.47 187 VAL B O 1
ATOM 3303 N N . ASN B 1 188 ? 14.656 -26.594 -11.008 1 46.66 188 ASN B N 1
ATOM 3304 C CA . ASN B 1 188 ? 15.367 -26.719 -12.273 1 46.66 188 ASN B CA 1
ATOM 3305 C C . ASN B 1 188 ? 15.289 -25.422 -13.086 1 46.66 188 ASN B C 1
ATOM 3307 O O . ASN B 1 188 ? 16.234 -25.047 -13.773 1 46.66 188 ASN B O 1
ATOM 3311 N N . SER B 1 189 ? 14.219 -24.781 -12.961 1 48.53 189 SER B N 1
ATOM 3312 C CA . SER B 1 189 ? 14 -23.562 -13.727 1 48.53 189 SER B CA 1
ATOM 3313 C C . SER B 1 189 ? 14.867 -22.422 -13.203 1 48.53 189 SER B C 1
ATOM 3315 O O . SER B 1 189 ? 15.438 -21.656 -13.984 1 48.53 189 SER B O 1
ATOM 3317 N N . LEU B 1 190 ? 14.953 -22.188 -11.93 1 47.44 190 LEU B N 1
ATOM 3318 C CA . LEU B 1 190 ? 15.898 -21.188 -11.414 1 47.44 190 LEU B CA 1
ATOM 3319 C C . LEU B 1 190 ? 17.297 -21.469 -11.938 1 47.44 190 LEU B C 1
ATOM 3321 O O . LEU B 1 190 ? 18.016 -20.531 -12.336 1 47.44 190 LEU B O 1
ATOM 3325 N N . GLN B 1 191 ? 17.688 -22.688 -11.992 1 45.97 191 GLN B N 1
ATOM 3326 C CA . GLN B 1 191 ? 18.969 -23.062 -12.586 1 45.97 191 GLN B CA 1
ATOM 3327 C C . GLN B 1 191 ? 18.984 -22.781 -14.086 1 45.97 191 GLN B C 1
ATOM 3329 O O . GLN B 1 191 ? 20 -22.312 -14.625 1 45.97 191 GLN B O 1
ATOM 3334 N N . ALA B 1 192 ? 17.875 -22.922 -14.648 1 46 192 ALA B N 1
ATOM 3335 C CA . ALA B 1 192 ? 17.797 -22.688 -16.094 1 46 192 ALA B CA 1
ATOM 3336 C C . ALA B 1 192 ? 17.75 -21.188 -16.391 1 46 192 ALA B C 1
ATOM 3338 O O . ALA B 1 192 ? 18.391 -20.719 -17.344 1 46 192 ALA B O 1
ATOM 3339 N N . ILE B 1 193 ? 17.094 -20.406 -15.711 1 48.19 193 ILE B N 1
ATOM 3340 C CA . ILE B 1 193 ? 17.109 -18.953 -15.852 1 48.19 193 ILE B CA 1
ATOM 3341 C C . ILE B 1 193 ? 18.5 -18.422 -15.578 1 48.19 193 ILE B C 1
ATOM 3343 O O . ILE B 1 193 ? 19.016 -17.578 -16.312 1 48.19 193 ILE B O 1
ATOM 3347 N N . GLU B 1 194 ? 19.109 -18.938 -14.578 1 46.84 194 GLU B N 1
ATOM 3348 C CA . GLU B 1 194 ? 20.516 -18.594 -14.336 1 46.84 194 GLU B CA 1
ATOM 3349 C C . GLU B 1 194 ? 21.391 -19 -15.508 1 46.84 194 GLU B C 1
ATOM 3351 O O . GLU B 1 194 ? 22.266 -18.25 -15.938 1 46.84 194 GLU B O 1
ATOM 3356 N N . SER B 1 195 ? 21.125 -20.094 -15.984 1 46.66 195 SER B N 1
ATOM 3357 C CA . SER B 1 195 ? 21.922 -20.594 -17.094 1 46.66 195 SER B CA 1
ATOM 3358 C C . SER B 1 195 ? 21.641 -19.797 -18.375 1 46.66 195 SER B C 1
ATOM 3360 O O . SER B 1 195 ? 22.562 -19.484 -19.125 1 46.66 195 SER B O 1
ATOM 3362 N N . ARG B 1 196 ? 20.438 -19.469 -18.656 1 47.72 196 ARG B N 1
ATOM 3363 C CA . ARG B 1 196 ? 20.109 -18.672 -19.828 1 47.72 196 ARG B CA 1
ATOM 3364 C C . ARG B 1 196 ? 20.609 -17.234 -19.688 1 47.72 196 ARG B C 1
ATOM 3366 O O . ARG B 1 196 ? 21.047 -16.625 -20.672 1 47.72 196 ARG B O 1
ATOM 3373 N N . GLN B 1 197 ? 20.594 -16.719 -18.547 1 46.19 197 GLN B N 1
ATOM 3374 C CA . GLN B 1 197 ? 21.219 -15.422 -18.281 1 46.19 197 GLN B CA 1
ATOM 3375 C C . GLN B 1 197 ? 22.734 -15.484 -18.516 1 46.19 197 GLN B C 1
ATOM 3377 O O . GLN B 1 197 ? 23.312 -14.57 -19.094 1 46.19 197 GLN B O 1
ATOM 3382 N N . MET B 1 198 ? 23.297 -16.562 -18.047 1 47.16 198 MET B N 1
ATOM 3383 C CA . MET B 1 198 ? 24.719 -16.781 -18.281 1 47.16 198 MET B CA 1
ATOM 3384 C C . MET B 1 198 ? 25 -16.953 -19.766 1 47.16 198 MET B C 1
ATOM 3386 O O . MET B 1 198 ? 25.984 -16.438 -20.297 1 47.16 198 MET B O 1
ATOM 3390 N N . GLU B 1 199 ? 24.172 -17.578 -20.453 1 48.25 199 GLU B N 1
ATOM 3391 C CA . GLU B 1 199 ? 24.344 -17.797 -21.875 1 48.25 199 GLU B CA 1
ATOM 3392 C C . GLU B 1 199 ? 24.109 -16.516 -22.672 1 48.25 199 GLU B C 1
ATOM 3394 O O . GLU B 1 199 ? 24.828 -16.234 -23.625 1 48.25 199 GLU B O 1
ATOM 3399 N N . ARG B 1 200 ? 23.203 -15.773 -22.25 1 48.91 200 ARG B N 1
ATOM 3400 C CA . ARG B 1 200 ? 22.969 -14.484 -22.891 1 48.91 200 ARG B CA 1
ATOM 3401 C C . ARG B 1 200 ? 24.109 -13.508 -22.609 1 48.91 200 ARG B C 1
ATOM 3403 O O . ARG B 1 200 ? 24.5 -12.742 -23.5 1 48.91 200 ARG B O 1
ATOM 3410 N N . GLU B 1 201 ? 24.562 -13.578 -21.484 1 49.75 201 GLU B N 1
ATOM 3411 C CA . GLU B 1 201 ? 25.766 -12.797 -21.156 1 49.75 201 GLU B CA 1
ATOM 3412 C C . GLU B 1 201 ? 26.984 -13.297 -21.922 1 49.75 201 GLU B C 1
ATOM 3414 O O . GLU B 1 201 ? 27.781 -12.5 -22.406 1 49.75 201 GLU B O 1
ATOM 3419 N N . GLU B 1 202 ? 27.078 -14.555 -22.125 1 49.78 202 GLU B N 1
ATOM 3420 C CA . GLU B 1 202 ? 28.156 -15.164 -22.875 1 49.78 202 GLU B CA 1
ATOM 3421 C C . GLU B 1 202 ? 27.984 -14.938 -24.375 1 49.78 202 GLU B C 1
ATOM 3423 O O . GLU B 1 202 ? 28.969 -14.727 -25.094 1 49.78 202 GLU B O 1
ATOM 3428 N N . ALA B 1 203 ? 26.797 -15.031 -24.875 1 52.28 203 ALA B N 1
ATOM 3429 C CA . ALA B 1 203 ? 26.531 -14.781 -26.297 1 52.28 203 ALA B CA 1
ATOM 3430 C C . ALA B 1 203 ? 26.766 -13.32 -26.656 1 52.28 203 ALA B C 1
ATOM 3432 O O . ALA B 1 203 ? 27.234 -13.016 -27.75 1 52.28 203 ALA B O 1
ATOM 3433 N N . LYS B 1 204 ? 26.469 -12.422 -25.828 1 48.94 204 LYS B N 1
ATOM 3434 C CA . LYS B 1 204 ? 26.781 -11.008 -26 1 48.94 204 LYS B CA 1
ATOM 3435 C C . LYS B 1 204 ? 28.297 -10.781 -25.984 1 48.94 204 LYS B C 1
ATOM 3437 O O . LYS B 1 204 ? 28.797 -9.867 -26.641 1 48.94 204 LYS B O 1
ATOM 3442 N N . ARG B 1 205 ? 28.906 -11.531 -25.172 1 49.28 205 ARG B N 1
ATOM 3443 C CA . ARG B 1 205 ? 30.359 -11.406 -25.188 1 49.28 205 ARG B CA 1
ATOM 3444 C C . ARG B 1 205 ? 30.953 -11.938 -26.484 1 49.28 205 ARG B C 1
ATOM 3446 O O . ARG B 1 205 ? 32 -11.484 -26.922 1 49.28 205 ARG B O 1
ATOM 3453 N N . LYS B 1 206 ? 30.234 -12.969 -26.953 1 47.38 206 LYS B N 1
ATOM 3454 C CA . LYS B 1 206 ? 30.734 -13.594 -28.188 1 47.38 206 LYS B CA 1
ATOM 3455 C C . LYS B 1 206 ? 30.219 -12.859 -29.422 1 47.38 206 LYS B C 1
ATOM 3457 O O . LYS B 1 206 ? 30.578 -13.211 -30.547 1 47.38 206 LYS B O 1
ATOM 3462 N N . LYS B 1 207 ? 29.078 -12.172 -29.266 1 46.72 207 LYS B N 1
ATOM 3463 C CA . LYS B 1 207 ? 28.75 -11.469 -30.516 1 46.72 207 LYS B CA 1
ATOM 3464 C C . LYS B 1 207 ? 29.875 -10.531 -30.922 1 46.72 207 LYS B C 1
ATOM 3466 O O . LYS B 1 207 ? 30.297 -9.672 -30.141 1 46.72 207 LYS B O 1
ATOM 3471 N N . PRO B 1 208 ? 30.609 -10.883 -31.781 1 44.28 208 PRO B N 1
ATOM 3472 C CA . PRO B 1 208 ? 31.672 -10.094 -32.406 1 44.28 208 PRO B CA 1
ATOM 3473 C C . PRO B 1 208 ? 31.234 -8.68 -32.75 1 44.28 208 PRO B C 1
ATOM 3475 O O . PRO B 1 208 ? 30.047 -8.445 -33.031 1 44.28 208 PRO B O 1
ATOM 3478 N N . GLN B 1 209 ? 31.75 -7.633 -32.125 1 42.53 209 GLN B N 1
ATOM 3479 C CA . GLN B 1 209 ? 31.781 -6.25 -32.594 1 42.53 209 GLN B CA 1
ATOM 3480 C C . GLN B 1 209 ? 31.859 -6.176 -34.094 1 42.53 209 GLN B C 1
ATOM 3482 O O . GLN B 1 209 ? 32.875 -6.508 -34.688 1 42.53 209 GLN B O 1
ATOM 3487 N N . GLU B 1 210 ? 30.922 -6.781 -34.875 1 39.31 210 GLU B N 1
ATOM 3488 C CA . GLU B 1 210 ? 31.062 -6.48 -36.281 1 39.31 210 GLU B CA 1
ATOM 3489 C C . GLU B 1 210 ? 31.266 -4.988 -36.531 1 39.31 210 GLU B C 1
ATOM 3491 O O . GLU B 1 210 ? 30.422 -4.176 -36.156 1 39.31 210 GLU B O 1
ATOM 3496 N N . ASP B 1 211 ? 32.469 -4.543 -36.469 1 39.84 211 ASP B N 1
ATOM 3497 C CA . ASP B 1 211 ? 33.031 -3.275 -36.969 1 39.84 211 ASP B CA 1
ATOM 3498 C C . ASP B 1 211 ? 32.406 -2.91 -38.312 1 39.84 211 ASP B C 1
ATOM 3500 O O . ASP B 1 211 ? 32.594 -3.635 -39.31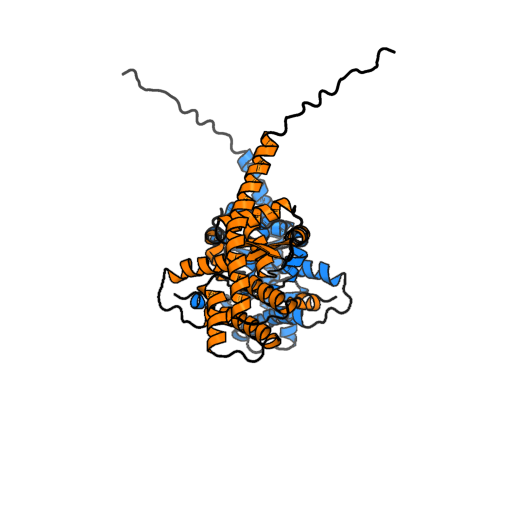2 1 39.84 211 ASP B O 1
ATOM 3504 N N . PHE B 1 212 ? 31.125 -2.539 -38.375 1 40.97 212 PHE B N 1
ATOM 3505 C CA . PHE B 1 212 ? 30.547 -1.965 -39.594 1 40.97 212 PHE B CA 1
ATOM 3506 C C . PHE B 1 212 ? 31.5 -0.951 -40.219 1 40.97 212 PHE B C 1
ATOM 3508 O O . PHE B 1 212 ? 31.734 0.122 -39.656 1 40.97 212 PHE B O 1
ATOM 3515 N N . TYR B 1 213 ? 32.594 -1.393 -40.781 1 40.47 213 TYR B N 1
ATOM 3516 C CA . TYR B 1 213 ? 33.438 -0.565 -41.625 1 40.47 213 TYR B CA 1
ATOM 3517 C C . TYR B 1 213 ? 32.656 0.048 -42.781 1 40.47 213 TYR B C 1
ATOM 3519 O O . TYR B 1 213 ? 32.156 -0.667 -43.656 1 40.47 213 TYR B O 1
ATOM 3527 N N . ILE B 1 214 ? 31.891 1.1 -42.5 1 43.06 214 ILE B N 1
ATOM 3528 C CA . ILE B 1 214 ? 31.219 1.901 -43.531 1 43.06 214 ILE B CA 1
ATOM 3529 C C . ILE B 1 214 ? 32.25 2.375 -44.562 1 43.06 214 ILE B C 1
ATOM 3531 O O . ILE B 1 214 ? 33.188 3.1 -44.219 1 43.06 214 ILE B O 1
ATOM 3535 N N . PRO B 1 215 ? 32.406 1.556 -45.625 1 41.69 215 PRO B N 1
ATOM 3536 C CA . PRO B 1 215 ? 33.312 2.02 -46.688 1 41.69 215 PRO B CA 1
ATOM 3537 C C . PRO B 1 215 ? 32.906 3.385 -47.25 1 41.69 215 PRO B C 1
ATOM 3539 O O . PRO B 1 215 ? 31.719 3.633 -47.469 1 41.69 215 PRO B O 1
ATOM 3542 N N . LEU B 1 216 ? 33.562 4.43 -46.75 1 39.75 216 LEU B N 1
ATOM 3543 C CA . LEU B 1 216 ? 33.5 5.824 -47.156 1 39.75 216 LEU B CA 1
ATOM 3544 C C . LEU B 1 216 ? 33.688 5.957 -48.656 1 39.75 216 LEU B C 1
ATOM 3546 O O . LEU B 1 216 ? 33.938 7.051 -49.156 1 39.75 216 LEU B O 1
ATOM 3550 N N . ASP B 1 217 ? 33.562 4.836 -49.406 1 41.03 217 ASP B N 1
ATOM 3551 C CA . ASP B 1 217 ? 33.906 5.094 -50.812 1 41.03 217 ASP B CA 1
ATOM 3552 C C . ASP B 1 217 ? 32.906 6.047 -51.469 1 41.03 217 ASP B C 1
ATOM 3554 O O . ASP B 1 217 ? 31.703 5.738 -51.531 1 41.03 217 ASP B O 1
ATOM 3558 N N . GLY B 1 218 ? 32.938 7.328 -50.938 1 39.25 218 GLY B N 1
ATOM 3559 C CA . GLY B 1 218 ? 32.25 8.391 -51.656 1 39.25 218 GLY B CA 1
ATOM 3560 C C . GLY B 1 218 ? 32.531 8.367 -53.156 1 39.25 218 GLY B C 1
ATOM 3561 O O . GLY B 1 218 ? 33.625 8.078 -53.594 1 39.25 218 GLY B O 1
ATOM 3562 N N . PRO B 1 219 ? 31.578 7.676 -53.906 1 40.22 219 PRO B N 1
ATOM 3563 C CA . PRO B 1 219 ? 31.734 7.684 -55.375 1 40.22 219 PRO B CA 1
ATOM 3564 C C . PRO B 1 219 ? 32 9.078 -55.906 1 40.22 219 PRO B C 1
ATOM 3566 O O . PRO B 1 219 ? 31.062 9.812 -56.219 1 40.22 219 PRO B O 1
ATOM 3569 N N . TRP B 1 220 ? 32.812 9.93 -55.25 1 36.09 220 TRP B N 1
ATOM 3570 C CA . TRP B 1 220 ? 32.969 11.219 -55.906 1 36.09 220 TRP B CA 1
ATOM 3571 C C . TRP B 1 220 ? 33.469 11.039 -57.344 1 36.09 220 TRP B C 1
ATOM 3573 O O . TRP B 1 220 ? 33.469 11.984 -58.125 1 36.09 220 TRP B O 1
ATOM 3583 N N . ASN B 1 221 ? 34.312 10 -57.625 1 33.84 221 ASN B N 1
ATOM 3584 C CA . ASN B 1 221 ? 35.031 10.32 -58.844 1 33.84 221 ASN B CA 1
ATOM 3585 C C . ASN B 1 221 ? 34.156 10.148 -60.062 1 33.84 221 ASN B C 1
ATOM 3587 O O . ASN B 1 221 ? 34.625 10.375 -61.188 1 33.84 221 ASN B O 1
ATOM 3591 N N . SER B 1 222 ? 32.875 9.836 -60 1 25.09 222 SER B N 1
ATOM 3592 C CA . SER B 1 222 ? 32.594 10.031 -61.438 1 25.09 222 SER B CA 1
ATOM 3593 C C . SER B 1 222 ? 32.625 11.508 -61.812 1 25.09 222 SER B C 1
ATOM 3595 O O . SER B 1 222 ? 32.312 12.367 -61 1 25.09 222 SER B O 1
#

Organism: Lactococcus lactis subsp. lactis (strain IL1403) (NCBI:txid272623)

Foldseek 3Di:
DDPVVVCVVDDQDDDPVCVVCVVLLAVDPVLVLLLSVCSVPQPDDLVVVCVVVVHDSVVSVVSLVRNCVSQQWAWFWFADPNDIDIGIGRCSSVVSSCVVVCVVDDCPDPPVCCVVLVVLLVVLLVLLCVPPNHQDPVNSVLSSCCPPPVPHPSVLLVVLQVVCVVVVHHDPVSSVVVSVVRVVVRVVVVVVVVVVVVVVVVVVVVPPPPPPPPPPPPPPPD/DDPVVVCVVDDQDDDPVCVVCVVLLAVDPVLVLLLSVCSVPQPDDLVNVCVVVVHDSVVSVVSLVRNCVSQQWAWFWFADPNDIDIGIGRCSSVVSSCCVVCVVVDCPDPPVCCVVLVVLLVVLQVLLCVPPNHQDPVNSVLSSCCPPPVPHHSVLLVVLQVVCVVVVHHDPVSSVVVSVVRVVVRVVVVVVVVVVVVVVVVVVVPPPPPPPPPPPPPVPPD

Radius of gyration: 28.44 Å; Cα contacts (8 Å, |Δi|>4): 504; chains: 2; bounding box: 93×70×87 Å